Protein AF-A0A3D5FWT5-F1 (afdb_monomer)

Foldseek 3Di:
DDDPDQDDPVLLVVLVVCVVVVPDDVVQWAFPQEDPQHDDDPDDFAADFQVSVCSVVVVLSVLLVVAQQFQAQDFFFPVCLCLPDPVVLQPAAEDDDPLDDARAWGWDADPGGIWIDDPPDDIAHFTGWHDRRQAKIWTWGDDAFAKIWTFQWMAGNVVSHIYGDPPDDRDPPDRTDIDDQVVSCLRQQLQARTWGDDPNTTGSVSTRGTDTPCSAQNGCGVVSVCSSVVNPPDDTHHLVPDAQLVSLVSVCSNQPDLLVDFLCCVLQVHVVQLSNLSNLLCQACCQCVPPVGRRDHPVLQDDPSDHCDPPRSNQVSVCVPCVDVCVVDPDDDDPPDDLQVQFQPWDDDRDRDTGGRSNGDGNVCPRVDDPVSSLVSLVVSLVVLVVVLPSPSQALQSNLSSLQSNLVSCLVNVHPDNVVSLVSSCVSDVALVSLQSSLVSCVVSVNLVSSLVSLVSSCVVPVQDCSSLVSNLVSCVVVVNVVVSLVSLVVSCVVPAQDLVSLVVCVVVVVLVVSLNRLVRVCVVPVLDLSSLQSVLVSCVVVVNLVSSLVSLVSSCVSPVLPLVSLLSNLLSCVVVVNLVSSLVSLVSSCVSPVLDLSSLLSNLVSCVVVVNLVSSLVSLVSSCVSPVQPLSSLQSVLSSCVVVVNLVSSLVSLVSSCVSPNDPVSVVSNVVSCVPCVPPND

Nearest PDB structures (foldseek):
  5bnw-assembly1_A  TM=9.093E-01  e=5.415E-08  Homo sapiens
  2q7f-assembly2_B  TM=7.087E-01  e=5.655E-08  Bacillus subtilis
  4r7s-assembly1_A  TM=7.070E-01  e=6.168E-08  Parabacteroides merdae ATCC 43184
  9gaw-assembly1_J  TM=4.350E-01  e=7.705E-10  Homo sapiens
  8a61-assembly1_D  TM=4.669E-01  e=6.727E-08  Saccharomyces cerevisiae

Sequence (683 aa):
MVPKSVPSTALVATVAVTLLLAGCRKSDVEVFGFGADGIQLPYEASMVGSETCGLCHQDHVEWQETNHMAQSGRLVTPENRHRWFSDEQLARPTKRPASAVSRGPRFRRTEGGVALEHDGLPPARVDAIFGSGAHGLTPVEINGATAVRELSVSFLAGPGIWIPTPGQEMSLESLGHVMPDEDAARCVGCHATGLAWKKGKLDVEGSAVGVQCERCHGPGSAHVEAMVRRKEDVRIFNPASLPSKQQVEFCGQCHRKVSDLDPDQILNDTPETARHAGTALMLSACFTESPPQNSISCLDCHDPHQNISADDPFNAACLNCHTSPLTDHTESLDASADCVRCHMKKTRGLGHIEFTSHWIRSPAQGIVTEDPQRRQLVSHLDSAYREVLRDEQLGPMAKSDVLVRTAMTTAMLGQPGAAQDLAAALALQPRYAARLKIATEYSRAGDANEAVRVVEAAIEAEPRRSEAFERLVKLYDQRGDPERSIQTVLSWSQRIPGDVRLGQFLMSQNRFDEAEAHFRRGLEIEPQSAASHVQLGNLRRRRGEFAESVEHYRRAVDIAPEYVDAFVKLGQTLSAGGDASGALVHLQRAVSLDPASGPAHAELGMVLARTGDYEAASAQFEAALVADSTSSRAHWGMGRVRESQGDLAAAAAHYRTSAGIRANPEVFSRLAWILATAPDEGV

Solvent-accessible surface area (backbone atoms only — not comparable to full-atom values): 36533 Å² total; per-residue (Å²): 140,76,86,88,72,78,77,51,74,66,54,43,50,49,54,52,49,49,57,63,72,60,57,87,70,61,78,67,42,51,44,56,68,38,46,95,84,39,52,74,64,101,60,81,55,40,71,60,57,54,71,59,49,27,78,81,38,43,70,61,41,58,44,43,72,73,31,35,81,40,46,14,21,33,71,46,36,75,88,56,36,57,82,81,52,31,75,69,57,54,70,53,66,60,54,68,66,94,84,64,85,71,79,72,64,43,64,44,82,49,95,83,31,41,28,43,39,42,89,98,52,84,68,42,55,40,40,28,30,38,55,61,46,61,48,32,38,33,38,23,26,63,61,66,51,50,38,34,27,45,34,44,53,19,41,32,50,81,84,66,38,34,32,57,23,88,96,52,78,91,52,94,87,51,74,43,51,72,41,55,63,67,57,29,46,57,54,48,55,53,25,22,22,22,48,16,66,55,96,91,36,54,21,60,75,71,22,44,60,13,47,42,63,45,43,65,29,40,53,40,38,48,30,52,52,24,54,67,70,72,40,87,81,54,73,67,55,59,57,86,77,47,60,25,62,57,36,29,53,58,55,7,66,63,38,38,41,59,74,76,53,52,62,67,43,57,64,64,70,31,43,69,31,26,62,18,41,39,36,24,30,63,72,9,58,64,23,64,64,23,83,66,79,36,52,55,41,64,70,71,52,45,56,92,93,51,72,88,61,92,73,63,53,54,52,58,44,50,46,77,76,47,84,54,64,73,80,79,40,97,63,92,72,60,100,79,65,59,54,47,71,58,26,28,42,69,35,74,37,82,87,90,44,69,31,60,25,37,47,42,49,64,73,85,60,64,71,74,76,52,70,70,63,43,52,52,52,41,50,52,52,33,52,52,31,53,55,57,67,65,43,88,71,55,49,53,61,62,43,18,56,33,25,45,40,34,17,52,31,29,46,74,71,71,43,90,54,24,71,58,30,38,52,52,16,45,74,50,36,86,44,54,72,55,25,56,52,50,19,52,51,31,42,73,70,67,39,56,65,60,15,47,54,35,26,52,56,26,35,70,75,45,76,84,55,61,67,41,54,55,51,44,32,51,54,25,51,77,68,71,34,61,65,60,23,49,50,52,53,54,61,49,38,76,75,47,73,26,47,61,68,58,20,52,52,32,45,74,71,68,38,51,69,62,17,50,53,27,31,51,44,20,37,73,75,39,78,76,42,31,68,39,27,38,51,51,13,53,51,29,46,74,74,65,38,52,69,64,13,44,53,26,15,50,51,13,34,72,65,34,82,79,45,44,68,34,26,34,54,34,14,54,51,34,40,75,72,68,37,50,71,62,12,49,57,33,16,52,48,18,32,72,74,37,81,69,41,25,70,26,25,25,52,40,16,52,48,31,47,71,74,66,40,41,69,65,12,46,57,25,19,51,53,10,38,73,59,34,80,75,41,33,68,22,28,43,47,45,13,53,42,29,47,76,70,66,40,54,42,63,12,40,54,25,22,51,54,13,43,73,68,45,87,44,72,70,47,52,54,51,39,52,48,50,54,71,76,41,71,84,68,82,93

pLDDT: mean 80.97, std 12.16, range [27.3, 97.69]

Secondary structure (DSSP, 8-state):
----PPPPHHHHHHHHHHHHHTTS--TTEEETTBSTTSB--SS-----HHHHHHTT-HHHHHHHHHSGGGGTTEE--TTTGGGTS-HHHHHSPBP--TT--SPPPEEEEETTEEEEE-TTSPPEE--EEEE-TTSEEEEEEEETTTEEEEESEEEETTTTEEEEPTT----SS-SEEEE-HHHHHHHHHHTEEEEEEETTEEEEEEEEES--THHHH---HHHHHHHHTT-TT-PPP-GGGS-HHHHHHHHHHHH--GGGS-HHHHHTT-HHHHH-HHHHHHTSHHHHHPTTTT---GGGT--TTS---SS-HHHHHHHTT-S-TTTS-SS---TT--HHHHHSPEEE-STT-EEE------GGG-SS-SHHHHHHHHHHHHHHHHHHHT-TT--HHHHHHHHHHHHHHHHHTT-TTHHHHHHHHHHH--SHHHHHHHHHHHHHTT-HHHHHHHHHHHHHH-TT-HHHHHHHHHHHHHTT-HHHHHHHHHHHHTTSTT-HHHHHHHHHTT-HHHHHHHHHHHHHH-TT-HHHHHHHHHHHHHHT-HHHHHHHHHHHHHH-TT-HHHHHHHHHHHHHTT-HHHHHHHHHHHHHH-TT-HHHHHHHHHHHHHTT-HHHHHHHHHHHHHH-TT-HHHHHHHHHHHHHTT-HHHHHHHHHHHHHHS--HHHHHHHHHHHHH-TTTT-

Mean predicted aligned error: 14.87 Å

Structure (mmCIF, N/CA/C/O backbone):
data_AF-A0A3D5FWT5-F1
#
_entry.id   AF-A0A3D5FWT5-F1
#
loop_
_atom_site.group_PDB
_atom_site.id
_atom_site.type_symbol
_atom_site.label_atom_id
_atom_site.label_alt_id
_atom_site.label_comp_id
_atom_site.label_asym_id
_atom_site.label_entity_id
_atom_site.label_seq_id
_atom_site.pdbx_PDB_ins_code
_atom_site.Cartn_x
_atom_site.Cartn_y
_atom_site.Cartn_z
_atom_site.occupancy
_atom_site.B_iso_or_equiv
_atom_site.auth_seq_id
_atom_site.auth_comp_id
_atom_site.auth_asym_id
_atom_site.auth_atom_id
_atom_site.pdbx_PDB_model_num
ATOM 1 N N . MET A 1 1 ? 41.007 -6.903 -17.467 1.00 30.47 1 MET A N 1
ATOM 2 C CA . MET A 1 1 ? 41.445 -7.284 -18.830 1.00 30.47 1 MET A CA 1
ATOM 3 C C . MET A 1 1 ? 41.149 -8.765 -19.016 1.00 30.47 1 MET A C 1
ATOM 5 O O . MET A 1 1 ? 41.862 -9.581 -18.456 1.00 30.47 1 MET A O 1
ATOM 9 N N . VAL A 1 2 ? 40.075 -9.100 -19.731 1.00 27.30 2 VAL A N 1
ATOM 10 C CA . VAL A 1 2 ? 39.734 -10.476 -20.137 1.00 27.30 2 VAL A CA 1
ATOM 11 C C . VAL A 1 2 ? 40.090 -10.592 -21.625 1.00 27.30 2 VAL A C 1
ATOM 13 O O . VAL A 1 2 ? 39.858 -9.622 -22.356 1.00 27.30 2 VAL A O 1
ATOM 16 N N . PRO A 1 3 ? 40.724 -11.681 -22.096 1.00 32.81 3 PRO A N 1
ATOM 17 C CA . PRO A 1 3 ? 41.178 -11.764 -23.477 1.00 32.81 3 PRO A CA 1
ATOM 18 C C . PRO A 1 3 ? 39.982 -11.741 -24.435 1.00 32.81 3 PRO A C 1
ATOM 20 O O . PRO A 1 3 ? 39.084 -12.576 -24.351 1.00 32.81 3 PRO A O 1
ATOM 23 N N . LYS A 1 4 ? 39.999 -10.783 -25.372 1.00 39.69 4 LYS A N 1
ATOM 24 C CA . LYS A 1 4 ? 39.137 -10.754 -26.559 1.00 39.69 4 LYS A CA 1
ATOM 25 C C . LYS A 1 4 ? 39.439 -11.995 -27.409 1.00 39.69 4 LYS A C 1
ATOM 27 O O . LYS A 1 4 ? 40.303 -11.947 -28.283 1.00 39.69 4 LYS A O 1
ATOM 32 N N . SER A 1 5 ? 38.784 -13.121 -27.142 1.00 42.19 5 SER A N 1
ATOM 33 C CA . SER A 1 5 ? 38.786 -14.229 -28.095 1.00 42.19 5 SER A CA 1
ATOM 34 C C . SER A 1 5 ? 37.794 -13.889 -29.206 1.00 42.19 5 SER A C 1
ATOM 36 O O . SER A 1 5 ? 36.624 -13.604 -28.964 1.00 42.19 5 SER A O 1
ATOM 38 N N . VAL A 1 6 ? 38.293 -13.815 -30.437 1.00 45.03 6 VAL A N 1
ATOM 39 C CA . VAL A 1 6 ? 37.447 -13.654 -31.622 1.00 45.03 6 VAL A CA 1
ATOM 40 C C . VAL A 1 6 ? 36.603 -14.930 -31.748 1.00 45.03 6 VAL A C 1
ATOM 42 O O . VAL A 1 6 ? 37.182 -16.020 -31.689 1.00 45.03 6 VAL A O 1
ATOM 45 N N . PRO A 1 7 ? 35.271 -14.842 -31.915 1.00 52.31 7 PRO A N 1
ATOM 46 C CA . PRO A 1 7 ? 34.423 -16.022 -32.022 1.00 52.31 7 PRO A CA 1
ATOM 47 C C . PRO A 1 7 ? 34.867 -16.909 -33.195 1.00 52.31 7 PRO A C 1
ATOM 49 O O . PRO A 1 7 ? 35.248 -16.422 -34.266 1.00 52.31 7 PRO A O 1
ATOM 52 N N . SER A 1 8 ? 34.842 -18.229 -32.989 1.00 54.34 8 SER A N 1
ATOM 53 C CA . SER A 1 8 ? 35.220 -19.207 -34.014 1.00 54.34 8 SER A CA 1
ATOM 54 C C . SER A 1 8 ? 34.327 -19.074 -35.257 1.00 54.34 8 SER A C 1
ATOM 56 O O . SER A 1 8 ? 33.180 -18.635 -35.182 1.00 54.34 8 SER A O 1
ATOM 58 N N . THR A 1 9 ? 34.823 -19.474 -36.430 1.00 54.91 9 THR A N 1
ATOM 59 C CA . THR A 1 9 ? 34.045 -19.446 -37.686 1.00 54.91 9 THR A CA 1
ATOM 60 C C . THR A 1 9 ? 32.738 -20.238 -37.599 1.00 54.91 9 THR A C 1
ATOM 62 O O . THR A 1 9 ? 31.761 -19.862 -38.242 1.00 54.91 9 THR A O 1
ATOM 65 N N . ALA A 1 10 ? 32.698 -21.285 -36.770 1.00 53.53 10 ALA A N 1
ATOM 66 C CA . ALA A 1 10 ? 31.490 -22.049 -36.476 1.00 53.53 10 ALA A CA 1
ATOM 67 C C . ALA A 1 10 ? 30.470 -21.233 -35.665 1.00 53.53 10 ALA A C 1
ATOM 69 O O . ALA A 1 10 ? 29.293 -21.234 -36.007 1.00 53.53 10 ALA A O 1
ATOM 70 N N . LEU A 1 11 ? 30.914 -20.479 -34.654 1.00 57.22 11 LEU A N 1
ATOM 71 C CA . LEU A 1 11 ? 30.040 -19.619 -33.853 1.00 57.22 11 LEU A CA 1
ATOM 72 C C . LEU A 1 11 ? 29.458 -18.470 -34.692 1.00 57.22 11 LEU A C 1
ATOM 74 O O . LEU A 1 11 ? 28.267 -18.191 -34.608 1.00 57.22 11 LEU A O 1
ATOM 78 N N . VAL A 1 12 ? 30.264 -17.867 -35.574 1.00 56.19 12 VAL A N 1
ATOM 79 C CA . VAL A 1 12 ? 29.804 -16.835 -36.524 1.00 56.19 12 VAL A CA 1
ATOM 80 C C . VAL A 1 12 ? 28.755 -17.391 -37.496 1.00 56.19 12 VAL A C 1
ATOM 82 O O . VAL A 1 12 ? 27.765 -16.717 -37.773 1.00 56.19 12 VAL A O 1
ATOM 85 N N . ALA A 1 13 ? 28.938 -18.621 -37.986 1.00 54.97 13 ALA A N 1
ATOM 86 C CA . ALA A 1 13 ? 27.959 -19.289 -38.842 1.00 54.97 13 ALA A CA 1
ATOM 87 C C . ALA A 1 13 ? 26.653 -19.601 -38.089 1.00 54.97 13 ALA A C 1
ATOM 89 O O . ALA A 1 13 ? 25.580 -19.354 -38.631 1.00 54.97 13 ALA A O 1
ATOM 90 N N . THR A 1 14 ? 26.728 -20.062 -36.836 1.00 56.94 14 THR A N 1
ATOM 91 C CA . THR A 1 14 ? 25.549 -20.303 -35.989 1.00 56.94 14 THR A CA 1
ATOM 92 C C . THR A 1 14 ? 24.792 -19.008 -35.705 1.00 56.94 14 THR A C 1
ATOM 94 O O . THR A 1 14 ? 23.593 -18.961 -35.940 1.00 56.94 14 THR A O 1
ATOM 97 N N . VAL A 1 15 ? 25.472 -17.928 -35.298 1.00 57.59 15 VAL A N 1
ATOM 98 C CA . VAL A 1 15 ? 24.844 -16.615 -35.046 1.00 57.59 15 VAL A CA 1
ATOM 99 C C . VAL A 1 15 ? 24.187 -16.063 -36.317 1.00 57.59 15 VAL A C 1
ATOM 101 O O . VAL A 1 15 ? 23.059 -15.579 -36.265 1.00 57.59 15 VAL A O 1
ATOM 104 N N . ALA A 1 16 ? 24.850 -16.170 -37.474 1.00 54.72 16 ALA A N 1
ATOM 105 C CA . ALA A 1 16 ? 24.292 -15.729 -38.753 1.00 54.72 16 ALA A CA 1
ATOM 106 C C . ALA A 1 16 ? 23.055 -16.547 -39.166 1.00 54.72 16 ALA A C 1
ATOM 108 O O . ALA A 1 16 ? 22.077 -15.976 -39.645 1.00 54.72 16 ALA A O 1
ATOM 109 N N . VAL A 1 17 ? 23.069 -17.866 -38.947 1.00 54.59 17 VAL A N 1
ATOM 110 C CA . VAL A 1 17 ? 21.920 -18.749 -39.198 1.00 54.59 17 VAL A CA 1
ATOM 111 C C . VAL A 1 17 ? 20.776 -18.452 -38.226 1.00 54.59 17 VAL A C 1
ATOM 113 O O . VAL A 1 17 ? 19.635 -18.383 -38.670 1.00 54.59 17 VAL A O 1
ATOM 116 N N . THR A 1 18 ? 21.050 -18.192 -36.945 1.00 54.25 18 THR A N 1
ATOM 117 C CA . THR A 1 18 ? 20.027 -17.799 -35.964 1.00 54.25 18 THR A CA 1
ATOM 118 C C . THR A 1 18 ? 19.402 -16.454 -36.322 1.00 54.25 18 THR A C 1
ATOM 120 O O . THR A 1 18 ? 18.185 -16.350 -36.310 1.00 54.25 18 THR A O 1
ATOM 123 N N . LEU A 1 19 ? 20.183 -15.449 -36.734 1.00 52.06 19 LEU A N 1
ATOM 124 C CA . LEU A 1 19 ? 19.650 -14.159 -37.199 1.00 52.06 19 LEU A CA 1
ATOM 125 C C . LEU A 1 19 ? 18.806 -14.290 -38.481 1.00 52.06 19 LEU A C 1
ATOM 127 O O . LEU A 1 19 ? 17.817 -13.578 -38.640 1.00 52.06 19 LEU A O 1
ATOM 131 N N . LEU A 1 20 ? 19.175 -15.207 -39.386 1.00 45.88 20 LEU A N 1
ATOM 132 C CA . LEU A 1 20 ? 18.432 -15.494 -40.621 1.00 45.88 20 LEU A CA 1
ATOM 133 C C . LEU A 1 20 ? 17.149 -16.310 -40.370 1.00 45.88 20 LEU A C 1
ATOM 135 O O . LEU A 1 20 ? 16.138 -16.058 -41.023 1.00 45.88 20 LEU A O 1
ATOM 139 N N . LEU A 1 21 ? 17.171 -17.268 -39.435 1.00 42.47 21 LEU A N 1
ATOM 140 C CA . LEU A 1 21 ? 16.015 -18.094 -39.056 1.00 42.47 21 LEU A CA 1
ATOM 141 C C . LEU A 1 21 ? 15.057 -17.367 -38.105 1.00 42.47 21 LEU A C 1
ATOM 143 O O . LEU A 1 21 ? 13.852 -17.586 -38.180 1.00 42.47 21 LEU A O 1
ATOM 147 N N . ALA A 1 22 ? 15.570 -16.474 -37.256 1.00 45.62 22 ALA A N 1
ATOM 148 C CA . ALA A 1 22 ? 14.783 -15.648 -36.343 1.00 45.62 22 ALA A CA 1
ATOM 149 C C . ALA A 1 22 ? 14.085 -14.469 -37.036 1.00 45.62 22 ALA A C 1
ATOM 151 O O . ALA A 1 22 ? 13.550 -13.619 -36.330 1.00 45.62 22 ALA A O 1
ATOM 152 N N . GLY A 1 23 ? 14.107 -14.420 -38.382 1.00 37.03 23 GLY A N 1
ATOM 153 C CA . GLY A 1 23 ? 13.296 -13.552 -39.237 1.00 37.03 23 GLY A CA 1
ATOM 154 C C . GLY A 1 23 ? 12.871 -12.267 -38.543 1.00 37.03 23 GLY A C 1
ATOM 155 O O . GLY A 1 23 ? 11.750 -12.202 -38.050 1.00 37.03 23 GLY A O 1
ATOM 156 N N . CYS A 1 24 ? 13.792 -11.298 -38.454 1.00 41.44 24 CYS A N 1
ATOM 157 C CA . CYS A 1 24 ? 13.596 -9.989 -37.834 1.00 41.44 24 CYS A CA 1
ATOM 158 C C . CYS A 1 24 ? 12.126 -9.550 -37.834 1.00 41.44 24 CYS A C 1
ATOM 160 O O . CYS A 1 24 ? 11.593 -9.262 -38.905 1.00 41.44 24 CYS A O 1
ATOM 162 N N . ARG A 1 25 ? 11.508 -9.493 -36.646 1.00 44.50 25 ARG A N 1
ATOM 163 C CA . ARG A 1 25 ? 10.487 -8.512 -36.225 1.00 44.50 25 ARG A CA 1
ATOM 164 C C . ARG A 1 25 ? 10.002 -8.828 -34.800 1.00 44.50 25 ARG A C 1
ATOM 166 O O . ARG A 1 25 ? 8.902 -9.316 -34.584 1.00 44.50 25 ARG A O 1
ATOM 173 N N . LYS A 1 26 ? 10.803 -8.436 -33.809 1.00 48.94 26 LYS A N 1
ATOM 174 C CA . LYS A 1 26 ? 10.257 -7.708 -32.650 1.00 48.94 26 LYS A CA 1
ATOM 175 C C . LYS A 1 26 ? 10.442 -6.199 -32.883 1.00 48.94 26 LYS A C 1
ATOM 177 O O . LYS A 1 26 ? 10.862 -5.482 -31.989 1.00 48.94 26 LYS A O 1
ATOM 182 N N . SER A 1 27 ? 10.195 -5.724 -34.113 1.00 49.38 27 SER A N 1
ATOM 183 C CA . SER A 1 27 ? 10.314 -4.296 -34.467 1.00 49.38 27 SER A CA 1
ATOM 184 C C . SER A 1 27 ? 9.309 -3.420 -33.726 1.00 49.38 27 SER A C 1
ATOM 186 O O . SER A 1 27 ? 9.497 -2.214 -33.651 1.00 49.38 27 SER A O 1
ATOM 188 N N . ASP A 1 28 ? 8.258 -4.041 -33.190 1.00 59.81 28 ASP A N 1
ATOM 189 C CA . ASP A 1 28 ? 7.137 -3.358 -32.550 1.00 59.81 28 ASP A CA 1
ATOM 190 C C . ASP A 1 28 ? 7.202 -3.495 -31.013 1.00 59.81 28 ASP A C 1
ATOM 192 O O . ASP A 1 28 ? 6.215 -3.237 -30.326 1.00 59.81 28 ASP A O 1
ATOM 196 N N . VAL A 1 29 ? 8.346 -3.946 -30.470 1.00 72.50 29 VAL A N 1
ATOM 197 C CA . VAL A 1 29 ? 8.596 -3.996 -29.023 1.00 72.50 29 VAL A CA 1
ATOM 198 C C . VAL A 1 29 ? 9.358 -2.748 -28.615 1.00 72.50 29 VAL A C 1
ATOM 200 O O . VAL A 1 29 ? 10.518 -2.561 -28.980 1.00 72.50 29 VAL A O 1
ATOM 203 N N . GLU A 1 30 ? 8.699 -1.910 -27.831 1.00 76.00 30 GLU A N 1
ATOM 204 C CA . GLU A 1 30 ? 9.296 -0.724 -27.237 1.00 76.00 30 GLU A CA 1
ATOM 205 C C . GLU A 1 30 ? 10.209 -1.146 -26.082 1.00 76.00 30 GLU A C 1
ATOM 207 O O . GLU A 1 30 ? 9.770 -1.823 -25.148 1.00 76.00 30 GLU A O 1
ATOM 212 N N . VAL A 1 31 ? 11.490 -0.782 -26.154 1.00 80.06 31 VAL A N 1
ATOM 213 C CA . VAL A 1 31 ? 12.480 -1.117 -25.123 1.00 80.06 31 VAL A CA 1
ATOM 214 C C . VAL A 1 31 ? 12.528 0.002 -24.100 1.00 80.06 31 VAL A C 1
ATOM 216 O O . VAL A 1 31 ? 12.804 1.151 -24.439 1.00 80.06 31 VAL A O 1
ATOM 219 N N . PHE A 1 32 ? 12.285 -0.334 -22.836 1.00 79.44 32 PHE A N 1
ATOM 220 C CA . PHE A 1 32 ? 12.225 0.674 -21.785 1.00 79.44 32 PHE A CA 1
ATOM 221 C C . PHE A 1 32 ? 13.543 1.422 -21.628 1.00 79.44 32 PHE A C 1
ATOM 223 O O . PHE A 1 32 ? 14.609 0.816 -21.556 1.00 79.44 32 PHE A O 1
ATOM 230 N N . GLY A 1 33 ? 13.437 2.745 -21.521 1.00 77.81 33 GLY A N 1
ATOM 231 C CA . GLY A 1 33 ? 14.582 3.616 -21.291 1.00 77.81 33 GLY A CA 1
ATOM 232 C C . GLY A 1 33 ? 15.387 3.956 -22.538 1.00 77.81 33 GLY A C 1
ATOM 233 O O . GLY A 1 33 ? 16.369 4.682 -22.408 1.00 77.81 33 GLY A O 1
ATOM 234 N N . PHE A 1 34 ? 14.975 3.491 -23.720 1.00 83.56 34 PHE A N 1
ATOM 235 C CA . PHE A 1 34 ? 15.636 3.747 -24.998 1.00 83.56 34 PHE A CA 1
ATOM 236 C C . PHE A 1 34 ? 14.630 4.178 -26.067 1.00 83.56 34 PHE A C 1
ATOM 238 O O . PHE A 1 34 ? 13.437 3.906 -25.965 1.00 83.56 34 PHE A O 1
ATOM 245 N N . GLY A 1 35 ? 15.125 4.812 -27.129 1.00 77.62 35 GLY A N 1
ATOM 246 C CA . GLY A 1 35 ? 14.288 5.278 -28.236 1.00 77.62 35 GLY A CA 1
ATOM 247 C C . GLY A 1 35 ? 13.741 6.680 -27.996 1.00 77.62 35 GLY A C 1
ATOM 248 O O . GLY A 1 35 ? 14.341 7.432 -27.232 1.00 77.62 35 GLY A O 1
ATOM 249 N N . ALA A 1 36 ? 12.643 7.027 -28.687 1.00 67.00 36 ALA A N 1
ATOM 250 C CA . ALA A 1 36 ? 12.058 8.373 -28.731 1.00 67.00 36 ALA A CA 1
ATOM 251 C C . ALA A 1 36 ? 12.043 9.033 -27.349 1.00 67.00 36 ALA A C 1
ATOM 253 O O . ALA A 1 36 ? 12.657 10.085 -27.201 1.00 67.00 36 ALA A O 1
ATOM 254 N N . ASP A 1 37 ? 11.485 8.331 -26.363 1.00 60.69 37 ASP A N 1
ATOM 255 C CA . ASP A 1 37 ? 11.186 8.854 -25.030 1.00 60.69 37 ASP A CA 1
ATOM 256 C C . ASP A 1 37 ? 12.240 8.488 -23.959 1.00 60.69 37 ASP A C 1
ATOM 258 O O . ASP A 1 37 ? 11.969 8.461 -22.757 1.00 60.69 37 ASP A O 1
ATOM 262 N N . GLY A 1 38 ? 13.459 8.141 -24.392 1.00 76.31 38 GLY A N 1
ATOM 263 C CA . GLY A 1 38 ? 14.538 7.678 -23.520 1.00 76.31 38 GLY A CA 1
ATOM 264 C C . GLY A 1 38 ? 15.937 7.991 -24.050 1.00 76.31 38 GLY A C 1
ATOM 265 O O . GLY A 1 38 ? 16.180 8.998 -24.714 1.00 76.31 38 GLY A O 1
ATOM 266 N N . ILE A 1 39 ? 16.900 7.124 -23.735 1.00 83.44 39 ILE A N 1
ATOM 267 C CA . ILE A 1 39 ? 18.275 7.262 -24.215 1.00 83.44 39 ILE A CA 1
ATOM 268 C C . ILE A 1 39 ? 18.300 7.022 -25.728 1.00 83.44 39 ILE A C 1
ATOM 270 O O . ILE A 1 39 ? 18.055 5.913 -26.212 1.00 83.44 39 ILE A O 1
ATOM 274 N N . GLN A 1 40 ? 18.633 8.078 -26.470 1.00 84.12 40 GLN A N 1
ATOM 275 C CA . GLN A 1 40 ? 18.836 8.022 -27.913 1.00 84.12 40 GLN A CA 1
ATOM 276 C C . GLN A 1 40 ? 20.170 7.345 -28.220 1.00 84.12 40 GLN A C 1
ATOM 278 O O . GLN A 1 40 ? 21.241 7.855 -27.881 1.00 84.12 40 GLN A O 1
ATOM 283 N N . LEU A 1 41 ? 20.106 6.183 -28.866 1.00 83.56 41 LEU A N 1
ATOM 284 C CA . LEU A 1 41 ? 21.299 5.478 -29.316 1.00 83.56 41 LEU A CA 1
ATOM 285 C C . LEU A 1 41 ? 21.814 6.106 -30.617 1.00 83.56 41 LEU A C 1
ATOM 287 O O . LEU A 1 41 ? 21.018 6.490 -31.473 1.00 83.56 41 LEU A O 1
ATOM 291 N N . PRO A 1 42 ? 23.140 6.176 -30.826 1.00 82.50 42 PRO A N 1
ATOM 292 C CA . PRO A 1 42 ? 23.719 6.734 -32.050 1.00 82.50 42 PRO A CA 1
ATOM 293 C C . PRO A 1 42 ? 23.575 5.799 -33.267 1.00 82.50 42 PRO A C 1
ATOM 295 O O . PRO A 1 42 ? 24.228 6.005 -34.289 1.00 82.50 42 PRO A O 1
ATOM 298 N N . TYR A 1 43 ? 22.771 4.743 -33.151 1.00 81.81 43 TYR A N 1
ATOM 299 C CA . TYR A 1 43 ? 22.550 3.710 -34.152 1.00 81.81 43 TYR A CA 1
ATOM 300 C C . TYR A 1 43 ? 21.125 3.164 -34.047 1.00 81.81 43 TYR A C 1
ATOM 302 O O . TYR A 1 43 ? 20.540 3.123 -32.965 1.00 81.81 43 TYR A O 1
ATOM 310 N N . GLU A 1 44 ? 20.590 2.686 -35.168 1.00 82.44 44 GLU A N 1
ATOM 311 C CA . GLU A 1 44 ? 19.350 1.912 -35.178 1.00 82.44 44 GLU A CA 1
ATOM 312 C C . GLU A 1 44 ? 19.642 0.464 -34.785 1.00 82.44 44 GLU A C 1
ATOM 314 O O . GLU A 1 44 ? 20.538 -0.180 -35.336 1.00 82.44 44 GLU A O 1
ATOM 319 N N . ALA A 1 45 ? 18.881 -0.058 -33.828 1.00 85.19 45 ALA A N 1
ATOM 320 C CA . ALA A 1 45 ? 18.996 -1.436 -33.385 1.00 85.19 45 ALA A CA 1
ATOM 321 C C . ALA A 1 45 ? 17.634 -1.985 -32.947 1.00 85.19 45 ALA A C 1
ATOM 323 O O . ALA A 1 45 ? 16.710 -1.251 -32.609 1.00 85.19 45 ALA A O 1
ATOM 324 N N . SER A 1 46 ? 17.520 -3.306 -32.964 1.00 85.19 46 SER A N 1
ATOM 325 C CA . SER A 1 46 ? 16.373 -4.073 -32.496 1.00 85.19 46 SER A CA 1
ATOM 326 C C . SER A 1 46 ? 16.821 -5.098 -31.460 1.00 85.19 46 SER A C 1
ATOM 328 O O . SER A 1 46 ? 18.000 -5.452 -31.378 1.00 85.19 46 SER A O 1
ATOM 330 N N . MET A 1 47 ? 15.856 -5.562 -30.671 1.00 85.31 47 MET A N 1
ATOM 331 C CA . MET A 1 47 ? 16.067 -6.579 -29.647 1.00 85.31 47 MET A CA 1
ATOM 332 C C . MET A 1 47 ? 16.537 -7.900 -30.262 1.00 85.31 47 MET A C 1
ATOM 334 O O . MET A 1 47 ? 15.958 -8.359 -31.251 1.00 85.31 47 MET A O 1
ATOM 338 N N . VAL A 1 48 ? 17.540 -8.530 -29.651 1.00 84.88 48 VAL A N 1
ATOM 339 C CA . VAL A 1 48 ? 18.042 -9.864 -30.042 1.00 84.88 48 VAL A CA 1
ATOM 340 C C . VAL A 1 48 ? 17.807 -10.940 -28.979 1.00 84.88 48 VAL A C 1
ATOM 342 O O . VAL A 1 48 ? 17.863 -12.129 -29.298 1.00 84.88 48 VAL A O 1
ATOM 345 N N . GLY A 1 49 ? 17.510 -10.542 -27.741 1.00 83.75 49 GLY A N 1
ATOM 346 C CA . GLY A 1 49 ? 17.270 -11.412 -26.596 1.00 83.75 49 GLY A CA 1
ATOM 347 C C . GLY A 1 49 ? 18.546 -11.956 -25.945 1.00 83.75 49 GLY A C 1
ATOM 348 O O . GLY A 1 49 ? 19.586 -12.127 -26.588 1.00 83.75 49 GLY A O 1
ATOM 349 N N . SER A 1 50 ? 18.448 -12.289 -24.653 1.00 81.50 50 SER A N 1
ATOM 350 C CA . SER A 1 50 ? 19.566 -12.849 -23.874 1.00 81.50 50 SER A CA 1
ATOM 351 C C . SER A 1 50 ? 20.137 -14.150 -24.454 1.00 81.50 50 SER A C 1
ATOM 353 O O . SER A 1 50 ? 21.336 -14.377 -24.331 1.00 81.50 50 SER A O 1
ATOM 355 N N . GLU A 1 51 ? 19.328 -14.981 -25.120 1.00 81.12 51 GLU A N 1
ATOM 356 C CA . GLU A 1 51 ? 19.802 -16.216 -25.767 1.00 81.12 51 GLU A CA 1
ATOM 357 C C . GLU A 1 51 ? 20.837 -15.925 -26.863 1.00 81.12 51 GLU A C 1
ATOM 359 O O . GLU A 1 51 ? 21.892 -16.558 -26.911 1.00 81.12 51 GLU A O 1
ATOM 364 N N . THR A 1 52 ? 20.583 -14.913 -27.701 1.00 85.56 52 THR A N 1
ATOM 365 C CA . THR A 1 52 ? 21.525 -14.487 -28.745 1.00 85.56 52 THR A CA 1
ATOM 366 C C . THR A 1 52 ? 22.792 -13.900 -28.131 1.00 85.56 52 THR A C 1
ATOM 368 O O . THR A 1 52 ? 23.896 -14.224 -28.569 1.00 85.56 52 THR A O 1
ATOM 371 N N . CYS A 1 53 ? 22.657 -13.079 -27.084 1.00 86.56 53 CYS A N 1
ATOM 372 C CA . CYS A 1 53 ? 23.804 -12.547 -26.344 1.00 86.56 53 CYS A CA 1
ATOM 373 C C . CYS A 1 53 ? 24.662 -13.671 -25.735 1.00 86.56 53 CYS A C 1
ATOM 375 O O . CYS A 1 53 ? 25.892 -13.589 -25.761 1.00 86.56 53 CYS A O 1
ATOM 377 N N . GLY A 1 54 ? 24.031 -14.745 -25.249 1.00 86.75 54 GLY A N 1
ATOM 378 C CA . GLY A 1 54 ? 24.684 -15.905 -24.639 1.00 86.75 54 GLY A CA 1
ATOM 379 C C . GLY A 1 54 ? 25.603 -16.686 -25.575 1.00 86.75 54 GLY A C 1
ATOM 380 O O . GLY A 1 54 ? 26.538 -17.322 -25.101 1.00 86.75 54 GLY A O 1
ATOM 381 N N . LEU A 1 55 ? 25.426 -16.570 -26.895 1.00 85.44 55 LEU A N 1
ATOM 382 C CA . LEU A 1 55 ? 26.339 -17.176 -27.874 1.00 85.44 55 LEU A CA 1
ATOM 383 C C . LEU A 1 55 ? 27.765 -16.608 -27.770 1.00 85.44 55 LEU A C 1
ATOM 385 O O . LEU A 1 55 ? 28.728 -17.317 -28.047 1.00 85.44 55 LEU A O 1
ATOM 389 N N . CYS A 1 56 ? 27.905 -15.342 -27.363 1.00 86.12 56 CYS A N 1
ATOM 390 C CA . CYS A 1 56 ? 29.198 -14.672 -27.179 1.00 86.12 56 CYS A CA 1
ATOM 391 C C . CYS A 1 56 ? 29.532 -14.404 -25.700 1.00 86.12 56 CYS A C 1
ATOM 393 O O . CYS A 1 56 ? 30.702 -14.255 -25.353 1.00 86.12 56 CYS A O 1
ATOM 395 N N . HIS A 1 57 ? 28.518 -14.321 -24.835 1.00 88.19 57 HIS A N 1
ATOM 396 C CA . HIS A 1 57 ? 28.627 -13.943 -23.424 1.00 88.19 57 HIS A CA 1
ATOM 397 C C . HIS A 1 57 ? 28.053 -15.018 -22.495 1.00 88.19 57 HIS A C 1
ATOM 399 O O . HIS A 1 57 ? 27.311 -14.700 -21.567 1.00 88.19 57 HIS A O 1
ATOM 405 N N . GLN A 1 58 ? 28.383 -16.284 -22.759 1.00 86.25 58 GLN A N 1
ATOM 406 C CA . GLN A 1 58 ? 27.821 -17.433 -22.046 1.00 86.25 58 GLN A CA 1
ATOM 407 C C . GLN A 1 58 ? 27.969 -17.306 -20.524 1.00 86.25 58 GLN A C 1
ATOM 409 O O . GLN A 1 58 ? 26.968 -17.414 -19.820 1.00 86.25 58 GLN A O 1
ATOM 414 N N . ASP A 1 59 ? 29.163 -16.956 -20.036 1.00 84.81 59 ASP A N 1
ATOM 415 C CA . ASP A 1 59 ? 29.423 -16.776 -18.603 1.00 84.81 59 ASP A CA 1
ATOM 416 C C . ASP A 1 59 ? 28.483 -15.734 -17.976 1.00 84.81 59 ASP A C 1
ATOM 418 O O . ASP A 1 59 ? 27.922 -15.969 -16.911 1.00 84.81 59 ASP A O 1
ATOM 422 N N . HIS A 1 60 ? 28.251 -14.598 -18.646 1.00 82.81 60 HIS A N 1
ATOM 423 C CA . HIS A 1 60 ? 27.359 -13.553 -18.133 1.00 82.81 60 HIS A CA 1
ATOM 424 C C . HIS A 1 60 ? 25.891 -13.971 -18.161 1.00 82.81 60 HIS A C 1
ATOM 426 O O . HIS A 1 60 ? 25.140 -13.567 -17.279 1.00 82.81 60 HIS A O 1
ATOM 432 N N . VAL A 1 61 ? 25.470 -14.759 -19.154 1.00 80.38 61 VAL A N 1
ATOM 433 C CA . VAL A 1 61 ? 24.094 -15.264 -19.220 1.00 80.38 61 VAL A CA 1
ATOM 434 C C . VAL A 1 61 ? 23.866 -16.311 -18.140 1.00 80.38 61 VAL A C 1
ATOM 436 O O . VAL A 1 61 ? 22.924 -16.165 -17.371 1.00 80.38 61 VAL A O 1
ATOM 439 N N . GLU A 1 62 ? 24.740 -17.311 -18.007 1.00 78.75 62 GLU A N 1
ATOM 440 C CA . GLU A 1 62 ? 24.660 -18.314 -16.933 1.00 78.75 62 GLU A CA 1
ATOM 441 C C . GLU A 1 62 ? 24.675 -17.656 -15.551 1.00 78.75 62 GLU A C 1
ATOM 443 O O . GLU A 1 62 ? 23.896 -18.008 -14.658 1.00 78.75 62 GLU A O 1
ATOM 448 N N . TRP A 1 63 ? 25.514 -16.635 -15.398 1.00 76.88 63 TRP A N 1
ATOM 449 C CA . TRP A 1 63 ? 25.538 -15.802 -14.216 1.00 76.88 63 TRP A CA 1
ATOM 450 C C . TRP A 1 63 ? 24.188 -15.089 -14.033 1.00 76.88 63 TRP A C 1
ATOM 452 O O . TRP A 1 63 ? 23.491 -15.339 -13.056 1.00 76.88 63 TRP A O 1
ATOM 462 N N . GLN A 1 64 ? 23.712 -14.302 -14.993 1.00 75.88 64 GLN A N 1
ATOM 463 C CA . GLN A 1 64 ? 22.418 -13.620 -14.894 1.00 75.88 64 GLN A CA 1
ATOM 464 C C . GLN A 1 64 ? 21.265 -14.591 -14.568 1.00 75.88 64 GLN A C 1
ATOM 466 O O . GLN A 1 64 ? 20.384 -14.264 -13.779 1.00 75.88 64 GLN A O 1
ATOM 471 N N . GLU A 1 65 ? 21.280 -15.809 -15.112 1.00 72.88 65 GLU A N 1
ATOM 472 C CA . GLU A 1 65 ? 20.261 -16.827 -14.856 1.00 72.88 65 GLU A CA 1
ATOM 473 C C . GLU A 1 65 ? 20.254 -17.395 -13.435 1.00 72.88 65 GLU A C 1
ATOM 475 O O . GLU A 1 65 ? 19.199 -17.811 -12.939 1.00 72.88 65 GLU A O 1
ATOM 480 N N . THR A 1 66 ? 21.424 -17.465 -12.811 1.00 71.44 66 THR A N 1
ATOM 481 C CA . THR A 1 66 ? 21.609 -18.014 -11.463 1.00 71.44 66 THR A CA 1
ATOM 482 C C . THR A 1 66 ? 21.478 -16.941 -10.391 1.00 71.44 66 THR A C 1
ATOM 484 O O . THR A 1 66 ? 21.159 -17.253 -9.244 1.00 71.44 66 THR A O 1
ATOM 487 N N . ASN A 1 67 ? 21.639 -15.675 -10.771 1.00 69.69 67 ASN A N 1
ATOM 488 C CA . ASN A 1 67 ? 21.548 -14.543 -9.871 1.00 69.69 67 ASN A CA 1
ATOM 489 C C . ASN A 1 67 ? 20.138 -13.974 -9.809 1.00 69.69 67 ASN A C 1
ATOM 491 O O . ASN A 1 67 ? 19.328 -14.033 -10.736 1.00 69.69 67 ASN A O 1
ATOM 495 N N . HIS A 1 68 ? 19.820 -13.433 -8.648 1.00 68.19 68 HIS A N 1
ATOM 496 C CA . HIS A 1 68 ? 18.436 -13.217 -8.277 1.00 68.19 68 HIS A CA 1
ATOM 497 C C . HIS A 1 68 ? 17.784 -12.018 -8.975 1.00 68.19 68 HIS A C 1
ATOM 499 O O . HIS A 1 68 ? 16.569 -11.996 -9.157 1.00 68.19 68 HIS A O 1
ATOM 505 N N . MET A 1 69 ? 18.573 -11.043 -9.423 1.00 65.00 69 MET A N 1
ATOM 506 C CA . MET A 1 69 ? 18.062 -9.818 -10.042 1.00 65.00 69 MET A CA 1
ATOM 507 C C . MET A 1 69 ? 17.286 -10.080 -11.348 1.00 65.00 69 MET A C 1
ATOM 509 O O . MET A 1 69 ? 16.300 -9.400 -11.619 1.00 65.00 69 MET A O 1
ATOM 513 N N . ALA A 1 70 ? 17.654 -11.113 -12.115 1.00 66.81 70 ALA A N 1
ATOM 514 C CA . ALA A 1 70 ? 17.040 -11.428 -13.410 1.00 66.81 70 ALA A CA 1
ATOM 515 C C . ALA A 1 70 ? 16.011 -12.572 -13.369 1.00 66.81 70 ALA A C 1
ATOM 517 O O . ALA A 1 70 ? 15.570 -13.071 -14.405 1.00 66.81 70 ALA A O 1
ATOM 518 N N . GLN A 1 71 ? 15.604 -13.006 -12.173 1.00 73.19 71 GLN A N 1
ATOM 519 C CA . GLN A 1 71 ? 14.550 -14.018 -12.024 1.00 73.19 71 GLN A CA 1
ATOM 520 C C . GLN A 1 71 ? 13.140 -13.414 -12.066 1.00 73.19 71 GLN A C 1
ATOM 522 O O . GLN A 1 71 ? 12.157 -14.143 -12.175 1.00 73.19 71 GLN A O 1
ATOM 527 N N . SER A 1 72 ? 13.043 -12.088 -12.000 1.00 79.19 72 SER A N 1
ATOM 528 C CA . SER A 1 72 ? 11.785 -11.358 -12.077 1.00 79.19 72 SER A CA 1
ATOM 529 C C . SER A 1 72 ? 11.257 -11.258 -13.505 1.00 79.19 72 SER A C 1
ATOM 531 O O . SER A 1 72 ? 12.022 -10.999 -14.432 1.00 79.19 72 SER A O 1
ATOM 533 N N . GLY A 1 73 ? 9.948 -11.434 -13.679 1.00 79.88 73 GLY A N 1
ATOM 534 C CA . GLY A 1 73 ? 9.271 -11.409 -14.974 1.00 79.88 73 GLY A CA 1
ATOM 535 C C . GLY A 1 73 ? 9.501 -12.647 -15.834 1.00 79.88 73 GLY A C 1
ATOM 536 O O . GLY A 1 73 ? 9.114 -12.670 -16.997 1.00 79.88 73 GLY A O 1
ATOM 537 N N . ARG A 1 74 ? 10.156 -13.685 -15.309 1.00 81.00 74 ARG A N 1
ATOM 538 C CA . ARG A 1 74 ? 10.500 -14.854 -16.117 1.00 81.00 74 ARG A CA 1
ATOM 539 C C . ARG A 1 74 ? 9.270 -15.729 -16.342 1.00 81.00 74 ARG A C 1
ATOM 541 O O . ARG A 1 74 ? 8.524 -16.004 -15.401 1.00 81.00 74 ARG A O 1
ATOM 548 N N . LEU A 1 75 ? 9.082 -16.167 -17.586 1.00 84.75 75 LEU A N 1
ATOM 549 C CA . LEU A 1 75 ? 8.030 -17.116 -17.936 1.00 84.75 75 LEU A CA 1
ATOM 550 C C . LEU A 1 75 ? 8.313 -18.482 -17.305 1.00 84.75 75 LEU A C 1
ATOM 552 O O . LEU A 1 75 ? 9.459 -18.945 -17.291 1.00 84.75 75 LEU A O 1
ATOM 556 N N . VAL A 1 76 ? 7.264 -19.127 -16.806 1.00 86.75 76 VAL A N 1
ATOM 557 C CA . VAL A 1 76 ? 7.327 -20.455 -16.196 1.00 86.75 76 VAL A CA 1
ATOM 558 C C . VAL A 1 76 ? 7.058 -21.508 -17.263 1.00 86.75 76 VAL A C 1
ATOM 560 O O . VAL A 1 76 ? 5.963 -21.605 -17.807 1.00 86.75 76 VAL A O 1
ATOM 563 N N . THR A 1 77 ? 8.068 -22.323 -17.543 1.00 86.19 77 THR A N 1
ATOM 564 C CA . THR A 1 77 ? 8.029 -23.412 -18.521 1.00 86.19 77 THR A CA 1
ATOM 565 C C . THR A 1 77 ? 8.243 -24.761 -17.828 1.00 86.19 77 THR A C 1
ATOM 567 O O . THR A 1 77 ? 8.719 -24.812 -16.684 1.00 86.19 77 THR A O 1
ATOM 570 N N . PRO A 1 78 ? 7.927 -25.891 -18.484 1.00 88.25 78 PRO A N 1
ATOM 571 C CA . PRO A 1 78 ? 8.220 -27.214 -17.940 1.00 88.25 78 PRO A CA 1
ATOM 572 C C . PRO A 1 78 ? 9.690 -27.418 -17.545 1.00 88.25 78 PRO A C 1
ATOM 574 O O . PRO A 1 78 ? 9.967 -28.096 -16.552 1.00 88.25 78 PRO A O 1
ATOM 577 N N . GLU A 1 79 ? 10.613 -26.798 -18.278 1.00 85.00 79 GLU A N 1
ATOM 578 C CA . GLU A 1 79 ? 12.060 -26.925 -18.104 1.00 85.00 79 GLU A CA 1
ATOM 579 C C . GLU A 1 79 ? 12.562 -26.111 -16.909 1.00 85.00 79 GLU A C 1
ATOM 581 O O . GLU A 1 79 ? 13.464 -26.563 -16.208 1.00 85.00 79 GLU A O 1
ATOM 586 N N . ASN A 1 80 ? 11.978 -24.938 -16.632 1.00 84.00 80 ASN A N 1
ATOM 587 C CA . ASN A 1 80 ? 12.493 -24.011 -15.617 1.00 84.00 80 ASN A CA 1
ATOM 588 C C . ASN A 1 80 ? 11.651 -23.931 -14.326 1.00 84.00 80 ASN A C 1
ATOM 590 O O . ASN A 1 80 ? 12.146 -23.432 -13.315 1.00 84.00 80 ASN A O 1
ATOM 594 N N . ARG A 1 81 ? 10.420 -24.470 -14.305 1.00 87.38 81 ARG A N 1
ATOM 595 C CA . ARG A 1 81 ? 9.484 -24.363 -13.162 1.00 87.38 81 ARG A CA 1
ATOM 596 C C . ARG A 1 81 ? 10.047 -24.845 -11.825 1.00 87.38 81 ARG A C 1
ATOM 598 O O . ARG A 1 81 ? 9.624 -24.374 -10.774 1.00 87.38 81 ARG A O 1
ATOM 605 N N . HIS A 1 82 ? 11.004 -25.770 -11.848 1.00 86.44 82 HIS A N 1
ATOM 606 C CA . HIS A 1 82 ? 11.644 -26.309 -10.647 1.00 86.44 82 HIS A CA 1
ATOM 607 C C . HIS A 1 82 ? 12.444 -25.254 -9.862 1.00 86.44 82 HIS A C 1
ATOM 609 O O . HIS A 1 82 ? 12.693 -25.463 -8.678 1.00 86.44 82 HIS A O 1
ATOM 615 N N . ARG A 1 83 ? 12.806 -24.125 -10.493 1.00 82.25 83 ARG A N 1
ATOM 616 C CA . ARG A 1 83 ? 13.511 -23.002 -9.853 1.00 82.25 83 ARG A CA 1
ATOM 617 C C . ARG A 1 83 ? 12.652 -22.283 -8.804 1.00 82.25 83 ARG A C 1
ATOM 619 O O . ARG A 1 83 ? 13.192 -21.793 -7.820 1.00 82.25 83 ARG A O 1
ATOM 626 N N . TRP A 1 84 ? 11.331 -22.239 -9.001 1.00 85.44 84 TRP A N 1
ATOM 627 C CA . TRP A 1 84 ? 10.388 -21.559 -8.094 1.00 85.44 84 TRP A CA 1
ATOM 628 C C . TRP A 1 84 ? 9.381 -22.504 -7.429 1.00 85.44 84 TRP A C 1
ATOM 630 O O . TRP A 1 84 ? 8.734 -22.132 -6.452 1.00 85.44 84 TRP A O 1
ATOM 640 N N . PHE A 1 85 ? 9.246 -23.721 -7.961 1.00 89.75 85 PHE A N 1
ATOM 641 C CA . PHE A 1 85 ? 8.321 -24.750 -7.492 1.00 89.75 85 PHE A CA 1
ATOM 642 C C . PHE A 1 85 ? 9.027 -26.107 -7.374 1.00 89.75 85 PHE A C 1
ATOM 644 O O . PHE A 1 85 ? 8.639 -27.102 -8.007 1.00 89.75 85 PHE A O 1
ATOM 651 N N . SER A 1 86 ? 10.097 -26.152 -6.577 1.00 88.81 86 SER A N 1
ATOM 652 C CA . SER A 1 86 ? 10.732 -27.411 -6.180 1.00 88.81 86 SER A CA 1
ATOM 653 C C . SER A 1 86 ? 9.758 -28.291 -5.381 1.00 88.81 86 SER A C 1
ATOM 655 O O . SER A 1 86 ? 8.742 -27.813 -4.871 1.00 88.81 86 SER A O 1
ATOM 657 N N . ASP A 1 87 ? 10.050 -29.587 -5.257 1.00 89.69 87 ASP A N 1
ATOM 658 C CA . ASP A 1 87 ? 9.191 -30.500 -4.484 1.00 89.69 87 ASP A CA 1
ATOM 659 C C . ASP A 1 87 ? 9.090 -30.057 -3.015 1.00 89.69 87 ASP A C 1
ATOM 661 O O . ASP A 1 87 ? 8.021 -30.116 -2.411 1.00 89.69 87 ASP A O 1
ATOM 665 N N . GLU A 1 88 ? 10.186 -29.522 -2.471 1.00 89.31 88 GLU A N 1
ATOM 666 C CA . GLU A 1 88 ? 10.225 -28.943 -1.132 1.00 89.31 88 GLU A CA 1
ATOM 667 C C . GLU A 1 88 ? 9.331 -27.701 -1.022 1.00 89.31 88 GLU A C 1
ATOM 669 O O . GLU A 1 88 ? 8.564 -27.575 -0.069 1.00 89.31 88 GLU A O 1
ATOM 674 N N . GLN A 1 89 ? 9.383 -26.791 -2.000 1.00 88.75 89 GLN A N 1
ATOM 675 C CA . GLN A 1 89 ? 8.541 -25.594 -1.999 1.00 88.75 89 GLN A CA 1
ATOM 676 C C . GLN A 1 89 ? 7.059 -25.948 -2.117 1.00 88.75 89 GLN A C 1
ATOM 678 O O . GLN A 1 89 ? 6.245 -25.391 -1.385 1.00 88.75 89 GLN A O 1
ATOM 683 N N . LEU A 1 90 ? 6.700 -26.895 -2.986 1.00 90.19 90 LEU A N 1
ATOM 684 C CA . LEU A 1 90 ? 5.315 -27.340 -3.169 1.00 90.19 90 LEU A CA 1
ATOM 685 C C . LEU A 1 90 ? 4.753 -28.058 -1.934 1.00 90.19 90 LEU A C 1
ATOM 687 O O . LEU A 1 90 ? 3.552 -27.993 -1.677 1.00 90.19 90 LEU A O 1
ATOM 691 N N . ALA A 1 91 ? 5.607 -28.724 -1.154 1.00 88.25 91 ALA A N 1
ATOM 692 C CA . ALA A 1 91 ? 5.206 -29.383 0.086 1.00 88.25 91 ALA A CA 1
ATOM 693 C C . ALA A 1 91 ? 4.940 -28.400 1.242 1.00 88.25 91 ALA A C 1
ATOM 695 O O . ALA A 1 91 ? 4.281 -28.765 2.221 1.00 88.25 91 ALA A O 1
ATOM 696 N N . ARG A 1 92 ? 5.439 -27.159 1.158 1.00 85.88 92 ARG A N 1
ATOM 697 C CA . ARG A 1 92 ? 5.282 -26.161 2.223 1.00 85.88 92 ARG A CA 1
ATOM 698 C C . ARG A 1 92 ? 3.846 -25.625 2.263 1.00 85.88 92 ARG A C 1
ATOM 700 O O . ARG A 1 92 ? 3.300 -25.247 1.228 1.00 85.88 92 ARG A O 1
ATOM 707 N N . PRO A 1 93 ? 3.220 -25.542 3.448 1.00 79.00 93 PRO A N 1
ATOM 708 C CA . PRO A 1 93 ? 1.880 -24.988 3.563 1.00 79.00 93 PRO A CA 1
ATOM 709 C C . PRO A 1 93 ? 1.887 -23.465 3.382 1.00 79.00 93 PRO A C 1
ATOM 711 O O . PRO A 1 93 ? 2.802 -22.774 3.833 1.00 79.00 93 PRO A O 1
ATOM 714 N N . THR A 1 94 ? 0.812 -22.933 2.801 1.00 81.62 94 THR A N 1
ATOM 715 C CA . THR A 1 94 ? 0.512 -21.498 2.837 1.00 81.62 94 THR A CA 1
ATOM 716 C C . THR A 1 94 ? 0.215 -21.074 4.269 1.00 81.62 94 THR A C 1
ATOM 718 O O . THR A 1 94 ? -0.687 -21.622 4.911 1.00 81.62 94 THR A O 1
ATOM 721 N N . LYS A 1 95 ? 0.986 -20.109 4.782 1.00 77.50 95 LYS A N 1
ATOM 722 C CA . LYS A 1 95 ? 0.771 -19.479 6.085 1.00 77.50 95 LYS A CA 1
ATOM 723 C C . LYS A 1 95 ? -0.520 -18.675 6.034 1.00 77.50 95 LYS A C 1
ATOM 725 O O . LYS A 1 95 ? -0.759 -17.940 5.080 1.00 77.50 95 LYS A O 1
ATOM 730 N N . ARG A 1 96 ? -1.363 -18.826 7.054 1.00 68.75 96 ARG A N 1
ATOM 731 C CA . ARG A 1 96 ? -2.712 -18.252 7.087 1.00 68.75 96 ARG A CA 1
ATOM 732 C C . ARG A 1 96 ? -3.011 -17.613 8.435 1.00 68.75 96 ARG A C 1
ATOM 734 O O . ARG A 1 96 ? -2.362 -17.982 9.417 1.00 68.75 96 ARG A O 1
ATOM 741 N N . PRO A 1 97 ? -3.969 -16.670 8.489 1.00 58.00 97 PRO A N 1
ATOM 742 C CA . PRO A 1 97 ? -4.528 -16.223 9.756 1.00 58.00 97 PRO A CA 1
ATOM 743 C C . PRO A 1 97 ? -5.016 -17.434 10.556 1.00 58.00 97 PRO A C 1
ATOM 745 O O . PRO A 1 97 ? -5.556 -18.379 9.977 1.00 58.00 97 PRO A O 1
ATOM 748 N N . ALA A 1 98 ? -4.835 -17.406 11.877 1.00 45.94 98 ALA A N 1
ATOM 749 C CA . ALA A 1 98 ? -5.253 -18.500 12.759 1.00 45.94 98 ALA A CA 1
ATOM 750 C C . ALA A 1 98 ? -6.768 -18.793 12.680 1.00 45.94 98 ALA A C 1
ATOM 752 O O . ALA A 1 98 ? -7.192 -19.892 13.016 1.00 45.94 98 ALA A O 1
ATOM 753 N N . SER A 1 99 ? -7.558 -17.838 12.179 1.00 41.94 99 SER A N 1
ATOM 754 C CA . SER A 1 99 ? -9.008 -17.906 11.982 1.00 41.94 99 SER A CA 1
ATOM 755 C C . SER A 1 99 ? -9.473 -18.637 10.709 1.00 41.94 99 SER A C 1
ATOM 757 O O . SER A 1 99 ? -10.674 -18.762 10.495 1.00 41.94 99 SER A O 1
ATOM 759 N N . ALA A 1 100 ? -8.578 -19.114 9.833 1.00 47.38 100 ALA A N 1
ATOM 760 C CA . ALA A 1 100 ? -8.970 -19.735 8.560 1.00 47.38 100 ALA A CA 1
ATOM 761 C C . ALA A 1 100 ? -9.302 -21.241 8.698 1.00 47.38 100 ALA A C 1
ATOM 763 O O . ALA A 1 100 ? -8.405 -22.059 8.910 1.00 47.38 100 ALA A O 1
ATOM 764 N N . VAL A 1 101 ? -10.573 -21.617 8.492 1.00 42.78 101 VAL A N 1
ATOM 765 C CA . VAL A 1 101 ? -11.108 -22.982 8.726 1.00 42.78 101 VAL A CA 1
ATOM 766 C C . VAL A 1 101 ? -10.949 -23.942 7.527 1.00 42.78 101 VAL A C 1
ATOM 768 O O . VAL A 1 101 ? -10.803 -25.151 7.711 1.00 42.78 101 VAL A O 1
ATOM 771 N N . SER A 1 102 ? -10.917 -23.440 6.285 1.00 59.12 102 SER A N 1
ATOM 772 C CA . SER A 1 102 ? -10.764 -24.267 5.067 1.00 59.12 102 SER A CA 1
ATOM 773 C C . SER A 1 102 ? -9.297 -24.648 4.789 1.00 59.12 102 SER A C 1
ATOM 775 O O . SER A 1 102 ? -8.394 -24.270 5.533 1.00 59.12 102 SER A O 1
ATOM 777 N N . ARG A 1 103 ? -8.989 -25.413 3.730 1.00 65.19 103 ARG A N 1
ATOM 778 C CA . ARG A 1 103 ? -7.608 -25.569 3.220 1.00 65.19 103 ARG A CA 1
ATOM 779 C C . ARG A 1 103 ? -7.333 -24.451 2.217 1.00 65.19 103 ARG A C 1
ATOM 781 O O . ARG A 1 103 ? -8.036 -24.355 1.228 1.00 65.19 103 ARG A O 1
ATOM 788 N N . GLY A 1 104 ? -6.319 -23.624 2.457 1.00 71.75 104 GLY A N 1
ATOM 789 C CA . GLY A 1 104 ? -5.998 -22.495 1.578 1.00 71.75 104 GLY A CA 1
ATOM 790 C C . GLY A 1 104 ? -5.486 -22.951 0.209 1.00 71.75 104 GLY A C 1
ATOM 791 O O . GLY A 1 104 ? -5.166 -24.137 0.061 1.00 71.75 104 GLY A O 1
ATOM 792 N N . PRO A 1 105 ? -5.385 -22.030 -0.765 1.00 86.44 105 PRO A N 1
ATOM 793 C CA . PRO A 1 105 ? -4.888 -22.346 -2.096 1.00 86.44 105 PRO A CA 1
ATOM 794 C C . PRO A 1 105 ? -3.488 -22.972 -2.057 1.00 86.44 105 PRO A C 1
ATOM 796 O O . PRO A 1 105 ? -2.656 -22.591 -1.223 1.00 86.44 105 PRO A O 1
ATOM 799 N N . ARG A 1 106 ? -3.228 -23.940 -2.943 1.00 88.31 106 ARG A N 1
ATOM 800 C CA . ARG A 1 106 ? -1.929 -24.627 -3.053 1.00 88.31 106 ARG A CA 1
ATOM 801 C C . ARG A 1 106 ? -1.487 -24.772 -4.492 1.00 88.31 106 ARG A C 1
ATOM 803 O O . ARG A 1 106 ? -2.303 -25.008 -5.377 1.00 88.31 106 ARG A O 1
ATOM 810 N N . PHE A 1 107 ? -0.181 -24.696 -4.697 1.00 92.88 107 PHE A N 1
ATOM 811 C CA . PHE A 1 107 ? 0.407 -24.963 -5.996 1.00 92.88 107 PHE A CA 1
ATOM 812 C C . PHE A 1 107 ? 0.519 -26.463 -6.253 1.00 92.88 107 PHE A C 1
ATOM 814 O O . PHE A 1 107 ? 0.890 -27.240 -5.370 1.00 92.88 107 PHE A O 1
ATOM 821 N N . ARG A 1 108 ? 0.239 -26.861 -7.491 1.00 90.88 108 ARG A N 1
ATOM 822 C CA . ARG A 1 108 ? 0.375 -28.230 -7.976 1.00 90.88 108 ARG A CA 1
ATOM 823 C C . ARG A 1 108 ? 1.047 -28.237 -9.341 1.00 90.88 108 ARG A C 1
ATOM 825 O O . ARG A 1 108 ? 0.771 -27.392 -10.189 1.00 90.88 108 ARG A O 1
ATOM 832 N N . ARG A 1 109 ? 1.923 -29.219 -9.571 1.00 90.44 109 ARG A N 1
ATOM 833 C CA . ARG A 1 109 ? 2.465 -29.477 -10.911 1.00 90.44 109 ARG A CA 1
ATOM 834 C C . ARG A 1 109 ? 1.389 -30.055 -11.820 1.00 90.44 109 ARG A C 1
ATOM 836 O O . ARG A 1 109 ? 0.691 -30.995 -11.442 1.00 90.44 109 ARG A O 1
ATOM 843 N N . THR A 1 110 ? 1.325 -29.523 -13.028 1.00 86.06 110 THR A N 1
ATOM 844 C CA . THR A 1 110 ? 0.482 -30.005 -14.120 1.00 86.06 110 THR A CA 1
ATOM 845 C C . THR A 1 110 ? 1.370 -30.444 -15.284 1.00 86.06 110 THR A C 1
ATOM 847 O O . THR A 1 110 ? 2.569 -30.155 -15.310 1.00 86.06 110 THR A O 1
ATOM 850 N N . GLU A 1 111 ? 0.798 -31.146 -16.262 1.00 79.62 111 GLU A N 1
ATOM 851 C CA . GLU A 1 111 ? 1.524 -31.559 -17.472 1.00 79.62 111 GLU A CA 1
ATOM 852 C C . GLU A 1 111 ? 2.143 -30.346 -18.193 1.00 79.62 111 GLU A C 1
ATOM 854 O O . GLU A 1 111 ? 3.321 -30.364 -18.548 1.00 79.62 111 GLU A O 1
ATOM 859 N N . GLY A 1 112 ? 1.389 -29.242 -18.279 1.00 73.44 112 GLY A N 1
ATOM 860 C CA . GLY A 1 112 ? 1.810 -27.995 -18.922 1.00 73.44 112 GLY A CA 1
ATOM 861 C C . GLY A 1 112 ? 2.576 -26.997 -18.043 1.00 73.44 112 GLY A C 1
ATOM 862 O O . GLY A 1 112 ? 2.969 -25.957 -18.558 1.00 73.44 112 GLY A O 1
ATOM 863 N N . GLY A 1 113 ? 2.792 -27.251 -16.743 1.00 88.56 113 GLY A N 1
ATOM 864 C CA . GLY A 1 113 ? 3.431 -26.264 -15.862 1.00 88.56 113 GLY A CA 1
ATOM 865 C C . GLY A 1 113 ? 3.098 -26.422 -14.379 1.00 88.56 113 GLY A C 1
ATOM 866 O O . GLY A 1 113 ? 3.281 -27.491 -13.793 1.00 88.56 113 GLY A O 1
ATOM 867 N N . VAL A 1 114 ? 2.659 -25.326 -13.761 1.00 93.94 114 VAL A N 1
ATOM 868 C CA . VAL A 1 114 ? 2.211 -25.254 -12.365 1.00 93.94 114 VAL A CA 1
ATOM 869 C C . VAL A 1 114 ? 0.889 -24.490 -12.325 1.00 93.94 114 VAL A C 1
ATOM 871 O O . VAL A 1 114 ? 0.699 -23.550 -13.095 1.00 93.94 114 VAL A O 1
ATOM 874 N N . ALA A 1 115 ? -0.026 -24.898 -11.451 1.00 94.19 115 ALA A N 1
ATOM 875 C CA . ALA A 1 115 ? -1.293 -24.212 -11.223 1.00 94.19 115 ALA A CA 1
ATOM 876 C C . ALA A 1 115 ? -1.546 -24.013 -9.726 1.00 94.19 115 ALA A C 1
ATOM 878 O O . ALA A 1 115 ? -1.130 -24.836 -8.910 1.00 94.19 115 ALA A O 1
ATOM 879 N N . LEU A 1 116 ? -2.222 -22.923 -9.375 1.00 93.38 116 LEU A N 1
ATOM 880 C CA . LEU A 1 116 ? -2.791 -22.687 -8.055 1.00 93.38 116 LEU A CA 1
ATOM 881 C C . LEU A 1 116 ? -4.198 -23.294 -8.010 1.00 93.38 116 LEU A C 1
ATOM 883 O O . LEU A 1 116 ? -5.018 -23.026 -8.887 1.00 93.38 116 LEU A O 1
ATOM 887 N N . GLU A 1 117 ? -4.477 -24.102 -6.993 1.00 91.06 117 GLU A N 1
ATOM 888 C CA . GLU A 1 117 ? -5.747 -24.811 -6.820 1.00 91.06 117 GLU A CA 1
ATOM 889 C C . GLU A 1 117 ? -6.373 -24.483 -5.460 1.00 91.06 117 GLU A C 1
ATOM 891 O O . GLU A 1 117 ? -5.675 -24.401 -4.445 1.00 91.06 117 GLU A O 1
ATOM 896 N N . HIS A 1 118 ? -7.699 -24.344 -5.434 1.00 86.56 118 HIS A N 1
ATOM 897 C CA . HIS A 1 118 ? -8.511 -24.270 -4.221 1.00 86.56 118 HIS A CA 1
ATOM 898 C C . HIS A 1 118 ? -9.877 -24.922 -4.469 1.00 86.56 118 HIS A C 1
ATOM 900 O O . HIS A 1 118 ? -10.399 -24.863 -5.584 1.00 86.56 118 HIS A O 1
ATOM 906 N N . ASP A 1 119 ? -10.449 -25.549 -3.441 1.00 80.94 119 ASP A N 1
ATOM 907 C CA . ASP A 1 119 ? -11.710 -26.282 -3.558 1.00 80.94 119 ASP A CA 1
ATOM 908 C C . ASP A 1 119 ? -12.846 -25.340 -3.999 1.00 80.94 119 ASP A C 1
ATOM 910 O O . ASP A 1 119 ? -13.070 -24.295 -3.395 1.00 80.94 119 ASP A O 1
ATOM 914 N N . GLY A 1 120 ? -13.570 -25.710 -5.059 1.00 76.44 120 GLY A N 1
ATOM 915 C CA . GLY A 1 120 ? -14.698 -24.926 -5.580 1.00 76.44 120 GLY A CA 1
ATOM 916 C C . GLY A 1 120 ? -14.335 -23.806 -6.563 1.00 76.44 120 GLY A C 1
ATOM 917 O O . GLY A 1 120 ? -15.247 -23.185 -7.107 1.00 76.44 120 GLY A O 1
ATOM 918 N N . LEU A 1 121 ? -13.047 -23.583 -6.853 1.00 84.50 121 LEU A N 1
ATOM 919 C CA . LEU A 1 121 ? -12.584 -22.601 -7.841 1.00 84.50 121 LEU A CA 1
ATOM 920 C C . LEU A 1 121 ? -11.871 -23.276 -9.027 1.00 84.50 121 LEU A C 1
ATOM 922 O O . LEU A 1 121 ? -11.205 -24.299 -8.849 1.00 84.50 121 LEU A O 1
ATOM 926 N N . PRO A 1 122 ? -11.973 -22.720 -10.250 1.00 88.50 122 PRO A N 1
ATOM 927 C CA . PRO A 1 122 ? -11.184 -23.197 -11.381 1.00 88.50 122 PRO A CA 1
ATOM 928 C C . PRO A 1 122 ? -9.685 -22.949 -11.123 1.00 88.50 122 PRO A C 1
ATOM 930 O O . PRO A 1 122 ? -9.343 -21.854 -10.671 1.00 88.50 122 PRO A O 1
ATOM 933 N N . PRO A 1 123 ? -8.787 -23.913 -11.416 1.00 91.19 123 PRO A N 1
ATOM 934 C CA . PRO A 1 123 ? -7.348 -23.730 -11.238 1.00 91.19 123 PRO A CA 1
ATOM 935 C C . PRO A 1 123 ? -6.821 -22.534 -12.033 1.00 91.19 123 PRO A C 1
ATOM 937 O O . PRO A 1 123 ? -7.210 -22.342 -13.185 1.00 91.19 123 PRO A O 1
ATOM 940 N N . ALA A 1 124 ? -5.905 -21.773 -11.436 1.00 92.19 124 ALA A N 1
ATOM 941 C CA . ALA A 1 124 ? -5.224 -20.666 -12.104 1.00 92.19 124 ALA A CA 1
ATOM 942 C C . ALA A 1 124 ? -3.811 -21.092 -12.517 1.00 92.19 124 ALA A C 1
ATOM 944 O O . ALA A 1 124 ? -3.054 -21.609 -11.691 1.00 92.19 124 ALA A O 1
ATOM 945 N N . ARG A 1 125 ? -3.443 -20.904 -13.785 1.00 93.25 125 ARG A N 1
ATOM 946 C CA . ARG A 1 125 ? -2.115 -21.278 -14.291 1.00 93.25 125 ARG A CA 1
ATOM 947 C C . ARG A 1 125 ? -1.059 -20.292 -13.795 1.00 93.25 125 ARG A C 1
ATOM 949 O O . ARG A 1 125 ? -1.332 -19.115 -13.610 1.00 93.25 125 ARG A O 1
ATOM 956 N N . VAL A 1 126 ? 0.165 -20.767 -13.596 1.00 93.31 126 VAL A N 1
ATOM 957 C CA . VAL A 1 126 ? 1.320 -19.892 -13.384 1.00 93.31 126 VAL A CA 1
ATOM 958 C C . VAL A 1 126 ? 2.051 -19.717 -14.707 1.00 93.31 126 VAL A C 1
ATOM 960 O O . VAL A 1 126 ? 2.662 -20.666 -15.196 1.00 93.31 126 VAL A O 1
ATOM 963 N N . ASP A 1 127 ? 1.998 -18.508 -15.261 1.00 89.88 127 ASP A N 1
ATOM 964 C CA . ASP A 1 127 ? 2.637 -18.153 -16.531 1.00 89.88 127 ASP A CA 1
ATOM 965 C C . ASP A 1 127 ? 3.953 -17.405 -16.338 1.00 89.88 127 ASP A C 1
ATOM 967 O O . ASP A 1 127 ? 4.898 -17.606 -17.096 1.00 89.88 127 ASP A O 1
ATOM 971 N N . ALA A 1 128 ? 4.033 -16.558 -15.313 1.00 89.12 128 ALA A N 1
ATOM 972 C CA . ALA A 1 128 ? 5.221 -15.774 -15.003 1.00 89.12 128 ALA A CA 1
ATOM 973 C C . ALA A 1 128 ? 5.417 -15.629 -13.491 1.00 89.12 128 ALA A C 1
ATOM 975 O O . ALA A 1 128 ? 4.497 -15.851 -12.701 1.00 89.12 128 ALA A O 1
ATOM 976 N N . ILE A 1 129 ? 6.624 -15.230 -13.092 1.00 87.75 129 ILE A N 1
ATOM 977 C CA . ILE A 1 129 ? 6.967 -14.913 -11.703 1.00 87.75 129 ILE A CA 1
ATOM 978 C C . ILE A 1 129 ? 7.389 -13.451 -11.594 1.00 87.75 129 ILE A C 1
ATOM 980 O O . ILE A 1 129 ? 8.413 -13.071 -12.155 1.00 87.75 129 ILE A O 1
ATOM 984 N N . PHE A 1 130 ? 6.651 -12.627 -10.850 1.00 86.75 130 PHE A N 1
ATOM 985 C CA . PHE A 1 130 ? 7.040 -11.243 -10.537 1.00 86.75 130 PHE A CA 1
ATOM 986 C C . PHE A 1 130 ? 7.630 -11.152 -9.129 1.00 86.75 130 PHE A C 1
ATOM 988 O O . PHE A 1 130 ? 7.338 -11.981 -8.277 1.00 86.75 130 PHE A O 1
ATOM 995 N N . GLY A 1 131 ? 8.475 -10.157 -8.857 1.00 78.25 131 GLY A N 1
ATOM 996 C CA . GLY A 1 131 ? 9.072 -9.953 -7.528 1.00 78.25 131 GLY A CA 1
ATOM 997 C C . GLY A 1 131 ? 10.586 -9.767 -7.548 1.00 78.25 131 GLY A C 1
ATOM 998 O O . GLY A 1 131 ? 11.173 -9.505 -8.590 1.00 78.25 131 GLY A O 1
ATOM 999 N N . SER A 1 132 ? 11.242 -9.866 -6.398 1.00 67.62 132 SER A N 1
ATOM 1000 C CA . SER A 1 132 ? 12.668 -9.548 -6.235 1.00 67.62 132 SER A CA 1
ATOM 1001 C C . SER A 1 132 ? 13.588 -10.767 -6.321 1.00 67.62 132 SER A C 1
ATOM 1003 O O . SER A 1 132 ? 14.642 -10.756 -5.695 1.00 67.62 132 SER A O 1
ATOM 1005 N N . GLY A 1 133 ? 13.181 -11.811 -7.057 1.00 64.88 133 GLY A N 1
ATOM 1006 C CA . GLY A 1 133 ? 13.940 -13.031 -7.377 1.00 64.88 133 GLY A CA 1
ATOM 1007 C C . GLY A 1 133 ? 14.453 -13.857 -6.188 1.00 64.88 133 GLY A C 1
ATOM 1008 O O . GLY A 1 133 ? 14.049 -15.000 -6.022 1.00 64.88 133 GLY A O 1
ATOM 1009 N N . ALA A 1 134 ? 15.315 -13.279 -5.347 1.00 63.59 134 ALA A N 1
ATOM 1010 C CA . ALA A 1 134 ? 15.953 -13.878 -4.173 1.00 63.59 134 ALA A CA 1
ATOM 1011 C C . ALA A 1 134 ? 15.091 -13.864 -2.925 1.00 63.59 134 ALA A C 1
ATOM 1013 O O . ALA A 1 134 ? 15.333 -14.664 -2.031 1.00 63.59 134 ALA A O 1
ATOM 1014 N N . HIS A 1 135 ? 14.200 -12.879 -2.792 1.00 72.50 135 HIS A N 1
ATOM 1015 C CA . HIS A 1 135 ? 13.631 -12.536 -1.485 1.00 72.50 135 HIS A CA 1
ATOM 1016 C C . HIS A 1 135 ? 12.127 -12.760 -1.425 1.00 72.50 135 HIS A C 1
ATOM 1018 O O . HIS A 1 135 ? 11.625 -13.302 -0.440 1.00 72.50 135 HIS A O 1
ATOM 1024 N N . GLY A 1 136 ? 11.415 -12.376 -2.481 1.00 80.88 136 GLY A N 1
ATOM 1025 C CA . GLY A 1 136 ? 9.979 -12.568 -2.582 1.00 80.88 136 GLY A CA 1
ATOM 1026 C C . GLY A 1 136 ? 9.544 -12.708 -4.029 1.00 80.88 136 GLY A C 1
ATOM 1027 O O . GLY A 1 136 ? 10.059 -12.010 -4.904 1.00 80.88 136 GLY A O 1
ATOM 1028 N N . LEU A 1 137 ? 8.598 -13.607 -4.268 1.00 85.44 137 LEU A N 1
ATOM 1029 C CA . LEU A 1 137 ? 8.034 -13.839 -5.585 1.00 85.44 137 LEU A CA 1
ATOM 1030 C C . LEU A 1 137 ? 6.516 -13.992 -5.527 1.00 85.44 137 LEU A C 1
ATOM 1032 O O . LEU A 1 137 ? 5.963 -14.541 -4.576 1.00 85.44 137 LEU A O 1
ATOM 1036 N N . THR A 1 138 ? 5.860 -13.497 -6.563 1.00 90.06 138 THR A N 1
ATOM 1037 C CA . THR A 1 138 ? 4.420 -13.513 -6.767 1.00 90.06 138 THR A CA 1
ATOM 1038 C C . THR A 1 138 ? 4.158 -14.139 -8.134 1.00 90.06 138 THR A C 1
ATOM 1040 O O . THR A 1 138 ? 4.496 -13.546 -9.161 1.00 90.06 138 THR A O 1
ATOM 1043 N N . PRO A 1 139 ? 3.610 -15.360 -8.162 1.00 92.62 139 PRO A N 1
ATOM 1044 C CA . PRO A 1 139 ? 3.134 -16.000 -9.375 1.00 92.62 139 PRO A CA 1
ATOM 1045 C C . PRO A 1 139 ? 2.016 -15.200 -10.045 1.00 92.62 139 PRO A C 1
ATOM 1047 O O . PRO A 1 139 ? 1.157 -14.619 -9.379 1.00 92.62 139 PRO A O 1
ATOM 1050 N N . VAL A 1 140 ? 2.023 -15.195 -11.372 1.00 91.81 140 VAL A N 1
ATOM 1051 C CA . VAL A 1 140 ? 1.087 -14.425 -12.191 1.00 91.81 140 VAL A CA 1
ATOM 1052 C C . VAL A 1 140 ? 0.536 -15.311 -13.299 1.00 91.81 140 VAL A C 1
ATOM 1054 O O . VAL A 1 140 ? 1.282 -16.068 -13.924 1.00 91.81 140 VAL A O 1
ATOM 1057 N N . GLU A 1 141 ? -0.764 -15.203 -13.543 1.00 91.88 141 GLU A N 1
ATOM 1058 C CA . GLU A 1 141 ? -1.440 -15.813 -14.688 1.00 91.88 141 GLU A CA 1
ATOM 1059 C C . GLU A 1 141 ? -1.637 -14.761 -15.781 1.00 91.88 141 GLU A C 1
ATOM 1061 O O . GLU A 1 141 ? -2.050 -13.629 -15.510 1.00 91.88 141 GLU A O 1
ATOM 1066 N N . ILE A 1 142 ? -1.368 -15.143 -17.025 1.00 86.12 142 ILE A N 1
ATOM 1067 C CA . ILE A 1 142 ? -1.580 -14.323 -18.214 1.00 86.12 142 ILE A CA 1
ATOM 1068 C C . ILE A 1 142 ? -2.812 -14.890 -18.933 1.00 86.12 142 ILE A C 1
ATOM 1070 O O . ILE A 1 142 ? -2.766 -15.908 -19.622 1.00 86.12 142 ILE A O 1
ATOM 1074 N N . ASN A 1 143 ? -3.954 -14.236 -18.719 1.00 76.56 143 ASN A N 1
ATOM 1075 C CA . ASN A 1 143 ? -5.254 -14.626 -19.255 1.00 76.56 143 ASN A CA 1
ATOM 1076 C C . ASN A 1 143 ? -5.452 -14.034 -20.659 1.00 76.56 143 ASN A C 1
ATOM 1078 O O . ASN A 1 143 ? -5.987 -12.936 -20.835 1.00 76.56 143 ASN A O 1
ATOM 1082 N N . GLY A 1 144 ? -5.022 -14.779 -21.678 1.00 69.75 144 GLY A N 1
ATOM 1083 C CA . GLY A 1 144 ? -4.952 -14.279 -23.053 1.00 69.75 144 GLY A CA 1
ATOM 1084 C C . GLY A 1 144 ? -3.876 -13.198 -23.213 1.00 69.75 144 GLY A C 1
ATOM 1085 O O . GLY A 1 144 ? -3.039 -13.016 -22.340 1.00 69.75 144 GLY A O 1
ATOM 1086 N N . ALA A 1 145 ? -3.901 -12.444 -24.316 1.00 65.00 145 ALA A N 1
ATOM 1087 C CA . ALA A 1 145 ? -2.798 -11.531 -24.638 1.00 65.00 145 ALA A CA 1
ATOM 1088 C C . ALA A 1 145 ? -2.681 -10.298 -23.719 1.00 65.00 145 ALA A C 1
ATOM 1090 O O . ALA A 1 145 ? -1.632 -9.665 -23.719 1.00 65.00 145 ALA A O 1
ATOM 1091 N N . THR A 1 146 ? -3.727 -9.916 -22.970 1.00 65.69 146 THR A N 1
ATOM 1092 C CA . THR A 1 146 ? -3.774 -8.585 -22.324 1.00 65.69 146 THR A CA 1
ATOM 1093 C C . THR A 1 146 ? -4.090 -8.590 -20.828 1.00 65.69 146 THR A C 1
ATOM 1095 O O . THR A 1 146 ? -3.755 -7.622 -20.152 1.00 65.69 146 THR A O 1
ATOM 1098 N N . ALA A 1 147 ? -4.742 -9.628 -20.292 1.00 77.81 147 ALA A N 1
ATOM 1099 C CA . ALA A 1 147 ? -5.178 -9.629 -18.897 1.00 77.81 147 ALA A CA 1
ATOM 1100 C C . ALA A 1 147 ? -4.160 -10.338 -18.000 1.00 77.81 147 ALA A C 1
ATOM 1102 O O . ALA A 1 147 ? -3.807 -11.491 -18.232 1.00 77.81 147 ALA A O 1
ATOM 1103 N N . VAL A 1 148 ? -3.732 -9.661 -16.937 1.00 86.88 148 VAL A N 1
ATOM 1104 C CA . VAL A 1 148 ? -2.774 -10.189 -15.960 1.00 86.88 148 VAL A CA 1
ATOM 1105 C C . VAL A 1 148 ? -3.497 -10.410 -14.638 1.00 86.88 148 VAL A C 1
ATOM 1107 O O . VAL A 1 148 ? -4.135 -9.495 -14.120 1.00 86.88 148 VAL A O 1
ATOM 1110 N N . ARG A 1 149 ? -3.420 -11.620 -14.084 1.00 90.44 149 ARG A N 1
ATOM 1111 C CA . ARG A 1 149 ? -3.960 -11.945 -12.761 1.00 90.44 149 ARG A CA 1
ATOM 1112 C C . ARG A 1 149 ? -2.821 -12.215 -11.792 1.00 90.44 149 ARG A C 1
ATOM 1114 O O . ARG A 1 149 ? -2.114 -13.212 -11.916 1.00 90.44 149 ARG A O 1
ATOM 1121 N N . GLU A 1 150 ? -2.689 -11.346 -10.800 1.00 91.50 150 GLU A N 1
ATOM 1122 C CA . GLU A 1 150 ? -1.813 -11.570 -9.655 1.00 91.50 150 GLU A CA 1
ATOM 1123 C C . GLU A 1 150 ? -2.425 -12.643 -8.766 1.00 91.50 150 GLU A C 1
ATOM 1125 O O . GLU A 1 150 ? -3.507 -12.440 -8.209 1.00 91.50 150 GLU A O 1
ATOM 1130 N N . LEU A 1 151 ? -1.761 -13.792 -8.656 1.00 93.38 151 LEU A N 1
ATOM 1131 C CA . LEU A 1 151 ? -2.290 -14.893 -7.862 1.00 93.38 151 LEU A CA 1
ATOM 1132 C C . LEU A 1 151 ? -2.262 -14.551 -6.372 1.00 93.38 151 LEU A C 1
ATOM 1134 O O . LEU A 1 151 ? -1.415 -13.788 -5.924 1.00 93.38 151 LEU A O 1
ATOM 1138 N N . SER A 1 152 ? -3.179 -15.137 -5.602 1.00 90.19 152 SER A N 1
ATOM 1139 C CA . SER A 1 152 ? -3.414 -14.786 -4.194 1.00 90.19 152 SER A CA 1
ATOM 1140 C C . SER A 1 152 ? -2.367 -15.314 -3.206 1.00 90.19 152 SER A C 1
ATOM 1142 O O . SER A 1 152 ? -2.514 -15.138 -1.993 1.00 90.19 152 SER A O 1
ATOM 1144 N N . VAL A 1 153 ? -1.316 -15.980 -3.694 1.00 90.69 153 VAL A N 1
ATOM 1145 C CA . VAL A 1 153 ? -0.273 -16.592 -2.867 1.00 90.69 153 VAL A CA 1
ATOM 1146 C C . VAL A 1 153 ? 1.115 -16.233 -3.398 1.00 90.69 153 VAL A C 1
ATOM 1148 O O . VAL A 1 153 ? 1.458 -16.577 -4.525 1.00 90.69 153 VAL A O 1
ATOM 1151 N N . SER A 1 154 ? 1.942 -15.628 -2.543 1.00 89.94 154 SER A N 1
ATOM 1152 C CA . SER A 1 154 ? 3.342 -15.268 -2.808 1.00 89.94 154 SER A CA 1
ATOM 1153 C C . SER A 1 154 ? 4.298 -16.089 -1.939 1.00 89.94 154 SER A C 1
ATOM 1155 O O . SER A 1 154 ? 3.938 -16.528 -0.846 1.00 89.94 154 SER A O 1
ATOM 1157 N N . PHE A 1 155 ? 5.536 -16.287 -2.387 1.00 88.12 155 PHE A N 1
ATOM 1158 C CA . PHE A 1 155 ? 6.587 -16.944 -1.603 1.00 88.12 155 PHE A CA 1
ATOM 1159 C C . PHE A 1 155 ? 7.580 -15.922 -1.069 1.00 88.12 155 PHE A C 1
ATOM 1161 O O . PHE A 1 155 ? 8.017 -15.037 -1.802 1.00 88.12 155 PHE A O 1
ATOM 1168 N N . LEU A 1 156 ? 7.981 -16.087 0.188 1.00 84.31 156 LEU A N 1
ATOM 1169 C CA . LEU A 1 156 ? 9.086 -15.360 0.798 1.00 84.31 156 LEU A CA 1
ATOM 1170 C C . LEU A 1 156 ? 10.242 -16.321 1.037 1.00 84.31 156 LEU A C 1
ATOM 1172 O O . LEU A 1 156 ? 10.130 -17.248 1.839 1.00 84.31 156 LEU A O 1
ATOM 1176 N N . ALA A 1 157 ? 11.354 -16.079 0.353 1.00 79.00 157 ALA A N 1
ATOM 1177 C CA . ALA A 1 157 ? 12.494 -16.984 0.328 1.00 79.00 157 ALA A CA 1
ATOM 1178 C C . ALA A 1 157 ? 13.282 -16.994 1.640 1.00 79.00 157 ALA A C 1
ATOM 1180 O O . ALA A 1 157 ? 13.641 -18.068 2.106 1.00 79.00 157 ALA A O 1
ATOM 1181 N N . GLY A 1 158 ? 13.473 -15.832 2.277 1.00 75.69 158 GLY A N 1
ATOM 1182 C CA . GLY A 1 158 ? 14.172 -15.728 3.567 1.00 75.69 158 GLY A CA 1
ATOM 1183 C C . GLY A 1 158 ? 13.586 -16.657 4.644 1.00 75.69 158 GLY A C 1
ATOM 1184 O O . GLY A 1 158 ? 14.292 -17.525 5.147 1.00 75.69 158 GLY A O 1
ATOM 1185 N N . PRO A 1 159 ? 12.288 -16.536 4.977 1.00 77.50 159 PRO A N 1
ATOM 1186 C CA . PRO A 1 159 ? 11.613 -17.476 5.876 1.00 77.50 159 PRO A CA 1
ATOM 1187 C C . PRO A 1 159 ? 11.216 -18.809 5.211 1.00 77.50 159 PRO A C 1
ATOM 1189 O O . PRO A 1 159 ? 10.777 -19.728 5.901 1.00 77.50 159 PRO A O 1
ATOM 1192 N N . GLY A 1 160 ? 11.317 -18.922 3.884 1.00 85.00 160 GLY A N 1
ATOM 1193 C CA . GLY A 1 160 ? 10.901 -20.094 3.117 1.00 85.00 160 GLY A CA 1
ATOM 1194 C C . GLY A 1 160 ? 9.412 -20.415 3.264 1.00 85.00 160 GLY A C 1
ATOM 1195 O O . GLY A 1 160 ? 9.057 -21.573 3.467 1.00 85.00 160 GLY A O 1
ATOM 1196 N N . ILE A 1 161 ? 8.525 -19.422 3.227 1.00 85.56 161 ILE A N 1
ATOM 1197 C CA . ILE A 1 161 ? 7.081 -19.627 3.444 1.00 85.56 161 ILE A CA 1
ATOM 1198 C C . ILE A 1 161 ? 6.243 -19.058 2.306 1.00 85.56 161 ILE A C 1
ATOM 1200 O O . ILE A 1 161 ? 6.548 -18.001 1.757 1.00 85.56 161 ILE A O 1
ATOM 1204 N N . TRP A 1 162 ? 5.139 -19.738 2.012 1.00 88.88 162 TRP A N 1
ATOM 1205 C CA . TRP A 1 162 ? 4.047 -19.187 1.218 1.00 88.88 162 TRP A CA 1
ATOM 1206 C C . TRP A 1 162 ? 3.159 -18.321 2.111 1.00 88.88 162 TRP A C 1
ATOM 1208 O O . TRP A 1 162 ? 2.829 -18.720 3.228 1.00 88.88 162 TRP A O 1
ATOM 1218 N N . ILE A 1 163 ? 2.765 -17.150 1.631 1.00 85.00 163 ILE A N 1
ATOM 1219 C CA . ILE A 1 163 ? 1.883 -16.207 2.323 1.00 85.00 163 ILE A CA 1
ATOM 1220 C C . ILE A 1 163 ? 0.778 -15.737 1.373 1.00 85.00 163 ILE A C 1
ATOM 1222 O O . ILE A 1 163 ? 0.984 -15.770 0.159 1.00 85.00 163 ILE A O 1
ATOM 1226 N N . PRO A 1 164 ? -0.373 -15.267 1.886 1.00 85.12 164 PRO A N 1
ATOM 1227 C CA . PRO A 1 164 ? -1.268 -14.452 1.077 1.00 85.12 164 PRO A CA 1
ATOM 1228 C C . PRO A 1 164 ? -0.500 -13.282 0.460 1.00 85.12 164 PRO A C 1
ATOM 1230 O O . PRO A 1 164 ? 0.312 -12.639 1.136 1.00 85.12 164 PRO A O 1
ATOM 1233 N N . THR A 1 165 ? -0.743 -13.036 -0.822 1.00 86.25 165 THR A N 1
ATOM 1234 C CA . THR A 1 165 ? -0.111 -11.936 -1.549 1.00 86.25 165 THR A CA 1
ATOM 1235 C C . THR A 1 165 ? -0.453 -10.605 -0.875 1.00 86.25 165 THR A C 1
ATOM 1237 O O . THR A 1 165 ? -1.631 -10.333 -0.631 1.00 86.25 165 THR A O 1
ATOM 1240 N N . PRO A 1 166 ? 0.550 -9.779 -0.513 1.00 78.44 166 PRO A N 1
ATOM 1241 C CA . PRO A 1 166 ? 0.305 -8.526 0.193 1.00 78.44 166 PRO A CA 1
ATOM 1242 C C . PRO A 1 166 ? -0.696 -7.629 -0.541 1.00 78.44 166 PRO A C 1
ATOM 1244 O O . PRO A 1 166 ? -0.562 -7.400 -1.737 1.00 78.44 166 PRO A O 1
ATOM 1247 N N . GLY A 1 167 ? -1.679 -7.099 0.190 1.00 74.12 167 GLY A N 1
ATOM 1248 C CA . GLY A 1 167 ? -2.744 -6.267 -0.381 1.00 74.12 167 GLY A CA 1
ATOM 1249 C C . GLY A 1 167 ? -3.944 -7.047 -0.929 1.00 74.12 167 GLY A C 1
ATOM 1250 O O . GLY A 1 167 ? -4.942 -6.423 -1.274 1.00 74.12 167 GLY A O 1
ATOM 1251 N N . GLN A 1 168 ? -3.891 -8.382 -0.954 1.00 75.62 168 GLN A N 1
ATOM 1252 C CA . GLN A 1 168 ? -5.042 -9.229 -1.262 1.00 75.62 168 GLN A CA 1
ATOM 1253 C C . GLN A 1 168 ? -5.575 -9.900 0.010 1.00 75.62 168 GLN A C 1
ATOM 1255 O O . GLN A 1 168 ? -4.816 -10.438 0.821 1.00 75.62 168 GLN A O 1
ATOM 1260 N N . GLU A 1 169 ? -6.896 -9.899 0.179 1.00 64.81 169 GLU A N 1
ATOM 1261 C CA . GLU A 1 169 ? -7.538 -10.769 1.162 1.00 64.81 169 GLU A CA 1
ATOM 1262 C C . GLU A 1 169 ? -7.502 -12.215 0.664 1.00 64.81 169 GLU A C 1
ATOM 1264 O O . GLU A 1 169 ? -7.678 -12.486 -0.526 1.00 64.81 169 GLU A O 1
ATOM 1269 N N . MET A 1 170 ? -7.303 -13.168 1.577 1.00 64.44 170 MET A N 1
ATOM 1270 C CA . MET A 1 170 ? -7.430 -14.586 1.245 1.00 64.44 170 MET A CA 1
ATOM 1271 C C . MET A 1 170 ? -8.916 -14.945 1.138 1.00 64.44 170 MET A C 1
ATOM 1273 O O . MET A 1 170 ? -9.500 -15.512 2.059 1.00 64.44 170 MET A O 1
ATOM 1277 N N . SER A 1 171 ? -9.525 -14.550 0.023 1.00 59.94 171 SER A N 1
ATOM 1278 C CA . SER A 1 171 ? -10.914 -14.838 -0.315 1.00 59.94 171 SER A CA 1
ATOM 1279 C C . SER A 1 171 ? -11.067 -16.270 -0.840 1.00 59.94 171 SER A C 1
ATOM 1281 O O . SER A 1 171 ? -10.168 -16.811 -1.484 1.00 59.94 171 SER A O 1
ATOM 1283 N N . LEU A 1 172 ? -12.225 -16.881 -0.574 1.00 64.75 172 LEU A N 1
ATOM 1284 C CA . LEU A 1 172 ? -12.634 -18.155 -1.181 1.00 64.75 172 LEU A CA 1
ATOM 1285 C C . LEU A 1 172 ? -13.365 -17.945 -2.523 1.00 64.75 172 LEU A C 1
ATOM 1287 O O . LEU A 1 172 ? -13.813 -18.909 -3.133 1.00 64.75 172 LEU A O 1
ATOM 1291 N N . GLU A 1 173 ? -13.498 -16.698 -2.985 1.00 69.94 173 GLU A N 1
ATOM 1292 C CA . GLU A 1 173 ? -14.244 -16.329 -4.196 1.00 69.94 173 GLU A CA 1
ATOM 1293 C C . GLU A 1 173 ? -13.342 -16.160 -5.432 1.00 69.94 173 GLU A C 1
ATOM 1295 O O . GLU A 1 173 ? -13.828 -16.237 -6.562 1.00 69.94 173 GLU A O 1
ATOM 1300 N N . SER A 1 174 ? -12.028 -15.954 -5.258 1.00 83.00 174 SER A N 1
ATOM 1301 C CA . SER A 1 174 ? -11.064 -15.899 -6.366 1.00 83.00 174 SER A CA 1
ATOM 1302 C C . SER A 1 174 ? -9.670 -16.410 -5.973 1.00 83.00 174 SER A C 1
ATOM 1304 O O . SER A 1 174 ? -9.255 -16.352 -4.819 1.00 83.00 174 SER A O 1
ATOM 1306 N N . LEU A 1 175 ? -8.910 -16.888 -6.965 1.00 89.19 175 LEU A N 1
ATOM 1307 C CA . LEU A 1 175 ? -7.504 -17.299 -6.812 1.00 89.19 175 LEU A CA 1
ATOM 1308 C C . LEU A 1 175 ? -6.502 -16.153 -7.033 1.00 89.19 175 LEU A C 1
ATOM 1310 O O . LEU A 1 175 ? -5.308 -16.395 -7.209 1.00 89.19 175 LEU A O 1
ATOM 1314 N N . GLY A 1 176 ? -6.976 -14.909 -7.063 1.00 89.12 176 GLY A N 1
ATOM 1315 C CA . GLY A 1 176 ? -6.136 -13.750 -7.333 1.00 89.12 176 GLY A CA 1
ATOM 1316 C C . GLY A 1 176 ? -6.902 -12.533 -7.838 1.00 89.12 176 GLY A C 1
ATOM 1317 O O . GLY A 1 176 ? -8.106 -12.587 -8.117 1.00 89.12 176 GLY A O 1
ATOM 1318 N N . HIS A 1 177 ? -6.176 -11.435 -7.999 1.00 87.44 177 HIS A N 1
ATOM 1319 C CA . HIS A 1 177 ? -6.688 -10.163 -8.487 1.00 87.44 177 HIS A CA 1
ATOM 1320 C C . HIS A 1 177 ? -6.364 -9.984 -9.976 1.00 87.44 177 HIS A C 1
ATOM 1322 O O . HIS A 1 177 ? -5.199 -9.984 -10.372 1.00 87.44 177 HIS A O 1
ATOM 1328 N N . VAL A 1 178 ? -7.394 -9.836 -10.817 1.00 86.69 178 VAL A N 1
ATOM 1329 C CA . VAL A 1 178 ? -7.212 -9.480 -12.234 1.00 86.69 178 VAL A CA 1
ATOM 1330 C C . VAL A 1 178 ? -6.954 -7.981 -12.321 1.00 86.69 178 VAL A C 1
ATOM 1332 O O . VAL A 1 178 ? -7.829 -7.184 -11.984 1.00 86.69 178 VAL A O 1
ATOM 1335 N N . MET A 1 179 ? -5.763 -7.612 -12.780 1.00 81.75 179 MET A N 1
ATOM 1336 C CA . MET A 1 179 ? -5.362 -6.220 -12.929 1.00 81.75 179 MET A CA 1
ATOM 1337 C C . MET A 1 179 ? -6.070 -5.575 -14.131 1.00 81.75 179 MET A C 1
ATOM 1339 O O . MET A 1 179 ? -6.154 -6.196 -15.196 1.00 81.75 179 MET A O 1
ATOM 1343 N N . PRO A 1 180 ? -6.536 -4.320 -14.008 1.00 75.00 180 PRO A N 1
ATOM 1344 C CA . PRO A 1 180 ? -6.903 -3.496 -15.158 1.00 75.00 180 PRO A CA 1
ATOM 1345 C C . PRO A 1 180 ? -5.736 -3.337 -16.149 1.00 75.00 180 PRO A C 1
ATOM 1347 O O . PRO A 1 180 ? -4.580 -3.336 -15.731 1.00 75.00 180 PRO A O 1
ATOM 1350 N N . ASP A 1 181 ? -6.029 -3.128 -17.441 1.00 69.94 181 ASP A N 1
ATOM 1351 C CA . ASP A 1 181 ? -5.025 -3.044 -18.527 1.00 69.94 181 ASP A CA 1
ATOM 1352 C C . ASP A 1 181 ? -3.852 -2.079 -18.207 1.00 69.94 181 ASP A C 1
ATOM 1354 O O . ASP A 1 181 ? -2.699 -2.368 -18.523 1.00 69.94 181 ASP A O 1
ATOM 1358 N N . GLU A 1 182 ? -4.113 -0.947 -17.544 1.00 68.06 182 GLU A N 1
ATOM 1359 C CA . GLU A 1 182 ? -3.082 0.050 -17.196 1.00 68.06 182 GLU A CA 1
ATOM 1360 C C . GLU A 1 182 ? -2.201 -0.377 -16.022 1.00 68.06 182 GLU A C 1
ATOM 1362 O O . GLU A 1 182 ? -0.985 -0.175 -16.040 1.00 68.06 182 GLU A O 1
ATOM 1367 N N . ASP A 1 183 ? -2.803 -1.001 -15.011 1.00 72.56 183 ASP A N 1
ATOM 1368 C CA . ASP A 1 183 ? -2.069 -1.545 -13.873 1.00 72.56 183 ASP A CA 1
ATOM 1369 C C . ASP A 1 183 ? -1.233 -2.749 -14.311 1.00 72.56 183 ASP A C 1
ATOM 1371 O O . ASP A 1 183 ? -0.083 -2.880 -13.892 1.00 72.56 183 ASP A O 1
ATOM 1375 N N . ALA A 1 184 ? -1.769 -3.567 -15.224 1.00 78.00 184 ALA A N 1
ATOM 1376 C CA . ALA A 1 184 ? -1.041 -4.641 -15.881 1.00 78.00 184 ALA A CA 1
ATOM 1377 C C . ALA A 1 184 ? 0.156 -4.091 -16.669 1.00 78.00 184 ALA A C 1
ATOM 1379 O O . ALA A 1 184 ? 1.266 -4.580 -16.488 1.00 78.00 184 ALA A O 1
ATOM 1380 N N . ALA A 1 185 ? -0.018 -3.034 -17.472 1.00 76.00 185 ALA A N 1
ATOM 1381 C CA . ALA A 1 185 ? 1.085 -2.415 -18.211 1.00 76.00 185 ALA A CA 1
ATOM 1382 C C . ALA A 1 185 ? 2.167 -1.841 -17.286 1.00 76.00 185 ALA A C 1
ATOM 1384 O O . ALA A 1 185 ? 3.354 -2.040 -17.540 1.00 76.00 185 ALA A O 1
ATOM 1385 N N . ARG A 1 186 ? 1.785 -1.196 -16.177 1.00 75.88 186 ARG A N 1
ATOM 1386 C CA . ARG A 1 186 ? 2.739 -0.706 -15.169 1.00 75.88 186 ARG A CA 1
ATOM 1387 C C . ARG A 1 186 ? 3.475 -1.857 -14.482 1.00 75.88 186 ARG A C 1
ATOM 1389 O O . ARG A 1 186 ? 4.690 -1.798 -14.318 1.00 75.88 186 ARG A O 1
ATOM 1396 N N . CYS A 1 187 ? 2.751 -2.907 -14.096 1.00 77.50 187 CYS A N 1
ATOM 1397 C CA . CYS A 1 187 ? 3.312 -4.070 -13.418 1.00 77.50 187 CYS A CA 1
ATOM 1398 C C . CYS A 1 187 ? 4.277 -4.839 -14.332 1.00 77.50 187 CYS A C 1
ATOM 1400 O O . CYS A 1 187 ? 5.446 -5.010 -13.991 1.00 77.50 187 CYS A O 1
ATOM 1402 N N . VAL A 1 188 ? 3.822 -5.219 -15.530 1.00 82.31 188 VAL A N 1
ATOM 1403 C CA . VAL A 1 188 ? 4.647 -5.893 -16.542 1.00 82.31 188 VAL A CA 1
ATOM 1404 C C . VAL A 1 188 ? 5.807 -4.992 -16.959 1.00 82.31 188 VAL A C 1
ATOM 1406 O O . VAL A 1 188 ? 6.919 -5.479 -17.116 1.00 82.31 188 VAL A O 1
ATOM 1409 N N . GLY A 1 189 ? 5.600 -3.678 -17.060 1.00 81.00 189 GLY A N 1
ATOM 1410 C CA . GLY A 1 189 ? 6.638 -2.722 -17.434 1.00 81.00 189 GLY A CA 1
ATOM 1411 C C . GLY A 1 189 ? 7.841 -2.693 -16.487 1.00 81.00 189 GLY A C 1
ATOM 1412 O O . GLY A 1 189 ? 8.981 -2.586 -16.940 1.00 81.00 189 GLY A O 1
ATOM 1413 N N . CYS A 1 190 ? 7.626 -2.865 -15.180 1.00 80.38 190 CYS A N 1
ATOM 1414 C CA . CYS A 1 190 ? 8.716 -3.020 -14.208 1.00 80.38 190 CYS A CA 1
ATOM 1415 C C . CYS A 1 190 ? 9.406 -4.395 -14.281 1.00 80.38 190 CYS A C 1
ATOM 1417 O O . CYS A 1 190 ? 10.530 -4.541 -13.807 1.00 80.38 190 CYS A O 1
ATOM 1419 N N . HIS A 1 191 ? 8.745 -5.394 -14.868 1.00 85.38 191 HIS A N 1
ATOM 1420 C CA . HIS A 1 191 ? 9.167 -6.797 -14.905 1.00 85.38 191 HIS A CA 1
ATOM 1421 C C . HIS A 1 191 ? 9.424 -7.311 -16.333 1.00 85.38 191 HIS A C 1
ATOM 1423 O O . HIS A 1 191 ? 9.440 -8.515 -16.569 1.00 85.38 191 HIS A O 1
ATOM 1429 N N . ALA A 1 192 ? 9.631 -6.425 -17.301 1.00 86.44 192 ALA A N 1
ATOM 1430 C CA . ALA A 1 192 ? 9.900 -6.764 -18.694 1.00 86.44 192 ALA A CA 1
ATOM 1431 C C . ALA A 1 192 ? 11.125 -6.008 -19.197 1.00 86.44 192 ALA A C 1
ATOM 1433 O O . ALA A 1 192 ? 11.566 -5.045 -18.593 1.00 86.44 192 ALA A O 1
ATOM 1434 N N . THR A 1 193 ? 11.687 -6.411 -20.322 1.00 87.31 193 THR A N 1
ATOM 1435 C CA . THR A 1 193 ? 12.717 -5.639 -21.023 1.00 87.31 193 THR A CA 1
ATOM 1436 C C . THR A 1 193 ? 12.089 -4.645 -21.988 1.00 87.31 193 THR A C 1
ATOM 1438 O O . THR A 1 193 ? 12.551 -3.514 -22.116 1.00 87.31 193 THR A O 1
ATOM 1441 N N . GLY A 1 194 ? 10.982 -5.044 -22.604 1.00 86.50 194 GLY A N 1
ATOM 1442 C CA . GLY A 1 194 ? 10.197 -4.194 -23.480 1.00 86.50 194 GLY A CA 1
ATOM 1443 C C . GLY A 1 194 ? 8.778 -4.713 -23.631 1.00 86.50 194 GLY A C 1
ATOM 1444 O O . GLY A 1 194 ? 8.526 -5.907 -23.424 1.00 86.50 194 GLY A O 1
ATOM 1445 N N . LEU A 1 195 ? 7.860 -3.816 -23.981 1.00 83.19 195 LEU A N 1
ATOM 1446 C CA . LEU A 1 195 ? 6.446 -4.136 -24.160 1.00 83.19 195 LEU A CA 1
ATOM 1447 C C . LEU A 1 195 ? 6.066 -4.144 -25.632 1.00 83.19 195 LEU A C 1
ATOM 1449 O O . LEU A 1 195 ? 6.494 -3.292 -26.409 1.00 83.19 195 LEU A O 1
ATOM 1453 N N . ALA A 1 196 ? 5.229 -5.107 -25.992 1.00 83.56 196 ALA A N 1
ATOM 1454 C CA . ALA A 1 196 ? 4.507 -5.103 -27.248 1.00 83.56 196 ALA A CA 1
ATOM 1455 C C . ALA A 1 196 ? 3.105 -4.533 -27.033 1.00 83.56 196 ALA A C 1
ATOM 1457 O O . ALA A 1 196 ? 2.468 -4.752 -25.998 1.00 83.56 196 ALA A O 1
ATOM 1458 N N . TRP A 1 197 ? 2.603 -3.848 -28.055 1.00 79.44 197 TRP A N 1
ATOM 1459 C CA . TRP A 1 197 ? 1.269 -3.266 -28.053 1.00 79.44 197 TRP A CA 1
ATOM 1460 C C . TRP A 1 197 ? 0.497 -3.708 -29.292 1.00 79.44 197 TRP A C 1
ATOM 1462 O O . TRP A 1 197 ? 0.982 -3.613 -30.418 1.00 79.44 197 TRP A O 1
ATOM 1472 N N . LYS A 1 198 ? -0.753 -4.140 -29.109 1.00 76.81 198 LYS A N 1
ATOM 1473 C CA . LYS A 1 198 ? -1.646 -4.542 -30.200 1.00 76.81 198 LYS A CA 1
ATOM 1474 C C . LYS A 1 198 ? -2.951 -3.766 -30.118 1.00 76.81 198 LYS A C 1
ATOM 1476 O O . LYS A 1 198 ? -3.742 -3.949 -29.198 1.00 76.81 198 LYS A O 1
ATOM 1481 N N . LYS A 1 199 ? -3.191 -2.891 -31.103 1.00 74.75 199 LYS A N 1
ATOM 1482 C CA . LYS A 1 199 ? -4.372 -2.000 -31.154 1.00 74.75 199 LYS A CA 1
ATOM 1483 C C . LYS A 1 199 ? -4.555 -1.174 -29.864 1.00 74.75 199 LYS A C 1
ATOM 1485 O O . LYS A 1 199 ? -5.671 -1.043 -29.369 1.00 74.75 199 LYS A O 1
ATOM 1490 N N . GLY A 1 200 ? -3.455 -0.652 -29.315 1.00 67.00 200 GLY A N 1
ATOM 1491 C CA . GLY A 1 200 ? -3.460 0.171 -28.099 1.00 67.00 200 GLY A CA 1
ATOM 1492 C C . GLY A 1 200 ? -3.656 -0.602 -26.791 1.00 67.00 200 GLY A C 1
ATOM 1493 O O . GLY A 1 200 ? -3.875 0.019 -25.758 1.00 67.00 200 GLY A O 1
ATOM 1494 N N . LYS A 1 201 ? -3.591 -1.939 -26.820 1.00 70.88 201 LYS A N 1
ATOM 1495 C CA . LYS A 1 201 ? -3.615 -2.792 -25.626 1.00 70.88 201 LYS A CA 1
ATOM 1496 C C . LYS A 1 201 ? -2.283 -3.498 -25.440 1.00 70.88 201 LYS A C 1
ATOM 1498 O O . LYS A 1 201 ? -1.646 -3.854 -26.432 1.00 70.88 201 LYS A O 1
ATOM 1503 N N . LEU A 1 202 ? -1.903 -3.702 -24.183 1.00 75.88 202 LEU A N 1
ATOM 1504 C CA . LEU A 1 202 ? -0.717 -4.465 -23.813 1.00 75.88 202 LEU A CA 1
ATOM 1505 C C . LEU A 1 202 ? -0.811 -5.877 -24.393 1.00 75.88 202 LEU A C 1
ATOM 1507 O O . LEU A 1 202 ? -1.792 -6.565 -24.135 1.00 75.88 202 LEU A O 1
ATOM 1511 N N . ASP A 1 203 ? 0.196 -6.294 -25.152 1.00 80.38 203 ASP A N 1
ATOM 1512 C CA . ASP A 1 203 ? 0.356 -7.664 -25.635 1.00 80.38 203 ASP A CA 1
ATOM 1513 C C . ASP A 1 203 ? 1.468 -8.338 -24.824 1.00 80.38 203 ASP A C 1
ATOM 1515 O O . ASP A 1 203 ? 2.656 -8.219 -25.129 1.00 80.38 203 ASP A O 1
ATOM 1519 N N . VAL A 1 204 ? 1.088 -8.999 -23.731 1.00 77.31 204 VAL A N 1
ATOM 1520 C CA . VAL A 1 204 ? 2.033 -9.638 -22.807 1.00 77.31 204 VAL A CA 1
ATOM 1521 C C . VAL A 1 204 ? 2.779 -10.783 -23.496 1.00 77.31 204 VAL A C 1
ATOM 1523 O O . VAL A 1 204 ? 3.975 -10.944 -23.272 1.00 77.31 204 VAL A O 1
ATOM 1526 N N . GLU A 1 205 ? 2.114 -11.532 -24.381 1.00 77.06 205 GLU A N 1
ATOM 1527 C CA . GLU A 1 205 ? 2.733 -12.628 -25.141 1.00 77.06 205 GLU A CA 1
ATOM 1528 C C . GLU A 1 205 ? 3.756 -12.107 -26.163 1.00 77.06 205 GLU A C 1
ATOM 1530 O O . GLU A 1 205 ? 4.821 -12.701 -26.342 1.00 77.06 205 GLU A O 1
ATOM 1535 N N . GLY A 1 206 ? 3.466 -10.973 -26.810 1.00 79.44 206 GLY A N 1
ATOM 1536 C CA . GLY A 1 206 ? 4.401 -10.299 -27.716 1.00 79.44 206 GLY A CA 1
ATOM 1537 C C . GLY A 1 206 ? 5.556 -9.579 -27.004 1.00 79.44 206 GLY A C 1
ATOM 1538 O O . GLY A 1 206 ? 6.611 -9.341 -27.603 1.00 79.44 206 GLY A O 1
ATOM 1539 N N . SER A 1 207 ? 5.378 -9.241 -25.725 1.00 82.31 207 SER A N 1
ATOM 1540 C CA . SER A 1 207 ? 6.348 -8.493 -24.924 1.00 82.31 207 SER A CA 1
ATOM 1541 C C . SER A 1 207 ? 7.618 -9.303 -24.642 1.00 82.31 207 SER A C 1
ATOM 1543 O O . SER A 1 207 ? 7.650 -10.534 -24.665 1.00 82.31 207 SER A O 1
ATOM 1545 N N . ALA A 1 208 ? 8.722 -8.612 -24.368 1.00 84.50 208 ALA A N 1
ATOM 1546 C CA . ALA A 1 208 ? 9.935 -9.236 -23.852 1.00 84.50 208 ALA A CA 1
ATOM 1547 C C . ALA A 1 208 ? 9.860 -9.293 -22.319 1.00 84.50 208 ALA A C 1
ATOM 1549 O O . ALA A 1 208 ? 10.535 -8.521 -21.645 1.00 84.50 208 ALA A O 1
ATOM 1550 N N . VAL A 1 209 ? 9.003 -10.159 -21.767 1.00 81.88 209 VAL A N 1
ATOM 1551 C CA . VAL A 1 209 ? 8.839 -10.305 -20.308 1.00 81.88 209 VAL A CA 1
ATOM 1552 C C . VAL A 1 209 ? 10.143 -10.825 -19.675 1.00 81.88 209 VAL A C 1
ATOM 1554 O O . VAL A 1 209 ? 10.867 -11.627 -20.273 1.00 81.88 209 VAL A O 1
ATOM 1557 N N . GLY A 1 210 ? 10.467 -10.333 -18.480 1.00 83.44 210 GLY A N 1
ATOM 1558 C CA . GLY A 1 210 ? 11.726 -10.571 -17.780 1.00 83.44 210 GLY A CA 1
ATOM 1559 C C . GLY A 1 210 ? 12.742 -9.442 -17.953 1.00 83.44 210 GLY A C 1
ATOM 1560 O O . GLY A 1 210 ? 12.784 -8.774 -18.987 1.00 83.44 210 GLY A O 1
ATOM 1561 N N . VAL A 1 211 ? 13.584 -9.236 -16.938 1.00 83.44 211 VAL A N 1
ATOM 1562 C CA . VAL A 1 211 ? 14.694 -8.265 -16.971 1.00 83.44 211 VAL A CA 1
ATOM 1563 C C . VAL A 1 211 ? 15.914 -8.905 -17.650 1.00 83.44 211 VAL A C 1
ATOM 1565 O O . VAL A 1 211 ? 16.677 -9.637 -17.022 1.00 83.44 211 VAL A O 1
ATOM 1568 N N . GLN A 1 212 ? 16.074 -8.656 -18.952 1.00 84.50 212 GLN A N 1
ATOM 1569 C CA . GLN A 1 212 ? 17.143 -9.185 -19.811 1.00 84.50 212 GLN A CA 1
ATOM 1570 C C . GLN A 1 212 ? 18.286 -8.174 -19.965 1.00 84.50 212 GLN A C 1
ATOM 1572 O O . GLN A 1 212 ? 18.167 -7.022 -19.551 1.00 84.50 212 GLN A O 1
ATOM 1577 N N . CYS A 1 213 ? 19.401 -8.582 -20.584 1.00 86.56 213 CYS A N 1
ATOM 1578 C CA . CYS A 1 213 ? 20.588 -7.726 -20.752 1.00 86.56 213 CYS A CA 1
ATOM 1579 C C . CYS A 1 213 ? 20.248 -6.378 -21.417 1.00 86.56 213 CYS A C 1
ATOM 1581 O O . CYS A 1 213 ? 20.720 -5.319 -21.003 1.00 86.56 213 CYS A O 1
ATOM 1583 N N . GLU A 1 214 ? 19.381 -6.415 -22.430 1.00 88.69 214 GLU A N 1
ATOM 1584 C CA . GLU A 1 214 ? 18.988 -5.249 -23.227 1.00 88.69 214 GLU A CA 1
ATOM 1585 C C . GLU A 1 214 ? 18.100 -4.258 -22.447 1.00 88.69 214 GLU A C 1
ATOM 1587 O O . GLU A 1 214 ? 17.925 -3.129 -22.895 1.00 88.69 214 GLU A O 1
ATOM 1592 N N . ARG A 1 215 ? 17.610 -4.611 -21.243 1.00 87.88 215 ARG A N 1
ATOM 1593 C CA . ARG A 1 215 ? 16.927 -3.658 -20.342 1.00 87.88 215 ARG A CA 1
ATOM 1594 C C . ARG A 1 215 ? 17.891 -2.601 -19.807 1.00 87.88 215 ARG A C 1
ATOM 1596 O O . ARG A 1 215 ? 17.481 -1.474 -19.562 1.00 87.88 215 ARG A O 1
ATOM 1603 N N . CYS A 1 216 ? 19.161 -2.963 -19.635 1.00 87.69 216 CYS A N 1
ATOM 1604 C CA . CYS A 1 216 ? 20.200 -2.069 -19.121 1.00 87.69 216 CYS A CA 1
ATOM 1605 C C . CYS A 1 216 ? 21.117 -1.550 -20.234 1.00 87.69 216 CYS A C 1
ATOM 1607 O O . CYS A 1 216 ? 21.599 -0.421 -20.166 1.00 87.69 216 CYS A O 1
ATOM 1609 N N . HIS A 1 217 ? 21.361 -2.375 -21.253 1.00 89.81 217 HIS A N 1
ATOM 1610 C CA . HIS A 1 217 ? 22.320 -2.096 -22.322 1.00 89.81 217 HIS A CA 1
ATOM 1611 C C . HIS A 1 217 ? 21.678 -1.644 -23.640 1.00 89.81 217 HIS A C 1
ATOM 1613 O O . HIS A 1 217 ? 22.392 -1.281 -24.571 1.00 89.81 217 HIS A O 1
ATOM 1619 N N . GLY A 1 218 ? 20.347 -1.638 -23.726 1.00 89.38 218 GLY A N 1
ATOM 1620 C CA . GLY A 1 218 ? 19.614 -1.302 -24.943 1.00 89.38 218 GLY A CA 1
ATOM 1621 C C . GLY A 1 218 ? 19.657 -2.409 -26.008 1.00 89.38 218 GLY A C 1
ATOM 1622 O O . GLY A 1 218 ? 20.288 -3.449 -25.800 1.00 89.38 218 GLY A O 1
ATOM 1623 N N . PRO A 1 219 ? 18.973 -2.205 -27.150 1.00 89.12 219 PRO A N 1
ATOM 1624 C CA . PRO A 1 219 ? 18.882 -3.195 -28.221 1.00 89.12 219 PRO A CA 1
ATOM 1625 C C . PRO A 1 219 ? 20.247 -3.554 -28.837 1.00 89.12 219 PRO A C 1
ATOM 1627 O O . PRO A 1 219 ? 21.050 -2.682 -29.175 1.00 89.12 219 PRO A O 1
ATOM 1630 N N . GLY A 1 220 ? 20.496 -4.849 -29.033 1.00 89.38 220 GLY A N 1
ATOM 1631 C CA . GLY A 1 220 ? 21.807 -5.397 -29.377 1.00 89.38 220 GLY A CA 1
ATOM 1632 C C . GLY A 1 220 ? 22.049 -5.710 -30.857 1.00 89.38 220 GLY A C 1
ATOM 1633 O O . GLY A 1 220 ? 23.180 -6.049 -31.207 1.00 89.38 220 GLY A O 1
ATOM 1634 N N . SER A 1 221 ? 21.053 -5.618 -31.750 1.00 88.25 221 SER A N 1
ATOM 1635 C CA . SER A 1 221 ? 21.203 -6.128 -33.130 1.00 88.25 221 SER A CA 1
ATOM 1636 C C . SER A 1 221 ? 22.365 -5.503 -33.905 1.00 88.25 221 SER A C 1
ATOM 1638 O O . SER A 1 221 ? 23.110 -6.229 -34.560 1.00 88.25 221 SER A O 1
ATOM 1640 N N . ALA A 1 222 ? 22.562 -4.185 -33.796 1.00 87.75 222 ALA A N 1
ATOM 1641 C CA . ALA A 1 222 ? 23.657 -3.486 -34.468 1.00 87.75 222 ALA A CA 1
ATOM 1642 C C . ALA A 1 222 ? 25.027 -3.969 -33.969 1.00 87.75 222 ALA A C 1
ATOM 1644 O O . ALA A 1 222 ? 25.952 -4.167 -34.757 1.00 87.75 222 ALA A O 1
ATOM 1645 N N . HIS A 1 223 ? 25.142 -4.216 -32.660 1.00 89.56 223 HIS A N 1
ATOM 1646 C CA . HIS A 1 223 ? 26.347 -4.773 -32.058 1.00 89.56 223 HIS A CA 1
ATOM 1647 C C . HIS A 1 223 ? 26.609 -6.202 -32.558 1.00 89.56 223 HIS A C 1
ATOM 1649 O O . HIS A 1 223 ? 27.709 -6.495 -33.029 1.00 89.56 223 HIS A O 1
ATOM 1655 N N . VAL A 1 224 ? 25.599 -7.078 -32.530 1.00 87.38 224 VAL A N 1
ATOM 1656 C CA . VAL A 1 224 ? 25.735 -8.468 -32.999 1.00 87.38 224 VAL A CA 1
ATOM 1657 C C . VAL A 1 224 ? 26.099 -8.517 -34.486 1.00 87.38 224 VAL A C 1
ATOM 1659 O O . VAL A 1 224 ? 27.018 -9.240 -34.872 1.00 87.38 224 VAL A O 1
ATOM 1662 N N . GLU A 1 225 ? 25.437 -7.722 -35.330 1.00 86.06 225 GLU A N 1
ATOM 1663 C CA . GLU A 1 225 ? 25.724 -7.647 -36.767 1.00 86.06 225 GLU A CA 1
ATOM 1664 C C . GLU A 1 225 ? 27.158 -7.174 -37.035 1.00 86.06 225 GLU A C 1
ATOM 1666 O O . GLU A 1 225 ? 27.853 -7.739 -37.888 1.00 86.06 225 GLU A O 1
ATOM 1671 N N . ALA A 1 226 ? 27.632 -6.175 -36.285 1.00 86.06 226 ALA A N 1
ATOM 1672 C CA . ALA A 1 226 ? 29.009 -5.711 -36.367 1.00 86.06 226 ALA A CA 1
ATOM 1673 C C . ALA A 1 226 ? 29.997 -6.828 -35.994 1.00 86.06 226 ALA A C 1
ATOM 1675 O O . ALA A 1 226 ? 30.947 -7.069 -36.743 1.00 86.06 226 ALA A O 1
ATOM 1676 N N . MET A 1 227 ? 29.733 -7.588 -34.923 1.00 83.50 227 MET A N 1
ATOM 1677 C CA . MET A 1 227 ? 30.583 -8.715 -34.517 1.00 83.50 227 MET A CA 1
ATOM 1678 C C . MET A 1 227 ? 30.615 -9.830 -35.571 1.00 83.50 227 MET A C 1
ATOM 1680 O O . MET A 1 227 ? 31.695 -10.303 -35.931 1.00 83.50 227 MET A O 1
ATOM 1684 N N . VAL A 1 228 ? 29.462 -10.202 -36.139 1.00 81.12 228 VAL A N 1
ATOM 1685 C CA . VAL A 1 228 ? 29.366 -11.196 -37.228 1.00 81.12 228 VAL A CA 1
ATOM 1686 C C . VAL A 1 228 ? 30.162 -10.745 -38.454 1.00 81.12 228 VAL A C 1
ATOM 1688 O O . VAL A 1 228 ? 30.855 -11.545 -39.086 1.00 81.12 228 VAL A O 1
ATOM 1691 N N . ARG A 1 229 ? 30.122 -9.446 -38.769 1.00 83.00 229 ARG A N 1
ATOM 1692 C CA . ARG A 1 229 ? 30.877 -8.834 -39.874 1.00 83.00 229 ARG A CA 1
ATOM 1693 C C . ARG A 1 229 ? 32.329 -8.498 -39.528 1.00 83.00 229 ARG A C 1
ATOM 1695 O O . ARG A 1 229 ? 33.020 -7.936 -40.377 1.00 83.00 229 ARG A O 1
ATOM 1702 N N . ARG A 1 230 ? 32.801 -8.840 -38.322 1.00 79.75 230 ARG A N 1
ATOM 1703 C CA . ARG A 1 230 ? 34.146 -8.524 -37.804 1.00 79.75 230 ARG A CA 1
ATOM 1704 C C . ARG A 1 230 ? 34.477 -7.025 -37.828 1.00 79.75 230 ARG A C 1
ATOM 1706 O O . ARG A 1 230 ? 35.612 -6.636 -38.096 1.00 79.75 230 ARG A O 1
ATOM 1713 N N . LYS A 1 231 ? 33.480 -6.183 -37.561 1.00 74.00 231 LYS A N 1
ATOM 1714 C CA . LYS A 1 231 ? 33.622 -4.740 -37.353 1.00 74.00 231 LYS A CA 1
ATOM 1715 C C . LYS A 1 231 ? 33.592 -4.459 -35.850 1.00 74.00 231 LYS A C 1
ATOM 1717 O O . LYS A 1 231 ? 32.570 -4.663 -35.211 1.00 74.00 231 LYS A O 1
ATOM 1722 N N . GLU A 1 232 ? 34.722 -4.055 -35.271 1.00 68.56 232 GLU A N 1
ATOM 1723 C CA . GLU A 1 232 ? 34.873 -3.898 -33.810 1.00 68.56 232 GLU A CA 1
ATOM 1724 C C . GLU A 1 232 ? 34.368 -2.554 -33.244 1.00 68.56 232 GLU A C 1
ATOM 1726 O O . GLU A 1 232 ? 34.442 -2.326 -32.036 1.00 68.56 232 GLU A O 1
ATOM 1731 N N . ASP A 1 233 ? 33.894 -1.639 -34.086 1.00 75.31 233 ASP A N 1
ATOM 1732 C CA . ASP A 1 233 ? 33.614 -0.248 -33.716 1.00 75.31 233 ASP A CA 1
ATOM 1733 C C . ASP A 1 233 ? 32.235 -0.021 -33.077 1.00 75.31 233 ASP A C 1
ATOM 1735 O O . ASP A 1 233 ? 32.047 0.977 -32.381 1.00 75.31 233 ASP A O 1
ATOM 1739 N N . VAL A 1 234 ? 31.289 -0.953 -33.228 1.00 81.00 234 VAL A N 1
ATOM 1740 C CA . VAL A 1 234 ? 29.946 -0.824 -32.639 1.00 81.00 234 VAL A CA 1
ATOM 1741 C C . VAL A 1 234 ? 29.901 -1.478 -31.258 1.00 81.00 234 VAL A C 1
ATOM 1743 O O . VAL A 1 234 ? 29.897 -2.706 -31.127 1.00 81.00 234 VAL A O 1
ATOM 1746 N N . ARG A 1 235 ? 29.844 -0.652 -30.208 1.00 85.50 235 ARG A N 1
ATOM 1747 C CA . ARG A 1 235 ? 29.657 -1.096 -28.818 1.00 85.50 235 ARG A CA 1
ATOM 1748 C C . ARG A 1 235 ? 28.200 -0.959 -28.388 1.00 85.50 235 ARG A C 1
ATOM 1750 O O . ARG A 1 235 ? 27.545 0.032 -28.708 1.00 85.50 235 ARG A O 1
ATOM 1757 N N . ILE A 1 236 ? 27.732 -1.937 -27.617 1.00 87.94 236 ILE A N 1
ATOM 1758 C CA . ILE A 1 236 ? 26.450 -1.843 -26.920 1.00 87.94 236 ILE A CA 1
ATOM 1759 C C . ILE A 1 236 ? 26.505 -0.728 -25.860 1.00 87.94 236 ILE A C 1
ATOM 1761 O O . ILE A 1 236 ? 27.587 -0.410 -25.351 1.00 87.94 236 ILE A O 1
ATOM 1765 N N . PHE A 1 237 ? 25.366 -0.101 -25.557 1.00 90.25 237 PHE A N 1
ATOM 1766 C CA . PHE A 1 237 ? 25.308 0.985 -24.579 1.00 90.25 237 PHE A CA 1
ATOM 1767 C C . PHE A 1 237 ? 25.692 0.491 -23.173 1.00 90.25 237 PHE A C 1
ATOM 1769 O O . PHE A 1 237 ? 25.403 -0.641 -22.786 1.00 90.25 237 PHE A O 1
ATOM 1776 N N . ASN A 1 238 ? 26.382 1.340 -22.407 1.00 90.31 238 ASN A N 1
ATOM 1777 C CA . ASN A 1 238 ? 26.794 1.041 -21.040 1.00 90.31 238 ASN A CA 1
ATOM 1778 C C . ASN A 1 238 ? 26.280 2.134 -20.091 1.00 90.31 238 ASN A C 1
ATOM 1780 O O . ASN A 1 238 ? 26.766 3.262 -20.175 1.00 90.31 238 ASN A O 1
ATOM 1784 N N . PRO A 1 239 ? 25.367 1.824 -19.154 1.00 88.75 239 PRO A N 1
ATOM 1785 C CA . PRO A 1 239 ? 24.823 2.827 -18.241 1.00 88.75 239 PRO A CA 1
ATOM 1786 C C . PRO A 1 239 ? 25.892 3.479 -17.353 1.00 88.75 239 PRO A C 1
ATOM 1788 O O . PRO A 1 239 ? 25.737 4.638 -16.983 1.00 88.75 239 PRO A O 1
ATOM 1791 N N . ALA A 1 240 ? 27.017 2.804 -17.091 1.00 88.50 240 ALA A N 1
ATOM 1792 C CA . ALA A 1 240 ? 28.114 3.352 -16.290 1.00 88.50 240 ALA A CA 1
ATOM 1793 C C . ALA A 1 240 ? 28.793 4.585 -16.922 1.00 88.50 240 ALA A C 1
ATOM 1795 O O . ALA A 1 240 ? 29.566 5.265 -16.253 1.00 88.50 240 ALA A O 1
ATOM 1796 N N . SER A 1 241 ? 28.542 4.884 -18.205 1.00 88.00 241 SER A N 1
ATOM 1797 C CA . SER A 1 241 ? 29.049 6.108 -18.838 1.00 88.00 241 SER A CA 1
ATOM 1798 C C . SER A 1 241 ? 28.175 7.341 -18.592 1.00 88.00 241 SER A C 1
ATOM 1800 O O . SER A 1 241 ? 28.555 8.435 -19.005 1.00 88.00 241 SER A O 1
ATOM 1802 N N . LEU A 1 242 ? 26.994 7.185 -17.986 1.00 89.19 242 LEU A N 1
ATOM 1803 C CA . LEU A 1 242 ? 26.119 8.312 -17.664 1.00 89.19 242 LEU A CA 1
ATOM 1804 C C . LEU A 1 242 ? 26.640 9.080 -16.431 1.00 89.19 242 LEU A C 1
ATOM 1806 O O . LEU A 1 242 ? 27.265 8.486 -15.554 1.00 89.19 242 LEU A O 1
ATOM 1810 N N . PRO A 1 243 ? 26.339 10.382 -16.294 1.00 89.50 243 PRO A N 1
ATOM 1811 C CA . PRO A 1 243 ? 26.462 11.092 -15.022 1.00 89.50 243 PRO A CA 1
ATOM 1812 C C . PRO A 1 243 ? 25.654 10.408 -13.908 1.00 89.50 243 PRO A C 1
ATOM 1814 O O . PRO A 1 243 ? 24.569 9.886 -14.164 1.00 89.50 243 PRO A O 1
ATOM 1817 N N . SE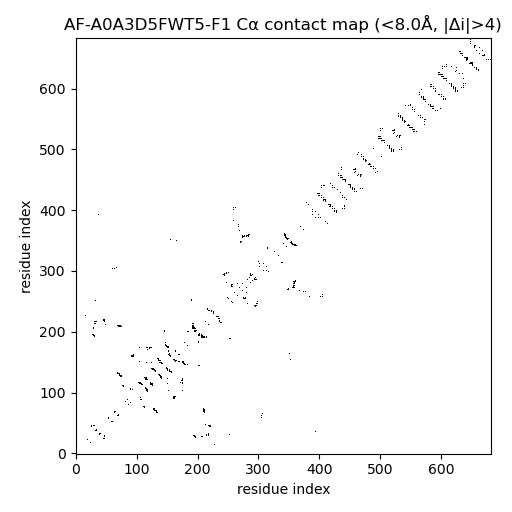R A 1 244 ? 26.123 10.461 -12.662 1.00 89.06 244 SER A N 1
ATOM 1818 C CA . SER A 1 244 ? 25.563 9.674 -11.551 1.00 89.06 244 SER A CA 1
ATOM 1819 C C . SER A 1 244 ? 24.073 9.918 -11.294 1.00 89.06 244 SER A C 1
ATOM 1821 O O . SER A 1 244 ? 23.327 8.956 -11.126 1.00 89.06 244 SER A O 1
ATOM 1823 N N . LYS A 1 245 ? 23.591 11.170 -11.377 1.00 85.19 245 LYS A N 1
ATOM 1824 C CA . LYS A 1 245 ? 22.144 11.475 -11.311 1.00 85.19 245 LYS A CA 1
ATOM 1825 C C . LYS A 1 245 ? 21.352 10.707 -12.380 1.00 85.19 245 LYS A C 1
ATOM 1827 O O . LYS A 1 245 ? 20.365 10.052 -12.062 1.00 85.19 245 LYS A O 1
ATOM 1832 N N . GLN A 1 246 ? 21.823 10.732 -13.628 1.00 85.81 246 GLN A N 1
ATOM 1833 C CA . GLN A 1 246 ? 21.177 10.024 -14.738 1.00 85.81 246 GLN A CA 1
ATOM 1834 C C . GLN A 1 246 ? 21.270 8.502 -14.577 1.00 85.81 246 GLN A C 1
ATOM 1836 O O . GLN A 1 246 ? 20.330 7.803 -14.942 1.00 85.81 246 GLN A O 1
ATOM 1841 N N . GLN A 1 247 ? 22.354 7.975 -13.992 1.00 89.38 247 GLN A N 1
ATOM 1842 C CA . GLN A 1 247 ? 22.443 6.551 -13.645 1.00 89.38 247 GLN A CA 1
ATOM 1843 C C . GLN A 1 247 ? 21.368 6.152 -12.631 1.00 89.38 247 GLN A C 1
ATOM 1845 O O . GLN A 1 247 ? 20.667 5.163 -12.839 1.00 89.38 247 GLN A O 1
ATOM 1850 N N . VAL A 1 248 ? 21.203 6.929 -11.554 1.00 88.06 248 VAL A N 1
ATOM 1851 C CA . VAL A 1 248 ? 20.186 6.654 -10.527 1.00 88.06 248 VAL A CA 1
ATOM 1852 C C . VAL A 1 248 ? 18.776 6.730 -11.120 1.00 88.06 248 VAL A C 1
ATOM 1854 O O . VAL A 1 248 ? 17.948 5.861 -10.849 1.00 88.06 248 VAL A O 1
ATOM 1857 N N . GLU A 1 249 ? 18.503 7.710 -11.981 1.00 84.19 249 GLU A N 1
ATOM 1858 C CA . GLU A 1 249 ? 17.220 7.832 -12.685 1.00 84.19 249 GLU A CA 1
ATOM 1859 C C . GLU A 1 249 ? 16.973 6.690 -13.681 1.00 84.19 249 GLU A C 1
ATOM 1861 O O . GLU A 1 249 ? 15.842 6.203 -13.791 1.00 84.19 249 GLU A O 1
ATOM 1866 N N . PHE A 1 250 ? 18.014 6.235 -14.382 1.00 86.38 250 PHE A N 1
ATOM 1867 C CA . PHE A 1 250 ? 17.949 5.101 -15.302 1.00 86.38 250 PHE A CA 1
ATOM 1868 C C . PHE A 1 250 ? 17.635 3.800 -14.551 1.00 86.38 250 PHE A C 1
ATOM 1870 O O . PHE A 1 250 ? 16.658 3.123 -14.872 1.00 86.38 250 PHE A O 1
ATOM 1877 N N . CYS A 1 251 ? 18.365 3.499 -13.473 1.00 85.69 251 CYS A N 1
ATOM 1878 C CA . CYS A 1 251 ? 18.064 2.368 -12.587 1.00 85.69 251 CYS A CA 1
ATOM 1879 C C . CYS A 1 251 ? 16.675 2.505 -11.929 1.00 85.69 251 CYS A C 1
ATOM 1881 O O . CYS A 1 251 ? 15.958 1.517 -11.723 1.00 85.69 251 CYS A O 1
ATOM 1883 N N . GLY A 1 252 ? 16.246 3.743 -11.669 1.00 82.88 252 GLY A N 1
ATOM 1884 C CA . GLY A 1 252 ? 14.917 4.101 -11.177 1.00 82.88 252 GLY A CA 1
ATOM 1885 C C . GLY A 1 252 ? 13.768 3.721 -12.115 1.00 82.88 252 GLY A C 1
ATOM 1886 O O . GLY A 1 252 ? 12.627 3.681 -11.677 1.00 82.88 252 GLY A O 1
ATOM 1887 N N . GLN A 1 253 ? 14.016 3.350 -13.372 1.00 79.50 253 GLN A N 1
ATOM 1888 C CA . GLN A 1 253 ? 12.966 2.785 -14.233 1.00 79.50 253 GLN A CA 1
ATOM 1889 C C . GLN A 1 253 ? 12.432 1.437 -13.716 1.00 79.50 253 GLN A C 1
ATOM 1891 O O . GLN A 1 253 ? 11.299 1.069 -14.022 1.00 79.50 253 GLN A O 1
ATOM 1896 N N . CYS A 1 254 ? 13.238 0.695 -12.947 1.00 78.69 254 CYS A N 1
ATOM 1897 C CA . CYS A 1 254 ? 12.829 -0.557 -12.297 1.00 78.69 254 CYS A CA 1
ATOM 1898 C C . CYS A 1 254 ? 12.673 -0.377 -10.781 1.00 78.69 254 CYS A C 1
ATOM 1900 O O . CYS A 1 254 ? 11.740 -0.903 -10.178 1.00 78.69 254 CYS A O 1
ATOM 1902 N N . HIS A 1 255 ? 13.562 0.411 -10.169 1.00 78.81 255 HIS A N 1
ATOM 1903 C CA . HIS A 1 255 ? 13.568 0.689 -8.727 1.00 78.81 255 HIS A CA 1
ATOM 1904 C C . HIS A 1 255 ? 12.693 1.878 -8.313 1.00 78.81 255 HIS A C 1
ATOM 1906 O O . HIS A 1 255 ? 12.715 2.272 -7.148 1.00 78.81 255 HIS A O 1
ATOM 1912 N N . ARG A 1 256 ? 11.903 2.389 -9.264 1.00 79.31 256 ARG A N 1
ATOM 1913 C CA . ARG A 1 256 ? 11.024 3.558 -9.185 1.00 79.31 256 ARG A CA 1
ATOM 1914 C C . ARG A 1 256 ? 11.770 4.876 -8.935 1.00 79.31 256 ARG A C 1
ATOM 1916 O O . ARG A 1 256 ? 12.758 4.957 -8.202 1.00 79.31 256 ARG A O 1
ATOM 1923 N N . LYS A 1 257 ? 11.292 5.928 -9.591 1.00 78.75 257 LYS A N 1
ATOM 1924 C CA . LYS A 1 257 ? 11.862 7.279 -9.567 1.00 78.75 257 LYS A CA 1
ATOM 1925 C C . LYS A 1 257 ? 11.201 8.119 -8.474 1.00 78.75 257 LYS A C 1
ATOM 1927 O O . LYS A 1 257 ? 10.125 7.780 -7.984 1.00 78.75 257 LYS A O 1
ATOM 1932 N N . VAL A 1 258 ? 11.805 9.265 -8.157 1.00 79.19 258 VAL A N 1
ATOM 1933 C CA . VAL A 1 258 ? 11.235 10.250 -7.213 1.00 79.19 258 VAL A CA 1
ATOM 1934 C C . VAL A 1 258 ? 9.831 10.659 -7.647 1.00 79.19 258 VAL A C 1
ATOM 1936 O O . VAL A 1 258 ? 8.927 10.736 -6.824 1.00 79.19 258 VAL A O 1
ATOM 1939 N N . SER A 1 259 ? 9.628 10.831 -8.957 1.00 78.38 259 SER A N 1
ATOM 1940 C CA . SER A 1 259 ? 8.337 11.168 -9.559 1.00 78.38 259 SER A CA 1
ATOM 1941 C C . SER A 1 259 ? 7.232 10.155 -9.294 1.00 78.38 259 SER A C 1
ATOM 1943 O O . SER A 1 259 ? 6.077 10.504 -9.501 1.00 78.38 259 SER A O 1
ATOM 1945 N N . ASP A 1 260 ? 7.553 8.931 -8.870 1.00 79.44 260 ASP A N 1
ATOM 1946 C CA . ASP A 1 260 ? 6.578 7.859 -8.669 1.00 79.44 260 ASP A CA 1
ATOM 1947 C C . ASP A 1 260 ? 6.003 7.834 -7.248 1.00 79.44 260 ASP A C 1
ATOM 1949 O O . ASP A 1 260 ? 5.051 7.088 -7.000 1.00 79.44 260 ASP A O 1
ATOM 1953 N N . LEU A 1 261 ? 6.569 8.609 -6.319 1.00 82.75 261 LEU A N 1
ATOM 1954 C CA . LEU A 1 261 ? 6.162 8.669 -4.917 1.00 82.75 261 LEU A CA 1
ATOM 1955 C C . LEU A 1 261 ? 5.478 9.990 -4.592 1.00 82.75 261 LEU A C 1
ATOM 1957 O O . LEU A 1 261 ? 5.840 11.044 -5.103 1.00 82.75 261 LEU A O 1
ATOM 1961 N N . ASP A 1 262 ? 4.491 9.933 -3.706 1.00 86.50 262 ASP A N 1
ATOM 1962 C CA . ASP A 1 262 ? 3.898 11.144 -3.156 1.00 86.50 262 ASP A CA 1
ATOM 1963 C C . ASP A 1 262 ? 4.836 11.755 -2.095 1.00 86.50 262 ASP A C 1
ATOM 1965 O O . ASP A 1 262 ? 5.511 11.011 -1.373 1.00 86.50 262 ASP A O 1
ATOM 1969 N N . PRO A 1 263 ? 4.874 13.094 -1.941 1.00 86.31 263 PRO A N 1
ATOM 1970 C CA . PRO A 1 263 ? 5.775 13.762 -0.998 1.00 86.31 263 PRO A CA 1
ATOM 1971 C C . PRO A 1 263 ? 5.678 13.217 0.427 1.00 86.31 263 PRO A C 1
ATOM 1973 O O . PRO A 1 263 ? 6.697 13.005 1.071 1.00 86.31 263 PRO A O 1
ATOM 1976 N N . ASP A 1 264 ? 4.471 12.913 0.907 1.00 82.88 264 ASP A N 1
ATOM 1977 C CA . ASP A 1 264 ? 4.272 12.354 2.247 1.00 82.88 264 ASP A CA 1
ATOM 1978 C C . ASP A 1 264 ? 4.926 10.979 2.425 1.00 82.88 264 ASP A C 1
ATOM 1980 O O . ASP A 1 264 ? 5.415 10.668 3.510 1.00 82.88 264 ASP A O 1
ATOM 1984 N N . GLN A 1 265 ? 4.969 10.149 1.379 1.00 80.75 265 GLN A N 1
ATOM 1985 C CA . GLN A 1 265 ? 5.628 8.842 1.458 1.00 80.75 265 GLN A CA 1
ATOM 1986 C C . GLN A 1 265 ? 7.127 9.029 1.693 1.00 80.75 265 GLN A C 1
ATOM 1988 O O . GLN A 1 265 ? 7.713 8.342 2.537 1.00 80.75 265 GLN A O 1
ATOM 1993 N N . ILE A 1 266 ? 7.711 10.005 0.995 1.00 81.06 266 ILE A N 1
ATOM 1994 C CA . ILE A 1 266 ? 9.121 10.381 1.080 1.00 81.06 266 ILE A CA 1
ATOM 1995 C C . ILE A 1 266 ? 9.442 10.998 2.446 1.00 81.06 266 ILE A C 1
ATOM 1997 O O . ILE A 1 266 ? 10.334 10.526 3.147 1.00 81.06 266 ILE A O 1
ATOM 2001 N N . LEU A 1 267 ? 8.688 12.023 2.851 1.00 77.31 267 LEU A N 1
ATOM 2002 C CA . LEU A 1 267 ? 8.944 12.804 4.066 1.00 77.31 267 LEU A CA 1
ATOM 2003 C C . LEU A 1 267 ? 8.799 11.990 5.355 1.00 77.31 267 LEU A C 1
ATOM 2005 O O . LEU A 1 267 ? 9.440 12.313 6.353 1.00 77.31 267 LEU A O 1
ATOM 2009 N N . ASN A 1 268 ? 7.951 10.962 5.347 1.00 72.88 268 ASN A N 1
ATOM 2010 C CA . ASN A 1 268 ? 7.666 10.155 6.531 1.00 72.88 268 ASN A CA 1
ATOM 2011 C C . ASN A 1 268 ? 8.539 8.890 6.636 1.00 72.88 268 ASN A C 1
ATOM 2013 O O . ASN A 1 268 ? 8.266 8.066 7.503 1.00 72.88 268 ASN A O 1
ATOM 2017 N N . ASP A 1 269 ? 9.555 8.722 5.772 1.00 70.38 269 ASP A N 1
ATOM 2018 C CA . ASP A 1 269 ? 10.457 7.553 5.762 1.00 70.38 269 ASP A CA 1
ATOM 2019 C C . ASP A 1 269 ? 9.695 6.217 5.829 1.00 70.38 269 ASP A C 1
ATOM 2021 O O . ASP A 1 269 ? 9.951 5.328 6.641 1.00 70.38 269 ASP A O 1
ATOM 2025 N N . THR A 1 270 ? 8.674 6.109 4.984 1.00 72.75 270 THR A N 1
ATOM 2026 C CA . THR A 1 270 ? 7.797 4.938 4.942 1.00 72.75 270 THR A CA 1
ATOM 2027 C C . THR A 1 270 ? 8.525 3.712 4.371 1.00 72.75 270 THR A C 1
ATOM 2029 O O . THR A 1 270 ? 9.501 3.859 3.623 1.00 72.75 270 THR A O 1
ATOM 2032 N N . PRO A 1 271 ? 8.054 2.480 4.648 1.00 72.19 271 PRO A N 1
ATOM 2033 C CA . PRO A 1 271 ? 8.567 1.292 3.966 1.00 72.19 271 PRO A CA 1
ATOM 2034 C C . PRO A 1 271 ? 8.490 1.406 2.436 1.00 72.19 271 PRO A C 1
ATOM 2036 O O . PRO A 1 271 ? 9.332 0.858 1.723 1.00 72.19 271 PRO A O 1
ATOM 2039 N N . GLU A 1 272 ? 7.513 2.157 1.924 1.00 73.06 272 GLU A N 1
ATOM 2040 C CA . GLU A 1 272 ? 7.392 2.507 0.516 1.00 73.06 272 GLU A CA 1
ATOM 2041 C C . GLU A 1 272 ? 8.623 3.275 0.033 1.00 73.06 272 GLU A C 1
ATOM 2043 O O . GLU A 1 272 ? 9.203 2.875 -0.970 1.00 73.06 272 GLU A O 1
ATOM 2048 N N . THR A 1 273 ? 9.094 4.295 0.747 1.00 77.44 273 THR A N 1
ATOM 2049 C CA . THR A 1 273 ? 10.319 5.030 0.377 1.00 77.44 273 THR A CA 1
ATOM 2050 C C . THR A 1 273 ? 11.561 4.148 0.434 1.00 77.44 273 THR A C 1
ATOM 2052 O O . THR A 1 273 ? 12.375 4.193 -0.487 1.00 77.44 273 THR A O 1
ATOM 2055 N N . ALA A 1 274 ? 11.675 3.264 1.432 1.00 75.75 274 ALA A N 1
ATOM 2056 C CA . ALA A 1 274 ? 12.786 2.310 1.519 1.00 75.75 274 ALA A CA 1
ATOM 2057 C C . ALA A 1 274 ? 12.841 1.346 0.315 1.00 75.75 274 ALA A C 1
ATOM 2059 O O . ALA A 1 274 ? 13.923 0.973 -0.137 1.00 75.75 274 ALA A O 1
ATOM 2060 N N . ARG A 1 275 ? 11.683 0.988 -0.258 1.00 76.06 275 ARG A N 1
ATOM 2061 C CA . ARG A 1 275 ? 11.590 0.194 -1.497 1.00 76.06 275 ARG A CA 1
ATOM 2062 C C . ARG A 1 275 ? 12.105 0.949 -2.736 1.00 76.06 275 ARG A C 1
ATOM 2064 O O . ARG A 1 275 ? 12.439 0.303 -3.727 1.00 76.06 275 ARG A O 1
ATOM 2071 N N . HIS A 1 276 ? 12.178 2.281 -2.696 1.00 81.44 276 HIS A N 1
ATOM 2072 C CA . HIS A 1 276 ? 12.577 3.134 -3.821 1.00 81.44 276 HIS A CA 1
ATOM 2073 C C . HIS A 1 276 ? 14.013 3.609 -3.650 1.00 81.44 276 HIS A C 1
ATOM 2075 O O . HIS A 1 276 ? 14.274 4.782 -3.371 1.00 81.44 276 HIS A O 1
ATOM 2081 N N . ALA A 1 277 ? 14.946 2.674 -3.827 1.00 80.44 277 ALA A N 1
ATOM 2082 C CA . ALA A 1 277 ? 16.368 2.882 -3.579 1.00 80.44 277 ALA A CA 1
ATOM 2083 C C . ALA A 1 277 ? 16.916 4.163 -4.229 1.00 80.44 277 ALA A C 1
ATOM 2085 O O . ALA A 1 277 ? 17.595 4.940 -3.565 1.00 80.44 277 ALA A O 1
ATOM 2086 N N . GLY A 1 278 ? 16.561 4.430 -5.492 1.00 85.19 278 GLY A N 1
ATOM 2087 C CA . GLY A 1 278 ? 17.020 5.628 -6.200 1.00 85.19 278 GLY A CA 1
ATOM 2088 C C . GLY A 1 278 ? 16.481 6.929 -5.604 1.00 85.19 278 GLY A C 1
ATOM 2089 O O . GLY A 1 278 ? 17.221 7.899 -5.470 1.00 85.19 278 GLY A O 1
ATOM 2090 N N . THR A 1 279 ? 15.214 6.937 -5.177 1.00 83.44 279 THR A N 1
ATOM 2091 C CA . THR A 1 279 ? 14.616 8.098 -4.499 1.00 83.44 279 THR A CA 1
ATOM 2092 C C . THR A 1 279 ? 15.319 8.357 -3.177 1.00 83.44 279 THR A C 1
ATOM 2094 O O . THR A 1 279 ? 15.813 9.452 -2.951 1.00 83.44 279 THR A O 1
ATOM 2097 N N . ALA A 1 280 ? 15.420 7.338 -2.329 1.00 82.56 280 ALA A N 1
ATOM 2098 C CA . ALA A 1 280 ? 16.027 7.457 -1.011 1.00 82.56 280 ALA A CA 1
ATOM 2099 C C . ALA A 1 280 ? 17.527 7.828 -1.077 1.00 82.56 280 ALA A C 1
ATOM 2101 O O . ALA A 1 280 ? 17.979 8.684 -0.314 1.00 82.56 280 ALA A O 1
ATOM 2102 N N . LEU A 1 281 ? 18.277 7.274 -2.038 1.00 85.56 281 LEU A N 1
ATOM 2103 C CA . LEU A 1 281 ? 19.683 7.624 -2.261 1.00 85.56 281 LEU A CA 1
ATOM 2104 C C . LEU A 1 281 ? 19.841 9.109 -2.603 1.00 85.56 281 LEU A C 1
ATOM 2106 O O . LEU A 1 281 ? 20.640 9.789 -1.967 1.00 85.56 281 LEU A O 1
ATOM 2110 N N . MET A 1 282 ? 19.047 9.635 -3.542 1.00 81.94 282 MET A N 1
ATOM 2111 C CA . MET A 1 282 ? 19.149 11.041 -3.966 1.00 81.94 282 MET A CA 1
ATOM 2112 C C . MET A 1 282 ? 18.805 12.055 -2.867 1.00 81.94 282 MET A C 1
ATOM 2114 O O . MET A 1 282 ? 19.169 13.223 -2.979 1.00 81.94 282 MET A O 1
ATOM 2118 N N . LEU A 1 283 ? 18.120 11.625 -1.805 1.00 77.69 283 LEU A N 1
ATOM 2119 C CA . LEU A 1 283 ? 17.802 12.453 -0.636 1.00 77.69 283 LEU A CA 1
ATOM 2120 C C . LEU A 1 283 ? 18.871 12.403 0.456 1.00 77.69 283 LEU A C 1
ATOM 2122 O O . LEU A 1 283 ? 18.789 13.134 1.443 1.00 77.69 283 LEU A O 1
ATOM 2126 N N . SER A 1 284 ? 19.841 11.508 0.316 1.00 80.12 284 SER A N 1
ATOM 2127 C CA . SER A 1 284 ? 20.897 11.320 1.299 1.00 80.12 284 SER A CA 1
ATOM 2128 C C . SER A 1 284 ? 21.951 12.409 1.150 1.00 80.12 284 SER A C 1
ATOM 2130 O O . SER A 1 284 ? 22.347 12.727 0.027 1.00 80.12 284 SER A O 1
ATOM 2132 N N . ALA A 1 285 ? 22.479 12.899 2.276 1.00 76.06 285 ALA A N 1
ATOM 2133 C CA . ALA A 1 285 ? 23.621 13.817 2.279 1.00 76.06 285 ALA A CA 1
ATOM 2134 C C . ALA A 1 285 ? 24.794 13.238 1.471 1.00 76.06 285 ALA A C 1
ATOM 2136 O O . ALA A 1 285 ? 25.434 13.948 0.705 1.00 76.06 285 ALA A O 1
ATOM 2137 N N . CYS A 1 286 ? 24.993 11.915 1.541 1.00 79.19 286 CYS A N 1
ATOM 2138 C CA . CYS A 1 286 ? 25.972 11.198 0.728 1.00 79.19 286 CYS A CA 1
ATOM 2139 C C . CYS A 1 286 ? 25.833 11.506 -0.766 1.00 79.19 286 CYS A C 1
ATOM 2141 O O . CYS A 1 286 ? 26.827 11.804 -1.415 1.00 79.19 286 CYS A O 1
ATOM 2143 N N . PHE A 1 287 ? 24.618 11.485 -1.320 1.00 84.50 287 PHE A N 1
ATOM 2144 C CA . PHE A 1 287 ? 24.420 11.853 -2.718 1.00 84.50 287 PHE A CA 1
ATOM 2145 C C . PHE A 1 287 ? 24.622 13.356 -2.906 1.00 84.50 287 PHE A C 1
ATOM 2147 O O . PHE A 1 287 ? 25.490 13.751 -3.680 1.00 84.50 287 PHE A O 1
ATOM 2154 N N . THR A 1 288 ? 23.889 14.190 -2.162 1.00 79.12 288 THR A N 1
ATOM 2155 C CA . THR A 1 288 ? 23.835 15.644 -2.400 1.00 79.12 288 THR A CA 1
ATOM 2156 C C . THR A 1 288 ? 25.154 16.381 -2.150 1.00 79.12 288 THR A C 1
ATOM 2158 O O . THR A 1 288 ? 25.368 17.468 -2.687 1.00 79.12 288 THR A O 1
ATOM 2161 N N . GLU A 1 289 ? 26.035 15.811 -1.328 1.00 78.69 289 GLU A N 1
ATOM 2162 C CA . GLU A 1 289 ? 27.301 16.418 -0.898 1.00 78.69 289 GLU A CA 1
ATOM 2163 C C . GLU A 1 289 ? 28.537 15.677 -1.435 1.00 78.69 289 GLU A C 1
ATOM 2165 O O . GLU A 1 289 ? 29.658 16.155 -1.258 1.00 78.69 289 GLU A O 1
ATOM 2170 N N . SER A 1 290 ? 28.363 14.538 -2.120 1.00 81.06 290 SER A N 1
ATOM 2171 C CA . SER A 1 290 ? 29.487 13.787 -2.699 1.00 81.06 290 SER A CA 1
ATOM 2172 C C . SER A 1 290 ? 30.299 14.639 -3.683 1.00 81.06 290 SER A C 1
ATOM 2174 O O . SER A 1 290 ? 29.705 15.257 -4.568 1.00 81.06 290 SER A O 1
ATOM 2176 N N . PRO A 1 291 ? 31.643 14.684 -3.571 1.00 72.81 291 PRO A N 1
ATOM 2177 C CA . PRO A 1 291 ? 32.498 15.422 -4.494 1.00 72.81 291 PRO A CA 1
ATOM 2178 C C . PRO A 1 291 ? 32.954 14.562 -5.694 1.00 72.81 291 PRO A C 1
ATOM 2180 O O . PRO A 1 291 ? 33.436 13.449 -5.489 1.00 72.81 291 PRO A O 1
ATOM 2183 N N . PRO A 1 292 ? 32.920 15.090 -6.936 1.00 79.25 292 PRO A N 1
ATOM 2184 C CA . PRO A 1 292 ? 32.292 16.351 -7.345 1.00 79.25 292 PRO A CA 1
ATOM 2185 C C . PRO A 1 292 ? 30.763 16.277 -7.198 1.00 79.25 292 PRO A C 1
ATOM 2187 O O . PRO A 1 292 ? 30.212 15.190 -7.312 1.00 79.25 292 PRO A O 1
ATOM 2190 N N . GLN A 1 293 ? 30.101 17.412 -6.935 1.00 78.50 293 GLN A N 1
ATOM 2191 C CA . GLN A 1 293 ? 28.689 17.499 -6.515 1.00 78.50 293 GLN A CA 1
ATOM 2192 C C . GLN A 1 293 ? 27.769 16.461 -7.197 1.00 78.50 293 GLN A C 1
ATOM 2194 O O . GLN A 1 293 ? 27.628 16.481 -8.421 1.00 78.50 293 GLN A O 1
ATOM 2199 N N . ASN A 1 294 ? 27.118 15.602 -6.401 1.00 82.38 294 ASN A N 1
ATOM 2200 C CA . ASN A 1 294 ? 26.206 14.530 -6.842 1.00 82.38 294 ASN A CA 1
ATOM 2201 C C . ASN A 1 294 ? 26.874 13.409 -7.665 1.00 82.38 294 ASN A C 1
ATOM 2203 O O . ASN A 1 294 ? 26.352 13.010 -8.708 1.00 82.38 294 ASN A O 1
ATOM 2207 N N . SER A 1 295 ? 28.029 12.907 -7.224 1.00 85.94 295 SER A N 1
ATOM 2208 C CA . SER A 1 295 ? 28.830 11.906 -7.949 1.00 85.94 295 SER A CA 1
ATOM 2209 C C . SER A 1 295 ? 28.590 10.452 -7.545 1.00 85.94 295 SER A C 1
ATOM 2211 O O . SER A 1 295 ? 28.988 9.570 -8.302 1.00 85.94 295 SER A O 1
ATOM 2213 N N . ILE A 1 296 ? 27.915 10.167 -6.430 1.00 87.50 296 ILE A N 1
ATOM 2214 C CA . ILE A 1 296 ? 27.589 8.781 -6.043 1.00 87.50 296 ILE A CA 1
ATOM 2215 C C . ILE A 1 296 ? 26.398 8.244 -6.855 1.00 87.50 296 ILE A C 1
ATOM 2217 O O . ILE A 1 296 ? 25.432 8.957 -7.127 1.00 87.50 296 ILE A O 1
ATOM 2221 N N . SER A 1 297 ? 26.454 6.967 -7.225 1.00 88.56 297 SER A N 1
ATOM 2222 C CA . SER A 1 297 ? 25.447 6.212 -7.973 1.00 88.56 297 SER A CA 1
ATOM 2223 C C . SER A 1 297 ? 25.174 4.844 -7.328 1.00 88.56 297 SER A C 1
ATOM 2225 O O . SER A 1 297 ? 25.806 4.457 -6.348 1.00 88.56 297 SER A O 1
ATOM 2227 N N . CYS A 1 298 ? 24.243 4.069 -7.893 1.00 85.19 298 CYS A N 1
ATOM 2228 C CA . CYS A 1 298 ? 23.998 2.693 -7.444 1.00 85.19 298 CYS A CA 1
ATOM 2229 C C . CYS A 1 298 ? 25.218 1.772 -7.655 1.00 85.19 298 CYS A C 1
ATOM 2231 O O . CYS A 1 298 ? 25.433 0.856 -6.862 1.00 85.19 298 CYS A O 1
ATOM 2233 N N . LEU A 1 299 ? 26.019 2.028 -8.700 1.00 86.19 299 LEU A N 1
ATOM 2234 C CA . LEU A 1 299 ? 27.148 1.176 -9.093 1.00 86.19 299 LEU A CA 1
ATOM 2235 C C . LEU A 1 299 ? 28.357 1.297 -8.158 1.00 86.19 299 LEU A C 1
ATOM 2237 O O . LEU A 1 299 ? 29.208 0.413 -8.149 1.00 86.19 299 LEU A O 1
ATOM 2241 N N . ASP A 1 300 ? 28.422 2.358 -7.353 1.00 84.75 300 ASP A N 1
ATOM 2242 C CA . ASP A 1 300 ? 29.478 2.538 -6.350 1.00 84.75 300 ASP A CA 1
ATOM 2243 C C . ASP A 1 300 ? 29.303 1.598 -5.149 1.00 84.75 300 ASP A C 1
ATOM 2245 O O . ASP A 1 300 ? 30.259 1.313 -4.429 1.00 84.75 300 ASP A O 1
ATOM 2249 N N . CYS A 1 301 ? 28.078 1.111 -4.931 1.00 78.88 301 CYS A N 1
ATOM 2250 C CA . CYS A 1 301 ? 27.730 0.267 -3.792 1.00 78.88 301 CYS A CA 1
ATOM 2251 C C . CYS A 1 301 ? 27.493 -1.195 -4.182 1.00 78.88 301 CYS A C 1
ATOM 2253 O O . CYS A 1 301 ? 27.782 -2.085 -3.383 1.00 78.88 301 CYS A O 1
ATOM 2255 N N . HIS A 1 302 ? 26.953 -1.464 -5.377 1.00 80.44 302 HIS A N 1
ATOM 2256 C CA . HIS A 1 302 ? 26.749 -2.832 -5.849 1.00 80.44 302 HIS A CA 1
ATOM 2257 C C . HIS A 1 302 ? 26.859 -2.962 -7.373 1.00 80.44 302 HIS A C 1
ATOM 2259 O O . HIS A 1 302 ? 26.447 -2.086 -8.130 1.00 80.44 302 HIS A O 1
ATOM 2265 N N . ASP A 1 303 ? 27.356 -4.111 -7.828 1.00 80.31 303 ASP A N 1
ATOM 2266 C CA . ASP A 1 303 ? 27.353 -4.490 -9.241 1.00 80.31 303 ASP A CA 1
ATOM 2267 C C . ASP A 1 303 ? 26.063 -5.279 -9.540 1.00 80.31 303 ASP A C 1
ATOM 2269 O O . ASP A 1 303 ? 25.817 -6.299 -8.894 1.00 80.31 303 ASP A O 1
ATOM 2273 N N . PRO A 1 304 ? 25.204 -4.845 -10.482 1.00 79.12 304 PRO A N 1
ATOM 2274 C CA . PRO A 1 304 ? 24.006 -5.599 -10.864 1.00 79.12 304 PRO A CA 1
ATOM 2275 C C . PRO A 1 304 ? 24.336 -6.942 -11.539 1.00 79.12 304 PRO A C 1
ATOM 2277 O O . PRO A 1 304 ? 23.466 -7.809 -11.631 1.00 79.12 304 PRO A O 1
ATOM 2280 N N . HIS A 1 305 ? 25.584 -7.128 -11.983 1.00 79.75 305 HIS A N 1
ATOM 2281 C CA . HIS A 1 305 ? 26.131 -8.402 -12.438 1.00 79.75 305 HIS A CA 1
ATOM 2282 C C . HIS A 1 305 ? 26.808 -9.199 -11.317 1.00 79.75 305 HIS A C 1
ATOM 2284 O O . HIS A 1 305 ? 27.561 -10.124 -11.620 1.00 79.75 305 HIS A O 1
ATOM 2290 N N . GLN A 1 306 ? 26.579 -8.863 -10.038 1.00 74.56 306 GLN A N 1
ATOM 2291 C CA . GLN A 1 306 ? 27.032 -9.645 -8.880 1.00 74.56 306 GLN A CA 1
ATOM 2292 C C . GLN A 1 306 ? 25.884 -9.891 -7.876 1.00 74.56 306 GLN A C 1
ATOM 2294 O O . GLN A 1 306 ? 25.061 -9.017 -7.612 1.00 74.56 306 GLN A O 1
ATOM 2299 N N . ASN A 1 307 ? 25.803 -11.097 -7.303 1.00 68.00 307 ASN A N 1
ATOM 2300 C CA . ASN A 1 307 ? 24.968 -11.364 -6.142 1.00 68.00 307 ASN A CA 1
ATOM 2301 C C . ASN A 1 307 ? 25.709 -10.709 -4.986 1.00 68.00 307 ASN A C 1
ATOM 2303 O O . ASN A 1 307 ? 26.923 -10.877 -4.853 1.00 68.00 307 ASN A O 1
ATOM 2307 N N . ILE A 1 308 ? 24.979 -9.995 -4.141 1.00 62.19 308 ILE A N 1
ATOM 2308 C CA . ILE A 1 308 ? 25.546 -9.429 -2.922 1.00 62.19 308 ILE A CA 1
ATOM 2309 C C . ILE A 1 308 ? 26.051 -10.612 -2.080 1.00 62.19 308 ILE A C 1
ATOM 2311 O O . ILE A 1 308 ? 25.259 -11.466 -1.672 1.00 62.19 308 ILE A O 1
ATOM 2315 N N . SER A 1 309 ? 27.372 -10.720 -1.911 1.00 54.81 309 SER A N 1
ATOM 2316 C CA . SER A 1 309 ? 27.995 -11.776 -1.109 1.00 54.81 309 SER A CA 1
ATOM 2317 C C . SER A 1 309 ? 27.774 -11.508 0.387 1.00 54.81 309 SER A C 1
ATOM 2319 O O . SER A 1 309 ? 27.274 -10.456 0.782 1.00 54.81 309 SER A O 1
ATOM 2321 N N . ALA A 1 310 ? 28.143 -12.467 1.240 1.00 51.78 310 ALA A N 1
ATOM 2322 C CA . ALA A 1 310 ? 28.138 -12.261 2.690 1.00 51.78 310 ALA A CA 1
ATOM 2323 C C . ALA A 1 310 ? 29.211 -11.253 3.162 1.00 51.78 310 ALA A C 1
ATOM 2325 O O . ALA A 1 310 ? 29.115 -10.757 4.284 1.00 51.78 310 ALA A O 1
ATOM 2326 N N . ASP A 1 311 ? 30.207 -10.951 2.321 1.00 56.31 311 ASP A N 1
ATOM 2327 C CA . ASP A 1 311 ? 31.254 -9.971 2.603 1.00 56.31 311 ASP A CA 1
ATOM 2328 C C . ASP A 1 311 ? 30.717 -8.581 2.248 1.00 56.31 311 ASP A C 1
ATOM 2330 O O . ASP A 1 311 ? 30.762 -8.163 1.096 1.00 56.31 311 ASP A O 1
ATOM 2334 N N . ASP A 1 312 ? 30.143 -7.914 3.246 1.00 62.31 312 ASP A N 1
ATOM 2335 C CA . ASP A 1 312 ? 29.383 -6.666 3.157 1.00 62.31 312 ASP A CA 1
ATOM 2336 C C . ASP A 1 312 ? 30.091 -5.541 2.353 1.00 62.31 312 ASP A C 1
ATOM 2338 O O . ASP A 1 312 ? 30.922 -4.804 2.901 1.00 62.31 312 ASP A O 1
ATOM 2342 N N . PRO A 1 313 ? 29.757 -5.355 1.058 1.00 66.56 313 PRO A N 1
ATOM 2343 C CA . PRO A 1 313 ? 30.435 -4.385 0.197 1.00 66.56 313 PRO A CA 1
ATOM 2344 C C . PRO A 1 313 ? 30.053 -2.938 0.539 1.00 66.56 313 PRO A C 1
ATOM 2346 O O . PRO A 1 313 ? 30.753 -1.998 0.159 1.00 66.56 313 PRO A O 1
ATOM 2349 N N . PHE A 1 314 ? 28.960 -2.739 1.277 1.00 78.19 314 PHE A N 1
ATOM 2350 C CA . PHE A 1 314 ? 28.424 -1.417 1.575 1.00 78.19 314 PHE A CA 1
ATOM 2351 C C . PHE A 1 314 ? 29.279 -0.688 2.611 1.00 78.19 314 PHE A C 1
ATOM 2353 O O . PHE A 1 314 ? 29.581 0.492 2.439 1.00 78.19 314 PHE A O 1
ATOM 2360 N N . ASN A 1 315 ? 29.750 -1.400 3.639 1.00 78.50 315 ASN A N 1
ATOM 2361 C CA . ASN A 1 315 ? 30.670 -0.838 4.628 1.00 78.50 315 ASN A CA 1
ATOM 2362 C C . ASN A 1 315 ? 31.993 -0.381 3.987 1.00 78.50 315 ASN A C 1
ATOM 2364 O O . ASN A 1 315 ? 32.504 0.693 4.308 1.00 78.50 315 ASN A O 1
ATOM 2368 N N . ALA A 1 316 ? 32.514 -1.138 3.015 1.00 77.19 316 ALA A N 1
ATOM 2369 C CA . ALA A 1 316 ? 33.691 -0.728 2.249 1.00 77.19 316 ALA A CA 1
ATOM 2370 C C . ALA A 1 316 ? 33.433 0.544 1.421 1.00 77.19 316 ALA A C 1
ATOM 2372 O O . ALA A 1 316 ? 34.291 1.426 1.370 1.00 77.19 316 ALA A O 1
ATOM 2373 N N . ALA A 1 317 ? 32.242 0.681 0.827 1.00 79.25 317 ALA A N 1
ATOM 2374 C CA . ALA A 1 317 ? 31.862 1.886 0.094 1.00 79.25 317 ALA A CA 1
ATOM 2375 C C . ALA A 1 317 ? 31.832 3.132 1.001 1.00 79.25 317 ALA A C 1
ATOM 2377 O O . ALA A 1 317 ? 32.322 4.187 0.600 1.00 79.25 317 ALA A O 1
ATOM 2378 N N . CYS A 1 318 ? 31.344 3.012 2.244 1.00 80.12 318 CYS A N 1
ATOM 2379 C CA . CYS A 1 318 ? 31.360 4.113 3.216 1.00 80.12 318 CYS A CA 1
ATOM 2380 C C . CYS A 1 318 ? 32.788 4.604 3.522 1.00 80.12 318 CYS A C 1
ATOM 2382 O O . CYS A 1 318 ? 33.040 5.812 3.584 1.00 80.12 318 CYS A O 1
ATOM 2384 N N . LEU A 1 319 ? 33.739 3.678 3.672 1.00 79.06 319 LEU A N 1
ATOM 2385 C CA . LEU A 1 319 ? 35.132 3.982 4.023 1.00 79.06 319 LEU A CA 1
ATOM 2386 C C . LEU A 1 319 ? 35.919 4.684 2.905 1.00 79.06 319 LEU A C 1
ATOM 2388 O O . LEU A 1 319 ? 36.954 5.288 3.183 1.00 79.06 319 LEU A O 1
ATOM 2392 N N . ASN A 1 320 ? 35.422 4.681 1.664 1.00 77.31 320 ASN A N 1
ATOM 2393 C CA . ASN A 1 320 ? 36.025 5.460 0.578 1.00 77.31 320 ASN A CA 1
ATOM 2394 C C . ASN A 1 320 ? 35.909 6.978 0.806 1.00 77.31 320 ASN A C 1
ATOM 2396 O O . ASN A 1 320 ? 36.748 7.735 0.317 1.00 77.31 320 ASN A O 1
ATOM 2400 N N . CYS A 1 321 ? 34.896 7.425 1.555 1.00 75.81 321 CYS A N 1
ATOM 2401 C CA . CYS A 1 321 ? 34.692 8.837 1.890 1.00 75.81 321 CYS A CA 1
ATOM 2402 C C . CYS A 1 321 ? 34.978 9.142 3.372 1.00 75.81 321 CYS A C 1
ATOM 2404 O O . CYS A 1 321 ? 35.475 10.224 3.681 1.00 75.81 321 CYS A O 1
ATOM 2406 N N . HIS A 1 322 ? 34.731 8.192 4.283 1.00 77.69 322 HIS A N 1
ATOM 2407 C CA . HIS A 1 322 ? 34.966 8.340 5.726 1.00 77.69 322 HIS A CA 1
ATOM 2408 C C . HIS A 1 322 ? 36.309 7.736 6.161 1.00 77.69 322 HIS A C 1
ATOM 2410 O O . HIS A 1 322 ? 36.379 6.618 6.669 1.00 77.69 322 HIS A O 1
ATOM 2416 N N . THR A 1 323 ? 37.394 8.494 5.994 1.00 72.94 323 THR A N 1
ATOM 2417 C CA . THR A 1 323 ? 38.764 8.020 6.295 1.00 72.94 323 THR A CA 1
ATOM 2418 C C . THR A 1 323 ? 39.068 7.829 7.790 1.00 72.94 323 THR A C 1
ATOM 2420 O O . THR A 1 323 ? 40.039 7.151 8.125 1.00 72.94 323 THR A O 1
ATOM 2423 N N . SER A 1 324 ? 38.254 8.387 8.697 1.00 73.62 324 SER A N 1
ATOM 2424 C CA . SER A 1 324 ? 38.392 8.213 10.151 1.00 73.62 324 SER A CA 1
ATOM 2425 C C . SER A 1 324 ? 37.018 8.203 10.849 1.00 73.62 324 SER A C 1
ATOM 2427 O O . SER A 1 324 ? 36.603 9.203 11.437 1.00 73.62 324 SER A O 1
ATOM 2429 N N . PRO A 1 325 ? 36.296 7.066 10.841 1.00 71.00 325 PRO A N 1
ATOM 2430 C CA . PRO A 1 325 ? 34.940 6.985 11.395 1.00 71.00 325 PRO A CA 1
ATOM 2431 C C . PRO A 1 325 ? 34.851 7.395 12.871 1.00 71.00 325 PRO A C 1
ATOM 2433 O O . PRO A 1 325 ? 33.870 8.000 13.286 1.00 71.00 325 PRO A O 1
ATOM 2436 N N . LEU A 1 326 ? 35.895 7.129 13.665 1.00 68.19 326 LEU A N 1
ATOM 2437 C CA . LEU A 1 326 ? 35.945 7.473 15.091 1.00 68.19 326 LEU A CA 1
ATOM 2438 C C . LEU A 1 326 ? 35.937 8.984 15.360 1.00 68.19 326 LEU A C 1
ATOM 2440 O O . LEU A 1 326 ? 35.458 9.403 16.406 1.00 68.19 326 LEU A O 1
ATOM 2444 N N . THR A 1 327 ? 36.474 9.802 14.450 1.00 69.19 327 THR A N 1
ATOM 2445 C CA . THR A 1 327 ? 36.481 11.268 14.610 1.00 69.19 327 THR A CA 1
ATOM 2446 C C . THR A 1 327 ? 35.185 11.916 14.141 1.00 69.19 327 THR A C 1
ATOM 2448 O O . THR A 1 327 ? 34.880 13.027 14.564 1.00 69.19 327 THR A O 1
ATOM 2451 N N . ASP A 1 328 ? 34.418 11.211 13.309 1.00 68.94 328 ASP A N 1
ATOM 2452 C CA . ASP A 1 328 ? 33.131 11.672 12.781 1.00 68.94 328 ASP A CA 1
ATOM 2453 C C . ASP A 1 328 ? 31.964 11.376 13.745 1.00 68.94 328 ASP A C 1
ATOM 2455 O O . ASP A 1 328 ? 30.835 11.807 13.509 1.00 68.94 328 ASP A O 1
ATOM 2459 N N . HIS A 1 329 ? 32.223 10.649 14.841 1.00 72.38 329 HIS A N 1
ATOM 2460 C CA . HIS A 1 329 ? 31.215 10.214 15.807 1.00 72.38 329 HIS A CA 1
ATOM 2461 C C . HIS A 1 329 ? 31.478 10.773 17.208 1.00 72.38 329 HIS A C 1
ATOM 2463 O O . HIS A 1 329 ? 32.596 10.765 17.715 1.00 72.38 329 HIS A O 1
ATOM 2469 N N . THR A 1 330 ? 30.410 11.230 17.865 1.00 65.19 330 THR A N 1
ATOM 2470 C CA . THR A 1 330 ? 30.440 11.680 19.267 1.00 65.19 330 THR A CA 1
ATOM 2471 C C . THR A 1 330 ? 30.253 10.534 20.266 1.00 65.19 330 THR A C 1
ATOM 2473 O O . THR A 1 330 ? 30.514 10.709 21.454 1.00 65.19 330 THR A O 1
ATOM 2476 N N . GLU A 1 331 ? 29.794 9.370 19.800 1.00 61.31 331 GLU A N 1
ATOM 2477 C CA . GLU A 1 331 ? 29.636 8.140 20.581 1.00 61.31 331 GLU A CA 1
ATOM 2478 C C . GLU A 1 331 ? 30.766 7.146 20.265 1.00 61.31 331 GLU A C 1
ATOM 2480 O O . GLU A 1 331 ? 31.291 7.118 19.153 1.00 61.31 331 GLU A O 1
ATOM 2485 N N . SER A 1 332 ? 31.146 6.312 21.240 1.00 61.75 332 SER A N 1
ATOM 2486 C CA . SER A 1 332 ? 32.186 5.291 21.057 1.00 61.75 332 SER A CA 1
ATOM 2487 C C . SER A 1 332 ? 31.711 4.204 20.089 1.00 61.75 332 SER A C 1
ATOM 2489 O O . SER A 1 332 ? 30.888 3.368 20.459 1.00 61.75 332 SER A O 1
ATOM 2491 N N . LEU A 1 333 ? 32.265 4.172 18.876 1.00 65.06 333 LEU A N 1
ATOM 2492 C CA . LEU A 1 333 ? 32.110 3.048 17.949 1.00 65.06 333 LEU A CA 1
ATOM 2493 C C . LEU A 1 333 ? 33.052 1.904 18.357 1.00 65.06 333 LEU A C 1
ATOM 2495 O O . LEU A 1 333 ? 34.212 2.148 18.694 1.00 65.06 333 LEU A O 1
ATOM 2499 N N . ASP A 1 334 ? 32.580 0.655 18.332 1.00 57.25 334 ASP A N 1
ATOM 2500 C CA . ASP A 1 334 ? 33.476 -0.500 18.455 1.00 57.25 334 ASP A CA 1
ATOM 2501 C C . ASP A 1 334 ? 34.267 -0.728 17.145 1.00 57.25 334 ASP A C 1
ATOM 2503 O O . ASP A 1 334 ? 33.895 -0.243 16.078 1.00 57.25 334 ASP A O 1
ATOM 2507 N N . ALA A 1 335 ? 35.384 -1.460 17.210 1.00 51.62 335 ALA A N 1
ATOM 2508 C CA . ALA A 1 335 ? 36.253 -1.717 16.051 1.00 51.62 335 ALA A CA 1
ATOM 2509 C C . ALA A 1 335 ? 35.633 -2.644 14.974 1.00 51.62 335 ALA A C 1
ATOM 2511 O O . ALA A 1 335 ? 36.238 -2.855 13.927 1.00 51.62 335 ALA A O 1
ATOM 2512 N N . SER A 1 336 ? 34.447 -3.196 15.233 1.00 57.56 336 SER A N 1
ATOM 2513 C CA . SER A 1 336 ? 33.605 -3.997 14.335 1.00 57.56 336 SER A CA 1
ATOM 2514 C C . SER A 1 336 ? 32.332 -3.254 13.891 1.00 57.56 336 SER A C 1
ATOM 2516 O O . SER A 1 336 ? 31.388 -3.889 13.421 1.00 57.56 336 SER A O 1
ATOM 2518 N N . ALA A 1 337 ? 32.279 -1.925 14.057 1.00 61.78 337 ALA A N 1
ATOM 2519 C CA . ALA A 1 337 ? 31.080 -1.139 13.800 1.00 61.78 337 ALA A CA 1
ATOM 2520 C C . ALA A 1 337 ? 30.603 -1.264 12.342 1.00 61.78 337 ALA A C 1
ATOM 2522 O O . ALA A 1 337 ? 31.262 -0.822 11.406 1.00 61.78 337 ALA A O 1
ATOM 2523 N N . ASP A 1 338 ? 29.411 -1.836 12.184 1.00 76.75 338 ASP A N 1
ATOM 2524 C CA . ASP A 1 338 ? 28.663 -1.920 10.932 1.00 76.75 338 ASP A CA 1
ATOM 2525 C C . ASP A 1 338 ? 27.962 -0.573 10.649 1.00 76.75 338 ASP A C 1
ATOM 2527 O O . ASP A 1 338 ? 26.962 -0.231 11.296 1.00 76.75 338 ASP A O 1
ATOM 2531 N N . CYS A 1 339 ? 28.492 0.207 9.697 1.00 79.88 339 CYS A N 1
ATOM 2532 C CA . CYS A 1 339 ? 27.938 1.498 9.280 1.00 79.88 339 CYS A CA 1
ATOM 2533 C C . CYS A 1 339 ? 26.514 1.340 8.730 1.00 79.88 339 CYS A C 1
ATOM 2535 O O . CYS A 1 339 ? 25.645 2.164 9.029 1.00 79.88 339 CYS A O 1
ATOM 2537 N N . VAL A 1 340 ? 26.239 0.265 7.983 1.00 81.31 340 VAL A N 1
ATOM 2538 C CA . VAL A 1 340 ? 24.926 -0.013 7.376 1.00 81.31 340 VAL A CA 1
ATOM 2539 C C . VAL A 1 340 ? 23.863 -0.163 8.462 1.00 81.31 340 VAL A C 1
ATOM 2541 O O . VAL A 1 340 ? 22.786 0.426 8.360 1.00 81.31 340 VAL A O 1
ATOM 2544 N N . ARG A 1 341 ? 24.171 -0.864 9.560 1.00 78.81 341 ARG A N 1
ATOM 2545 C CA . ARG A 1 341 ? 23.237 -1.048 10.687 1.00 78.81 341 ARG A CA 1
ATOM 2546 C C . ARG A 1 341 ? 22.744 0.270 11.289 1.00 78.81 341 ARG A C 1
ATOM 2548 O O . ARG A 1 341 ? 21.597 0.349 11.736 1.00 78.81 341 ARG A O 1
ATOM 2555 N N . CYS A 1 342 ? 23.597 1.290 11.328 1.00 76.75 342 CYS A N 1
ATOM 2556 C CA . CYS A 1 342 ? 23.274 2.588 11.917 1.00 76.75 342 CYS A CA 1
ATOM 2557 C C . CYS A 1 342 ? 22.683 3.569 10.895 1.00 76.75 342 CYS A C 1
ATOM 2559 O O . CYS A 1 342 ? 21.692 4.235 11.208 1.00 76.75 342 CYS A O 1
ATOM 2561 N N . HIS A 1 343 ? 23.258 3.631 9.692 1.00 79.19 343 HIS A N 1
ATOM 2562 C CA . HIS A 1 343 ? 22.967 4.654 8.682 1.00 79.19 343 HIS A CA 1
ATOM 2563 C C . HIS A 1 343 ? 21.972 4.213 7.600 1.00 79.19 343 HIS A C 1
ATOM 2565 O O . HIS A 1 343 ? 21.325 5.065 6.999 1.00 79.19 343 HIS A O 1
ATOM 2571 N N . MET A 1 344 ? 21.812 2.905 7.378 1.00 81.94 344 MET A N 1
ATOM 2572 C CA . MET A 1 344 ? 20.929 2.293 6.373 1.00 81.94 344 MET A CA 1
ATOM 2573 C C . MET A 1 344 ? 19.995 1.277 7.038 1.00 81.94 344 MET A C 1
ATOM 2575 O O . MET A 1 344 ? 19.929 0.097 6.679 1.00 81.94 344 MET A O 1
ATOM 2579 N N . LYS A 1 345 ? 19.284 1.731 8.076 1.00 76.50 345 LYS A N 1
ATOM 2580 C CA . LYS A 1 345 ? 18.425 0.863 8.888 1.00 76.50 345 LYS A CA 1
ATOM 2581 C C . LYS A 1 345 ? 17.411 0.120 8.024 1.00 76.50 345 LYS A C 1
ATOM 2583 O O . LYS A 1 345 ? 16.827 0.672 7.091 1.00 76.50 345 LYS A O 1
ATOM 2588 N N . LYS A 1 346 ? 17.172 -1.141 8.378 1.00 78.00 346 LYS A N 1
ATOM 2589 C CA . LYS A 1 346 ? 16.095 -1.916 7.773 1.00 78.00 346 LYS A CA 1
ATOM 2590 C C . LYS A 1 346 ? 14.748 -1.382 8.241 1.00 78.00 346 LYS A C 1
ATOM 2592 O O . LYS A 1 346 ? 14.494 -1.286 9.442 1.00 78.00 346 LYS A O 1
ATOM 2597 N N . THR A 1 347 ? 13.879 -1.094 7.287 1.00 73.44 347 THR A N 1
ATOM 2598 C CA . THR A 1 347 ? 12.489 -0.725 7.527 1.00 73.44 347 THR A CA 1
ATOM 2599 C C . THR A 1 347 ? 11.618 -1.949 7.289 1.00 73.44 347 THR A C 1
ATOM 2601 O O . THR A 1 347 ? 11.714 -2.617 6.253 1.00 73.44 347 THR A O 1
ATOM 2604 N N . ARG A 1 348 ? 10.758 -2.269 8.259 1.00 69.88 348 ARG A N 1
ATOM 2605 C CA . ARG A 1 348 ? 9.819 -3.383 8.136 1.00 69.88 348 ARG A CA 1
ATOM 2606 C C . ARG A 1 348 ? 8.721 -3.006 7.142 1.00 69.88 348 ARG A C 1
ATOM 2608 O O . ARG A 1 348 ? 7.966 -2.071 7.382 1.00 69.88 348 ARG A O 1
ATOM 2615 N N . GLY A 1 349 ? 8.662 -3.719 6.024 1.00 66.31 349 GLY A N 1
ATOM 2616 C CA . GLY A 1 349 ? 7.620 -3.583 5.013 1.00 66.31 349 GLY A CA 1
ATOM 2617 C C . GLY A 1 349 ? 6.359 -4.373 5.347 1.00 66.31 349 GLY A C 1
ATOM 2618 O O . GLY A 1 349 ? 6.156 -4.835 6.471 1.00 66.31 349 GLY A O 1
ATOM 2619 N N . LEU A 1 350 ? 5.503 -4.551 4.339 1.00 60.09 350 LEU A N 1
ATOM 2620 C CA . LEU A 1 350 ? 4.285 -5.349 4.466 1.00 60.09 350 LEU A CA 1
ATOM 2621 C C . LEU A 1 350 ? 4.626 -6.811 4.822 1.00 60.09 350 LEU A C 1
ATOM 2623 O O . LEU A 1 350 ? 5.305 -7.519 4.075 1.00 60.09 350 LEU A O 1
ATOM 2627 N N . GLY A 1 351 ? 4.135 -7.273 5.977 1.00 64.19 351 GLY A N 1
ATOM 2628 C CA . GLY A 1 351 ? 4.280 -8.653 6.450 1.00 64.19 351 GLY A CA 1
ATOM 2629 C C . GLY A 1 351 ? 5.654 -8.987 7.055 1.00 64.19 351 GLY A C 1
ATOM 2630 O O . GLY A 1 351 ? 6.005 -8.515 8.141 1.00 64.19 351 GLY A O 1
ATOM 2631 N N . HIS A 1 352 ? 6.388 -9.887 6.389 1.00 64.44 352 HIS A N 1
ATOM 2632 C CA . HIS A 1 352 ? 7.694 -10.423 6.818 1.00 64.44 352 HIS A CA 1
ATOM 2633 C C . HIS A 1 352 ? 8.868 -9.924 5.955 1.00 64.44 352 HIS A C 1
ATOM 2635 O O . HIS A 1 352 ? 9.949 -10.504 6.003 1.00 64.44 352 HIS A O 1
ATOM 2641 N N . ILE A 1 353 ? 8.650 -8.894 5.134 1.00 65.19 353 ILE A N 1
ATOM 2642 C CA . ILE A 1 353 ? 9.674 -8.334 4.248 1.00 65.19 353 ILE A CA 1
ATOM 2643 C C . ILE A 1 353 ? 10.342 -7.152 4.951 1.00 65.19 353 ILE A C 1
ATOM 2645 O O . ILE A 1 353 ? 9.659 -6.271 5.470 1.00 65.19 353 ILE A O 1
ATOM 2649 N N . GLU A 1 354 ? 11.668 -7.118 4.941 1.00 70.75 354 GLU A N 1
ATOM 2650 C CA . GLU A 1 354 ? 12.461 -5.974 5.390 1.00 70.75 354 GLU A CA 1
ATOM 2651 C C . GLU A 1 354 ? 13.165 -5.349 4.188 1.00 70.75 354 GLU A C 1
ATOM 2653 O O . GLU A 1 354 ? 13.709 -6.064 3.345 1.00 70.75 354 GLU A O 1
ATOM 2658 N N . PHE A 1 355 ? 13.168 -4.020 4.120 1.00 73.69 355 PHE A N 1
ATOM 2659 C CA . PHE A 1 355 ? 13.897 -3.268 3.105 1.00 73.69 355 PHE A CA 1
ATOM 2660 C C . PHE A 1 355 ? 15.038 -2.516 3.770 1.00 73.69 355 PHE A C 1
ATOM 2662 O O . PHE A 1 355 ? 14.811 -1.783 4.730 1.00 73.69 355 PHE A O 1
ATOM 2669 N N . THR A 1 356 ? 16.254 -2.666 3.255 1.00 78.25 356 THR A N 1
ATOM 2670 C CA . THR A 1 356 ? 17.350 -1.765 3.619 1.00 78.25 356 THR A CA 1
ATOM 2671 C C . THR A 1 356 ? 16.994 -0.364 3.133 1.00 78.25 356 THR A C 1
ATOM 2673 O O . THR A 1 356 ? 16.755 -0.163 1.938 1.00 78.25 356 THR A O 1
ATOM 2676 N N . SER A 1 357 ? 16.927 0.601 4.050 1.00 80.00 357 SER A N 1
ATOM 2677 C CA . SER A 1 357 ? 16.701 1.989 3.666 1.00 80.00 357 SER A CA 1
ATOM 2678 C C . SER A 1 357 ? 17.937 2.518 2.949 1.00 80.00 357 SER A C 1
ATOM 2680 O O . SER A 1 357 ? 19.040 2.495 3.490 1.00 80.00 357 SER A O 1
ATOM 2682 N N . HIS A 1 358 ? 17.748 3.001 1.723 1.00 83.19 358 HIS A N 1
ATOM 2683 C CA . HIS A 1 358 ? 18.804 3.665 0.957 1.00 83.19 358 HIS A CA 1
ATOM 2684 C C . HIS A 1 358 ? 18.902 5.159 1.295 1.00 83.19 358 HIS A C 1
ATOM 2686 O O . HIS A 1 358 ? 19.660 5.882 0.658 1.00 83.19 358 HIS A O 1
ATOM 2692 N N . TRP A 1 359 ? 18.135 5.631 2.287 1.00 80.62 359 TRP A N 1
ATOM 2693 C CA . TRP A 1 359 ? 18.253 6.986 2.804 1.00 80.62 359 TRP A CA 1
ATOM 2694 C C . TRP A 1 359 ? 19.344 7.019 3.877 1.00 80.62 359 TRP A C 1
ATOM 2696 O O . TRP A 1 359 ? 19.072 6.865 5.068 1.00 80.62 359 TRP A O 1
ATOM 2706 N N . ILE A 1 360 ? 20.584 7.196 3.428 1.00 80.88 360 ILE A N 1
ATOM 2707 C CA . ILE A 1 360 ? 21.792 7.214 4.251 1.00 80.88 360 ILE A CA 1
ATOM 2708 C C . ILE A 1 360 ? 21.840 8.528 5.038 1.00 80.88 360 ILE A C 1
ATOM 2710 O O . ILE A 1 360 ? 21.966 9.612 4.461 1.00 80.88 360 ILE A O 1
ATOM 2714 N N . ARG A 1 361 ? 21.712 8.442 6.365 1.00 74.19 361 ARG A N 1
ATOM 2715 C CA . ARG A 1 361 ? 21.626 9.611 7.260 1.00 74.19 361 ARG A CA 1
ATOM 2716 C C . ARG A 1 361 ? 22.248 9.345 8.627 1.00 74.19 361 ARG A C 1
ATOM 2718 O O . ARG A 1 361 ? 22.487 8.193 8.987 1.00 74.19 361 ARG A O 1
ATOM 2725 N N . SER A 1 362 ? 22.521 10.394 9.403 1.00 67.12 362 SER A N 1
ATOM 2726 C CA . SER A 1 362 ? 23.019 10.232 10.776 1.00 67.12 362 SER A CA 1
ATOM 2727 C C . SER A 1 362 ? 21.927 9.632 11.681 1.00 67.12 362 SER A C 1
ATOM 2729 O O . SER A 1 362 ? 20.780 10.083 11.616 1.00 67.12 362 SER A O 1
ATOM 2731 N N . PRO A 1 363 ? 22.240 8.667 12.573 1.00 60.94 363 PRO A N 1
ATOM 2732 C CA . PRO A 1 363 ? 21.268 8.095 13.509 1.00 60.94 363 PRO A CA 1
ATOM 2733 C C . PRO A 1 363 ? 20.587 9.137 14.407 1.00 60.94 363 PRO A C 1
ATOM 2735 O O . PRO A 1 363 ? 19.450 8.925 14.826 1.00 60.94 363 PRO A O 1
ATOM 2738 N N . ALA A 1 364 ? 21.272 10.255 14.675 1.00 54.81 364 ALA A N 1
ATOM 2739 C CA . ALA A 1 364 ? 20.790 11.359 15.502 1.00 54.81 364 ALA A CA 1
ATOM 2740 C C . ALA A 1 364 ? 19.820 12.304 14.770 1.00 54.81 364 ALA A C 1
ATOM 2742 O O . ALA A 1 364 ? 19.085 13.036 15.426 1.00 54.81 364 ALA A O 1
ATOM 2743 N N . GLN A 1 365 ? 19.783 12.285 13.431 1.00 53.72 365 GLN A N 1
ATOM 2744 C CA . GLN A 1 365 ? 18.915 13.172 12.644 1.00 53.72 365 GLN A CA 1
ATOM 2745 C C . GLN A 1 365 ? 17.426 12.807 12.739 1.00 53.72 365 GLN A C 1
ATOM 2747 O O . GLN A 1 365 ? 16.589 13.616 12.353 1.00 53.72 365 GLN A O 1
ATOM 2752 N N . GLY A 1 366 ?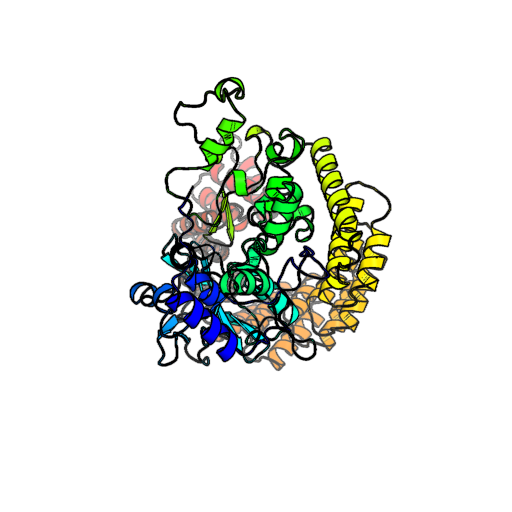 17.079 11.631 13.284 1.00 54.00 366 GLY A N 1
ATOM 2753 C CA . GLY A 1 366 ? 15.688 11.192 13.411 1.00 54.00 366 GLY A CA 1
ATOM 2754 C C . GLY A 1 366 ? 14.923 11.209 12.078 1.00 54.00 366 GLY A C 1
ATOM 2755 O O . GLY A 1 366 ? 15.495 11.365 11.002 1.00 54.00 366 GLY A O 1
ATOM 2756 N N . ILE A 1 367 ? 13.609 10.997 12.135 1.00 52.62 367 ILE A N 1
ATOM 2757 C CA . ILE A 1 367 ? 12.701 11.374 11.038 1.00 52.62 367 ILE A CA 1
ATOM 2758 C C . ILE A 1 367 ? 12.767 12.899 10.944 1.00 52.62 367 ILE A C 1
ATOM 2760 O O . ILE A 1 367 ? 12.787 13.527 11.989 1.00 52.62 367 ILE A O 1
ATOM 2764 N N . VAL A 1 368 ? 12.790 13.484 9.745 1.00 54.19 368 VAL A N 1
ATOM 2765 C CA . VAL A 1 368 ? 12.825 14.939 9.488 1.00 54.19 368 VAL A CA 1
ATOM 2766 C C . VAL A 1 368 ? 11.929 15.725 10.472 1.00 54.19 368 VAL A C 1
ATOM 2768 O O . VAL A 1 368 ? 10.722 15.857 10.250 1.00 54.19 368 VAL A O 1
ATOM 2771 N N . THR A 1 369 ? 12.504 16.209 11.579 1.00 49.19 369 THR A N 1
ATOM 2772 C CA . THR A 1 369 ? 11.770 16.798 12.717 1.00 49.19 369 THR A CA 1
ATOM 2773 C C . THR A 1 369 ? 11.896 18.315 12.793 1.00 49.19 369 THR A C 1
ATOM 2775 O O . THR A 1 369 ? 11.036 18.952 13.398 1.00 49.19 369 THR A O 1
ATOM 2778 N N . GLU A 1 370 ? 12.907 18.919 12.161 1.00 54.78 370 GLU A N 1
ATOM 2779 C CA . GLU A 1 370 ? 13.085 20.374 12.154 1.00 54.78 370 GLU A CA 1
ATOM 2780 C C . GLU A 1 370 ? 12.519 21.017 10.875 1.00 54.78 370 GLU A C 1
ATOM 2782 O O . GLU A 1 370 ? 12.849 20.635 9.748 1.00 54.78 370 GLU A O 1
ATOM 2787 N N . ASP A 1 371 ? 11.669 22.031 11.063 1.00 58.00 371 ASP A N 1
ATOM 2788 C CA . ASP A 1 371 ? 10.945 22.767 10.013 1.00 58.00 371 ASP A CA 1
ATOM 2789 C C . ASP A 1 371 ? 11.847 23.268 8.849 1.00 58.00 371 ASP A C 1
ATOM 2791 O O . ASP A 1 371 ? 11.478 23.083 7.685 1.00 58.00 371 ASP A O 1
ATOM 2795 N N . PRO A 1 372 ? 13.078 23.787 9.076 1.00 63.09 372 PRO A N 1
ATOM 2796 C CA . PRO A 1 372 ? 13.938 24.252 7.982 1.00 63.09 372 PRO A CA 1
ATOM 2797 C C . PRO A 1 372 ? 14.425 23.132 7.051 1.00 63.09 372 PRO A C 1
ATOM 2799 O O . PRO A 1 372 ? 14.408 23.297 5.830 1.00 63.09 372 PRO A O 1
ATOM 2802 N N . GLN A 1 373 ? 14.822 21.982 7.607 1.00 67.19 373 GLN A N 1
ATOM 2803 C CA . GLN A 1 373 ? 15.290 20.830 6.824 1.00 67.19 373 GLN A CA 1
ATOM 2804 C C . GLN A 1 373 ? 14.136 20.197 6.048 1.00 67.19 373 GLN A C 1
ATOM 2806 O O . GLN A 1 373 ? 14.277 19.868 4.868 1.00 67.19 373 GLN A O 1
ATOM 2811 N N . ARG A 1 374 ? 12.957 20.102 6.680 1.00 75.75 374 ARG A N 1
ATOM 2812 C CA . ARG A 1 374 ? 11.732 19.646 6.015 1.00 75.75 374 ARG A CA 1
ATOM 2813 C C . ARG A 1 374 ? 11.391 20.537 4.831 1.00 75.75 374 ARG A C 1
ATOM 2815 O O . ARG A 1 374 ? 11.138 20.034 3.741 1.00 75.75 374 ARG A O 1
ATOM 2822 N N . ARG A 1 375 ? 11.431 21.855 5.019 1.00 82.38 375 ARG A N 1
ATOM 2823 C CA . ARG A 1 375 ? 11.132 22.821 3.961 1.00 82.38 375 ARG A CA 1
ATOM 2824 C C . ARG A 1 375 ? 12.132 22.751 2.807 1.00 82.38 375 ARG A C 1
ATOM 2826 O O . ARG A 1 375 ? 11.719 22.819 1.652 1.00 82.38 375 ARG A O 1
ATOM 2833 N N . GLN A 1 376 ? 13.420 22.571 3.099 1.00 79.94 376 GLN A N 1
ATOM 2834 C CA . GLN A 1 376 ? 14.447 22.374 2.075 1.00 79.94 376 GLN A CA 1
ATOM 2835 C C . GLN A 1 376 ? 14.204 21.090 1.268 1.00 79.94 376 GLN A C 1
ATOM 2837 O O . GLN A 1 376 ? 14.239 21.122 0.040 1.00 79.94 376 GLN A O 1
ATOM 2842 N N . LEU A 1 377 ? 13.883 19.981 1.940 1.00 78.44 377 LEU A N 1
ATOM 2843 C CA . LEU A 1 377 ? 13.560 18.715 1.284 1.00 78.44 377 LEU A CA 1
ATOM 2844 C C . LEU A 1 377 ? 12.321 18.838 0.387 1.00 78.44 377 LEU A C 1
ATOM 2846 O O . LEU A 1 377 ? 12.360 18.431 -0.771 1.00 78.44 377 LEU A O 1
ATOM 2850 N N . VAL A 1 378 ? 11.247 19.467 0.875 1.00 86.81 378 VAL A N 1
ATOM 2851 C CA . VAL A 1 378 ? 10.057 19.747 0.054 1.00 86.81 378 VAL A CA 1
ATOM 2852 C C . VAL A 1 378 ? 10.417 20.623 -1.152 1.00 86.81 378 VAL A C 1
ATOM 2854 O O . VAL A 1 378 ? 9.923 20.369 -2.246 1.00 86.81 378 VAL A O 1
ATOM 2857 N N . SER A 1 379 ? 11.317 21.601 -0.997 1.00 87.50 379 SER A N 1
ATOM 2858 C CA . SER A 1 379 ? 11.800 22.419 -2.118 1.00 87.50 379 SER A CA 1
ATOM 2859 C C . SER A 1 379 ? 12.580 21.604 -3.154 1.00 87.50 379 SER A C 1
ATOM 2861 O O . SER A 1 379 ? 12.453 21.869 -4.349 1.00 87.50 379 SER A O 1
ATOM 2863 N N . HIS A 1 380 ? 13.385 20.627 -2.732 1.00 81.81 380 HIS A N 1
ATOM 2864 C CA . HIS A 1 380 ? 14.083 19.735 -3.660 1.00 81.81 380 HIS A CA 1
ATOM 2865 C C . HIS A 1 380 ? 13.099 18.823 -4.404 1.00 81.81 380 HIS A C 1
ATOM 2867 O O . HIS A 1 380 ? 13.230 18.654 -5.616 1.00 81.81 380 HIS A O 1
ATOM 2873 N N . LEU A 1 381 ? 12.088 18.292 -3.707 1.00 87.00 381 LEU A N 1
ATOM 2874 C CA . LEU A 1 381 ? 11.027 17.489 -4.320 1.00 87.00 381 LEU A CA 1
ATOM 2875 C C . LEU A 1 381 ? 10.225 18.299 -5.342 1.00 87.00 381 LEU A C 1
ATOM 2877 O O . LEU A 1 381 ? 10.028 17.834 -6.460 1.00 87.00 381 LEU A O 1
ATOM 2881 N N . ASP A 1 382 ? 9.828 19.525 -4.994 1.00 90.12 382 ASP A N 1
ATOM 2882 C CA . ASP A 1 382 ? 9.128 20.429 -5.910 1.00 90.12 382 ASP A CA 1
ATOM 2883 C C . ASP A 1 382 ? 9.948 20.678 -7.184 1.00 90.12 382 ASP A C 1
ATOM 2885 O O . ASP A 1 382 ? 9.444 20.529 -8.298 1.00 90.12 382 ASP A O 1
ATOM 2889 N N . SER A 1 383 ? 11.247 20.964 -7.033 1.00 87.88 383 SER A N 1
ATOM 2890 C CA . SER A 1 383 ? 12.156 21.135 -8.169 1.00 87.88 383 SER A CA 1
ATOM 2891 C C . SER A 1 383 ? 12.254 19.873 -9.028 1.00 87.88 383 SER A C 1
ATOM 2893 O O . SER A 1 383 ? 12.226 19.979 -10.254 1.00 87.88 383 SER A O 1
ATOM 2895 N N . ALA A 1 384 ? 12.352 18.691 -8.412 1.00 84.50 384 ALA A N 1
ATOM 2896 C CA . ALA A 1 384 ? 12.434 17.420 -9.126 1.00 84.50 384 ALA A CA 1
ATOM 2897 C C . ALA A 1 384 ? 11.149 17.133 -9.919 1.00 84.50 384 ALA A C 1
ATOM 2899 O O . ALA A 1 384 ? 11.217 16.778 -11.095 1.00 84.50 384 ALA A O 1
ATOM 2900 N N . TYR A 1 385 ? 9.968 17.351 -9.330 1.00 91.81 385 TYR A N 1
ATOM 2901 C CA . TYR A 1 385 ? 8.706 17.181 -10.053 1.00 91.81 385 TYR A CA 1
ATOM 2902 C C . TYR A 1 385 ? 8.574 18.173 -11.210 1.00 91.81 385 TYR A C 1
ATOM 2904 O O . TYR A 1 385 ? 8.184 17.785 -12.310 1.00 91.81 385 TYR A O 1
ATOM 2912 N N . ARG A 1 386 ? 8.962 19.438 -11.012 1.00 91.94 386 ARG A N 1
ATOM 2913 C CA . ARG A 1 386 ? 8.946 20.440 -12.088 1.00 91.94 386 ARG A CA 1
ATOM 2914 C C . ARG A 1 386 ? 9.941 20.138 -13.201 1.00 91.94 386 ARG A C 1
ATOM 2916 O O . ARG A 1 386 ? 9.647 20.455 -14.348 1.00 91.94 386 ARG A O 1
ATOM 2923 N N . GLU A 1 387 ? 11.097 19.555 -12.890 1.00 87.19 387 GLU A N 1
ATOM 2924 C CA . GLU A 1 387 ? 12.050 19.072 -13.895 1.00 87.19 387 GLU A CA 1
ATOM 2925 C C . GLU A 1 387 ? 11.411 17.977 -14.755 1.00 87.19 387 GLU A C 1
ATOM 2927 O O . GLU A 1 387 ? 11.424 18.089 -15.977 1.00 87.19 387 GLU A O 1
ATOM 2932 N N . VAL A 1 388 ? 10.739 17.006 -14.129 1.00 85.06 388 VAL A N 1
ATOM 2933 C CA . VAL A 1 388 ? 9.999 15.950 -14.838 1.00 85.06 388 VAL A CA 1
ATOM 2934 C C . VAL A 1 388 ? 8.872 16.525 -15.703 1.00 85.06 388 VAL A C 1
ATOM 2936 O O . VAL A 1 388 ? 8.672 16.076 -16.823 1.00 85.06 388 VAL A O 1
ATOM 2939 N N . LEU A 1 389 ? 8.164 17.568 -15.255 1.00 89.38 389 LEU A N 1
ATOM 2940 C CA . LEU A 1 389 ? 7.108 18.214 -16.053 1.00 89.38 389 LEU A CA 1
ATOM 2941 C C . LEU A 1 389 ? 7.613 18.954 -17.305 1.00 89.38 389 LEU A C 1
ATOM 2943 O O . LEU A 1 389 ? 6.792 19.280 -18.170 1.00 89.38 389 LEU A O 1
ATOM 2947 N N . ARG A 1 390 ? 8.920 19.243 -17.397 1.00 88.50 390 ARG A N 1
ATOM 2948 C CA . ARG A 1 390 ? 9.551 19.827 -18.596 1.00 88.50 390 ARG A CA 1
ATOM 2949 C C . ARG A 1 390 ? 9.854 18.788 -19.668 1.00 88.50 390 ARG A C 1
ATOM 2951 O O . ARG A 1 390 ? 10.171 19.181 -20.784 1.00 88.50 390 ARG A O 1
ATOM 2958 N N . ASP A 1 391 ? 9.767 17.505 -19.336 1.00 78.06 391 ASP A N 1
ATOM 2959 C CA . ASP A 1 391 ? 9.894 16.436 -20.310 1.00 78.06 391 ASP A CA 1
ATOM 2960 C C . ASP A 1 391 ? 8.699 16.485 -21.280 1.00 78.06 391 ASP A C 1
ATOM 2962 O O . ASP A 1 391 ? 7.542 16.266 -20.902 1.00 78.06 391 ASP A O 1
ATOM 2966 N N . GLU A 1 392 ? 8.977 16.834 -22.538 1.00 75.62 392 GLU A N 1
ATOM 2967 C CA . GLU A 1 392 ? 7.971 16.938 -23.601 1.00 75.62 392 GLU A CA 1
ATOM 2968 C C . GLU A 1 392 ? 7.385 15.573 -23.983 1.00 75.62 392 GLU A C 1
ATOM 2970 O O . GLU A 1 392 ? 6.294 15.508 -24.550 1.00 75.62 392 GLU A O 1
ATOM 2975 N N . GLN A 1 393 ? 8.084 14.494 -23.632 1.00 66.94 393 GLN A N 1
ATOM 2976 C CA . GLN A 1 393 ? 7.728 13.112 -23.936 1.00 66.94 393 GLN A CA 1
ATOM 2977 C C . GLN A 1 393 ? 6.892 12.476 -22.820 1.00 66.94 393 GLN A C 1
ATOM 2979 O O . GLN A 1 393 ? 6.307 11.405 -22.991 1.00 66.94 393 GLN A O 1
ATOM 2984 N N . LEU A 1 394 ? 6.754 13.160 -21.678 1.00 69.00 394 LEU A N 1
ATOM 2985 C CA . LEU A 1 394 ? 5.941 12.691 -20.565 1.00 69.00 394 LEU A CA 1
ATOM 2986 C C . LEU A 1 394 ? 4.456 12.631 -20.954 1.00 69.00 394 LEU A C 1
ATOM 2988 O O . LEU A 1 394 ? 3.777 13.653 -21.107 1.00 69.00 394 LEU A O 1
ATOM 2992 N N . GLY A 1 395 ? 3.929 11.409 -21.055 1.00 70.81 395 GLY A N 1
ATOM 2993 C CA . GLY A 1 395 ? 2.538 11.168 -21.430 1.00 70.81 395 GLY A CA 1
ATOM 2994 C C . GLY A 1 395 ? 1.513 11.840 -20.491 1.00 70.81 395 GLY A C 1
ATOM 2995 O O . GLY A 1 395 ? 1.794 12.041 -19.305 1.00 70.81 395 GLY A O 1
ATOM 2996 N N . PRO A 1 396 ? 0.283 12.140 -20.968 1.00 77.56 396 PRO A N 1
ATOM 2997 C CA . PRO A 1 396 ? -0.728 12.896 -20.212 1.00 77.56 396 PRO A CA 1
ATOM 2998 C C . PRO A 1 396 ? -1.046 12.325 -18.827 1.00 77.56 396 PRO A C 1
ATOM 3000 O O . PRO A 1 396 ? -1.243 13.073 -17.869 1.00 77.56 396 PRO A O 1
ATOM 3003 N N . MET A 1 397 ? -1.065 10.995 -18.712 1.00 74.31 397 MET A N 1
ATOM 3004 C CA . MET A 1 397 ? -1.330 10.307 -17.453 1.00 74.31 397 MET A CA 1
ATOM 3005 C C . MET A 1 397 ? -0.210 10.576 -16.438 1.00 74.31 397 MET A C 1
ATOM 3007 O O . MET A 1 397 ? -0.461 11.160 -15.386 1.00 74.31 397 MET A O 1
ATOM 3011 N N . ALA A 1 398 ? 1.036 10.254 -16.788 1.00 77.69 398 ALA A N 1
ATOM 3012 C CA . ALA A 1 398 ? 2.186 10.498 -15.922 1.00 77.69 398 ALA A CA 1
ATOM 3013 C C . ALA A 1 398 ? 2.325 11.989 -15.569 1.00 77.69 398 ALA A C 1
ATOM 3015 O O . ALA A 1 398 ? 2.575 12.338 -14.416 1.00 77.69 398 ALA A O 1
ATOM 3016 N N . LYS A 1 399 ? 2.059 12.877 -16.532 1.00 86.62 399 LYS A N 1
ATOM 3017 C CA . LYS A 1 399 ? 2.067 14.328 -16.327 1.00 86.62 399 LYS A CA 1
ATOM 3018 C C . LYS A 1 399 ? 1.029 14.788 -15.303 1.00 86.62 399 LYS A C 1
ATOM 3020 O O . LYS A 1 399 ? 1.358 15.585 -14.431 1.00 86.62 399 LYS A O 1
ATOM 3025 N N . SER A 1 400 ? -0.194 14.261 -15.360 1.00 86.94 400 SER A N 1
ATOM 3026 C CA . SER A 1 400 ? -1.219 14.518 -14.341 1.00 86.94 400 SER A CA 1
ATOM 3027 C C . SER A 1 400 ? -0.769 14.070 -12.951 1.00 86.94 400 SER A C 1
ATOM 3029 O O . SER A 1 400 ? -0.895 14.834 -11.998 1.00 86.94 400 SER A O 1
ATOM 3031 N N . ASP A 1 401 ? -0.209 12.867 -12.815 1.00 85.88 401 ASP A N 1
ATOM 3032 C CA . ASP A 1 401 ? 0.219 12.362 -11.506 1.00 85.88 401 ASP A CA 1
ATOM 3033 C C . ASP A 1 401 ? 1.336 13.228 -10.899 1.00 85.88 401 ASP A C 1
ATOM 3035 O O . ASP A 1 401 ? 1.306 13.547 -9.708 1.00 85.88 401 ASP A O 1
ATOM 3039 N N . VAL A 1 402 ? 2.299 13.658 -11.722 1.00 90.06 402 VAL A N 1
ATOM 3040 C CA . VAL A 1 402 ? 3.382 14.558 -11.296 1.00 90.06 402 VAL A CA 1
ATOM 3041 C C . VAL A 1 402 ? 2.849 15.956 -10.960 1.00 90.06 402 VAL A C 1
ATOM 3043 O O . VAL A 1 402 ? 3.316 16.563 -9.998 1.00 90.06 402 VAL A O 1
ATOM 3046 N N . LEU A 1 403 ? 1.836 16.461 -11.673 1.00 93.00 403 LEU A N 1
ATOM 3047 C CA . LEU A 1 403 ? 1.162 17.721 -11.329 1.00 93.00 403 LEU A CA 1
ATOM 3048 C C . LEU A 1 403 ? 0.460 17.647 -9.969 1.00 93.00 403 LEU A C 1
ATOM 3050 O O . LEU A 1 403 ? 0.592 18.573 -9.176 1.00 93.00 403 LEU A O 1
ATOM 3054 N N . VAL A 1 404 ? -0.216 16.537 -9.649 1.00 91.31 404 VAL A N 1
ATOM 3055 C CA . VAL A 1 404 ? -0.807 16.333 -8.312 1.00 91.31 404 VAL A CA 1
ATOM 3056 C C . VAL A 1 404 ? 0.273 16.389 -7.230 1.00 91.31 404 VAL A C 1
ATOM 3058 O O . VAL A 1 404 ? 0.111 17.094 -6.237 1.00 91.31 404 VAL A O 1
ATOM 3061 N N . ARG A 1 405 ? 1.409 15.713 -7.436 1.00 92.50 405 ARG A N 1
ATOM 3062 C CA . ARG A 1 405 ? 2.542 15.728 -6.489 1.00 92.50 405 ARG A CA 1
ATOM 3063 C C . ARG A 1 405 ? 3.181 17.112 -6.359 1.00 92.50 405 ARG A C 1
ATOM 3065 O O . ARG A 1 405 ? 3.551 17.509 -5.258 1.00 92.50 405 ARG A O 1
ATOM 3072 N N . THR A 1 406 ? 3.247 17.859 -7.459 1.00 94.31 406 THR A N 1
ATOM 3073 C CA . THR A 1 406 ? 3.734 19.246 -7.490 1.00 94.31 406 THR A CA 1
ATOM 3074 C C . THR A 1 406 ? 2.787 20.171 -6.726 1.00 94.31 406 THR A C 1
ATOM 3076 O O . THR A 1 406 ? 3.233 21.020 -5.956 1.00 94.31 406 THR A O 1
ATOM 3079 N N . ALA A 1 407 ? 1.472 19.978 -6.854 1.00 92.75 407 ALA A N 1
ATOM 3080 C CA . ALA A 1 407 ? 0.489 20.720 -6.073 1.00 92.75 407 ALA A CA 1
ATOM 3081 C C . ALA A 1 407 ? 0.648 20.459 -4.568 1.00 92.75 407 ALA A C 1
ATOM 3083 O O . ALA A 1 407 ? 0.585 21.397 -3.772 1.00 92.75 407 ALA A O 1
ATOM 3084 N N . MET A 1 408 ? 0.912 19.205 -4.179 1.00 91.88 408 MET A N 1
ATOM 3085 C CA . MET A 1 408 ? 1.188 18.832 -2.788 1.00 91.88 408 MET A CA 1
ATOM 3086 C C . MET A 1 408 ? 2.429 19.554 -2.245 1.00 91.88 408 MET A C 1
ATOM 3088 O O . MET A 1 408 ? 2.348 20.176 -1.186 1.00 91.88 408 MET A O 1
ATOM 3092 N N . THR A 1 409 ? 3.563 19.530 -2.961 1.00 92.44 409 THR A N 1
ATOM 3093 C CA . THR A 1 409 ? 4.784 20.234 -2.520 1.00 92.44 409 THR A CA 1
ATOM 3094 C C . THR A 1 409 ? 4.604 21.745 -2.496 1.00 92.44 409 THR A C 1
ATOM 3096 O O . THR A 1 409 ? 5.011 22.393 -1.535 1.00 92.44 409 THR A O 1
ATOM 3099 N N . THR A 1 410 ? 3.920 22.306 -3.494 1.00 91.88 410 THR A N 1
ATOM 3100 C CA . THR A 1 410 ? 3.583 23.736 -3.561 1.00 91.88 410 THR A CA 1
ATOM 3101 C C . THR A 1 410 ? 2.767 24.165 -2.337 1.00 91.88 410 THR A C 1
ATOM 3103 O O . THR A 1 410 ? 3.099 25.159 -1.684 1.00 91.88 410 THR A O 1
ATOM 3106 N N . ALA A 1 411 ? 1.746 23.381 -1.967 1.00 89.00 411 ALA A N 1
ATOM 3107 C CA . ALA A 1 411 ? 0.932 23.625 -0.778 1.00 89.00 411 ALA A CA 1
ATOM 3108 C C . ALA A 1 411 ? 1.752 23.507 0.520 1.00 89.00 411 ALA A C 1
ATOM 3110 O O . ALA A 1 411 ? 1.661 24.382 1.380 1.00 89.00 411 ALA A O 1
ATOM 3111 N N . MET A 1 412 ? 2.605 22.482 0.644 1.00 88.88 412 MET A N 1
ATOM 3112 C CA . MET A 1 412 ? 3.505 22.306 1.795 1.00 88.88 412 MET A CA 1
ATOM 3113 C C . MET A 1 412 ? 4.497 23.468 1.961 1.00 88.88 412 MET A C 1
ATOM 3115 O O . MET A 1 412 ? 4.829 23.838 3.084 1.00 88.88 412 MET A O 1
ATOM 3119 N N . LEU A 1 413 ? 4.957 24.072 0.860 1.00 90.00 413 LEU A N 1
ATOM 3120 C CA . LEU A 1 413 ? 5.834 25.250 0.881 1.00 90.00 413 LEU A CA 1
ATOM 3121 C C . LEU A 1 413 ? 5.088 26.559 1.182 1.00 90.00 413 LEU A C 1
ATOM 3123 O O . LEU A 1 413 ? 5.741 27.598 1.347 1.00 90.00 413 LEU A O 1
ATOM 3127 N N . GLY A 1 414 ? 3.751 26.524 1.240 1.00 87.06 414 GLY A N 1
ATOM 3128 C CA . GLY A 1 414 ? 2.891 27.701 1.369 1.00 87.06 414 GLY A CA 1
ATOM 3129 C C . GLY A 1 414 ? 2.937 28.615 0.141 1.00 87.06 414 GLY A C 1
ATOM 3130 O O . GLY A 1 414 ? 2.742 29.823 0.269 1.00 87.06 414 GLY A O 1
ATOM 3131 N N . GLN A 1 415 ? 3.260 28.068 -1.033 1.00 87.38 415 GLN A N 1
ATOM 3132 C CA . GLN A 1 415 ? 3.362 28.818 -2.283 1.00 87.38 415 GLN A CA 1
ATOM 3133 C C . GLN A 1 415 ? 2.008 28.844 -3.017 1.00 87.38 415 GLN A C 1
ATOM 3135 O O . GLN A 1 415 ? 1.246 27.877 -2.950 1.00 87.38 415 GLN A O 1
ATOM 3140 N N . PRO A 1 416 ? 1.675 29.928 -3.744 1.00 87.44 416 PRO A N 1
ATOM 3141 C CA . PRO A 1 416 ? 0.554 29.908 -4.679 1.00 87.44 416 PRO A CA 1
ATOM 3142 C C . PRO A 1 416 ? 0.904 29.004 -5.872 1.00 87.44 416 PRO A C 1
ATOM 3144 O O . PRO A 1 416 ? 2.062 28.953 -6.279 1.00 87.44 416 PRO A O 1
ATOM 3147 N N . GLY A 1 417 ? -0.069 28.302 -6.455 1.00 88.75 417 GLY A N 1
ATOM 3148 C CA . GLY A 1 417 ? 0.201 27.379 -7.572 1.00 88.75 417 GLY A CA 1
ATOM 3149 C C . GLY A 1 417 ? -0.600 26.083 -7.514 1.00 88.75 417 GLY A C 1
ATOM 3150 O O . GLY A 1 417 ? -1.046 25.577 -8.540 1.00 88.75 417 GLY A O 1
ATOM 3151 N N . ALA A 1 418 ? -0.844 25.575 -6.301 1.00 90.44 418 ALA A N 1
ATOM 3152 C CA . ALA A 1 418 ? -1.389 24.232 -6.103 1.00 90.44 418 ALA A CA 1
ATOM 3153 C C . ALA A 1 418 ? -2.738 24.017 -6.812 1.00 90.44 418 ALA A C 1
ATOM 3155 O O . ALA A 1 418 ? -2.937 23.004 -7.474 1.00 90.44 418 ALA A O 1
ATOM 3156 N N . ALA A 1 419 ? -3.649 24.993 -6.747 1.00 88.81 419 ALA A N 1
ATOM 3157 C CA . ALA A 1 419 ? -4.940 24.902 -7.428 1.00 88.81 419 ALA A CA 1
ATOM 3158 C C . ALA A 1 419 ? -4.814 24.899 -8.965 1.00 88.81 419 ALA A C 1
ATOM 3160 O O . ALA A 1 419 ? -5.598 24.222 -9.633 1.00 88.81 419 ALA A O 1
ATOM 3161 N N . GLN A 1 420 ? -3.833 25.621 -9.530 1.00 91.56 420 GLN A N 1
ATOM 3162 C CA . GLN A 1 420 ? -3.566 25.595 -10.972 1.00 91.56 420 GLN A CA 1
ATOM 3163 C C . GLN A 1 420 ? -2.989 24.245 -11.405 1.00 91.56 420 GLN A C 1
ATOM 3165 O O . GLN A 1 420 ? -3.442 23.690 -12.405 1.00 91.56 420 GLN A O 1
ATOM 3170 N N . ASP A 1 421 ? -2.050 23.696 -10.632 1.00 93.12 421 ASP A N 1
ATOM 3171 C CA . ASP A 1 421 ? -1.456 22.384 -10.899 1.00 93.12 421 ASP A CA 1
ATOM 3172 C C . ASP A 1 421 ? -2.519 21.269 -10.826 1.00 93.12 421 ASP A C 1
ATOM 3174 O O . ASP A 1 421 ? -2.593 20.426 -11.721 1.00 93.12 421 ASP A O 1
ATOM 3178 N N . LEU A 1 422 ? -3.423 21.307 -9.835 1.00 92.06 422 LEU A N 1
ATOM 3179 C CA . LEU A 1 422 ? -4.550 20.365 -9.731 1.00 92.06 422 LEU A CA 1
ATOM 3180 C C . LEU A 1 422 ? -5.556 20.506 -10.882 1.00 92.06 422 LEU A C 1
ATOM 3182 O O . LEU A 1 422 ? -6.055 19.498 -11.387 1.00 92.06 422 LEU A O 1
ATOM 3186 N N . ALA A 1 423 ? -5.830 21.731 -11.338 1.00 90.19 423 ALA A N 1
ATOM 3187 C CA . ALA A 1 423 ? -6.717 21.962 -12.477 1.00 90.19 423 ALA A CA 1
ATOM 3188 C C . ALA A 1 423 ? -6.104 21.422 -13.779 1.00 90.19 423 ALA A C 1
ATOM 3190 O O . ALA A 1 423 ? -6.798 20.792 -14.581 1.00 90.19 423 ALA A O 1
ATOM 3191 N N . ALA A 1 424 ? -4.795 21.618 -13.970 1.00 92.19 424 ALA A N 1
ATOM 3192 C CA . ALA A 1 424 ? -4.054 21.056 -15.092 1.00 92.19 424 ALA A CA 1
ATOM 3193 C C . ALA A 1 424 ? -4.018 19.519 -15.037 1.00 92.19 424 ALA A C 1
ATOM 3195 O O . ALA A 1 424 ? -4.232 18.870 -16.061 1.00 92.19 424 ALA A O 1
ATOM 3196 N N . ALA A 1 425 ? -3.826 18.932 -13.850 1.00 90.50 425 ALA A N 1
ATOM 3197 C CA . ALA A 1 425 ? -3.890 17.484 -13.658 1.00 90.50 425 ALA A CA 1
ATOM 3198 C C . ALA A 1 425 ? -5.266 16.929 -14.059 1.00 90.50 425 ALA A C 1
ATOM 3200 O O . ALA A 1 425 ? -5.366 16.000 -14.860 1.00 90.50 425 ALA A O 1
ATOM 3201 N N . LEU A 1 426 ? -6.344 17.563 -13.587 1.00 88.25 426 LEU A N 1
ATOM 3202 C CA . LEU A 1 426 ? -7.714 17.155 -13.900 1.00 88.25 426 LEU A CA 1
ATOM 3203 C C . LEU A 1 426 ? -8.036 17.247 -15.400 1.00 88.25 426 LEU A C 1
ATOM 3205 O O . LEU A 1 426 ? -8.757 16.397 -15.924 1.00 88.25 426 LEU A O 1
ATOM 3209 N N . ALA A 1 427 ? -7.500 18.254 -16.097 1.00 88.50 427 ALA A N 1
ATOM 3210 C CA . ALA A 1 427 ? -7.666 18.407 -17.543 1.00 88.50 427 ALA A CA 1
ATOM 3211 C C . ALA A 1 427 ? -6.984 17.280 -18.341 1.00 88.50 427 ALA A C 1
ATOM 3213 O O . ALA A 1 427 ? -7.458 16.915 -19.417 1.00 88.50 427 ALA A O 1
ATOM 3214 N N . LEU A 1 428 ? -5.895 16.718 -17.811 1.00 83.56 428 LEU A N 1
ATOM 3215 C CA . LEU A 1 428 ? -5.150 15.617 -18.424 1.00 83.56 428 LEU A CA 1
ATOM 3216 C C . LEU A 1 428 ? -5.734 14.238 -18.081 1.00 83.56 428 LEU A C 1
ATOM 3218 O O . LEU A 1 428 ? -5.654 13.324 -18.902 1.00 83.56 428 LEU A O 1
ATOM 3222 N N . GLN A 1 429 ? -6.333 14.077 -16.896 1.00 70.69 429 GLN A N 1
ATOM 3223 C CA . GLN A 1 429 ? -6.927 12.817 -16.443 1.00 70.69 429 GLN A CA 1
ATOM 3224 C C . GLN A 1 429 ? -8.361 12.983 -15.905 1.00 70.69 429 GLN A C 1
ATOM 3226 O O . GLN A 1 42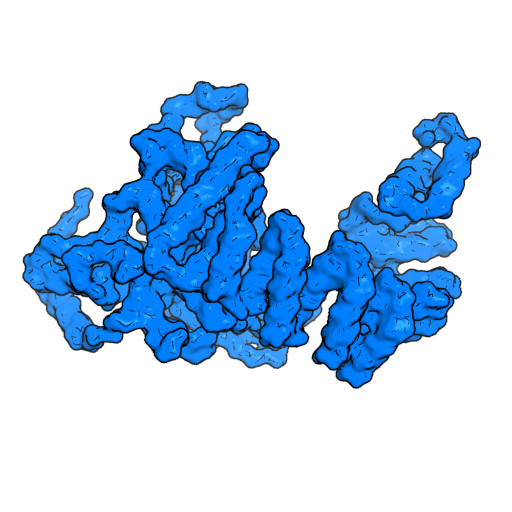9 ? -8.583 13.127 -14.700 1.00 70.69 429 GLN A O 1
ATOM 3231 N N . PRO A 1 430 ? -9.386 12.820 -16.756 1.00 63.62 430 PRO A N 1
ATOM 3232 C CA . PRO A 1 430 ? -10.780 12.846 -16.328 1.00 63.62 430 PRO A CA 1
ATOM 3233 C C . PRO A 1 430 ? -11.261 11.477 -15.802 1.00 63.62 430 PRO A C 1
ATOM 3235 O O . PRO A 1 430 ? -12.433 11.142 -15.955 1.00 63.62 430 PRO A O 1
ATOM 3238 N N . ARG A 1 431 ? -10.391 10.628 -15.240 1.00 71.44 431 ARG A N 1
ATOM 3239 C CA . ARG A 1 431 ? -10.776 9.278 -14.781 1.00 71.44 431 ARG A CA 1
ATOM 3240 C C . ARG A 1 431 ? -11.072 9.238 -13.288 1.00 71.44 431 ARG A C 1
ATOM 3242 O O . ARG A 1 431 ? -10.558 10.043 -12.518 1.00 71.44 431 ARG A O 1
ATOM 3249 N N . TYR A 1 432 ? -11.913 8.290 -12.882 1.00 72.50 432 TYR A N 1
ATOM 3250 C CA . TYR A 1 432 ? -12.464 8.197 -11.529 1.00 72.50 432 TYR A CA 1
ATOM 3251 C C . TYR A 1 432 ? -11.396 8.187 -10.423 1.00 72.50 432 TYR A C 1
ATOM 3253 O O . TYR A 1 432 ? -11.441 9.031 -9.530 1.00 72.50 432 TYR A O 1
ATOM 3261 N N . ALA A 1 433 ? -10.406 7.288 -10.500 1.00 71.94 433 ALA A N 1
ATOM 3262 C CA . ALA A 1 433 ? -9.376 7.154 -9.464 1.00 71.94 433 ALA A CA 1
ATOM 3263 C C . ALA A 1 433 ? -8.538 8.437 -9.304 1.00 71.94 433 ALA A C 1
ATOM 3265 O O . ALA A 1 433 ? -8.292 8.896 -8.187 1.00 71.94 433 ALA A O 1
ATOM 3266 N N . ALA A 1 434 ? -8.178 9.069 -10.424 1.00 75.56 434 ALA A N 1
ATOM 3267 C CA . ALA A 1 434 ? -7.447 10.330 -10.434 1.00 75.56 434 ALA A CA 1
ATOM 3268 C C . ALA A 1 434 ? -8.266 11.472 -9.821 1.00 75.56 434 ALA A C 1
ATOM 3270 O O . ALA A 1 434 ? -7.750 12.222 -8.995 1.00 75.56 434 ALA A O 1
ATOM 3271 N N . ARG A 1 435 ? -9.567 11.558 -10.141 1.00 83.81 435 ARG A N 1
ATOM 3272 C CA . ARG A 1 435 ? -10.477 12.544 -9.537 1.00 83.81 435 ARG A CA 1
ATOM 3273 C C . ARG A 1 435 ? -10.525 12.428 -8.018 1.00 83.81 435 ARG A C 1
ATOM 3275 O O . ARG A 1 435 ? -10.476 13.449 -7.343 1.00 83.81 435 ARG A O 1
ATOM 3282 N N . LEU A 1 436 ? -10.573 11.216 -7.466 1.00 84.94 436 LEU A N 1
ATOM 3283 C CA . LEU A 1 436 ? -10.603 11.037 -6.011 1.00 84.94 436 LEU A CA 1
ATOM 3284 C C . LEU A 1 436 ? -9.303 11.447 -5.320 1.00 84.94 436 LEU A C 1
ATOM 3286 O O . LEU A 1 436 ? -9.357 11.944 -4.193 1.00 84.94 436 LEU A O 1
ATOM 3290 N N . LYS A 1 437 ? -8.152 11.256 -5.975 1.00 84.00 437 LYS A N 1
ATOM 3291 C CA . LYS A 1 437 ? -6.862 11.754 -5.478 1.00 84.00 437 LYS A CA 1
ATOM 3292 C C . LYS A 1 437 ? -6.807 13.283 -5.549 1.00 84.00 437 LYS A C 1
ATOM 3294 O O . LYS A 1 437 ? -6.561 13.934 -4.540 1.00 84.00 437 LYS A O 1
ATOM 3299 N N . ILE A 1 438 ? -7.139 13.856 -6.707 1.00 87.69 438 ILE A N 1
ATOM 3300 C CA . ILE A 1 438 ? -7.172 15.308 -6.941 1.00 87.69 438 ILE A CA 1
ATOM 3301 C C . ILE A 1 438 ? -8.123 16.012 -5.962 1.00 87.69 438 ILE A C 1
ATOM 3303 O O . ILE A 1 438 ? -7.766 17.037 -5.389 1.00 87.69 438 ILE A O 1
ATOM 3307 N N . ALA A 1 439 ? -9.310 15.456 -5.712 1.00 89.31 439 ALA A N 1
ATOM 3308 C CA . ALA A 1 439 ? -10.261 16.017 -4.755 1.00 89.31 439 ALA A CA 1
ATOM 3309 C C . ALA A 1 439 ? -9.723 16.041 -3.319 1.00 89.31 439 ALA A C 1
ATOM 3311 O O . ALA A 1 439 ? -9.958 17.000 -2.582 1.00 89.31 439 ALA A O 1
ATOM 3312 N N . THR A 1 440 ? -8.993 14.997 -2.912 1.00 88.56 440 THR A N 1
ATOM 3313 C CA . THR A 1 440 ? -8.315 14.978 -1.612 1.00 88.56 440 THR A CA 1
ATOM 3314 C C . THR A 1 440 ? -7.287 16.101 -1.519 1.00 88.56 440 THR A C 1
ATOM 3316 O O . THR A 1 440 ? -7.243 16.783 -0.496 1.00 88.56 440 THR A O 1
ATOM 3319 N N . GLU A 1 441 ? -6.525 16.357 -2.583 1.00 88.50 441 GLU A N 1
ATOM 3320 C CA . GLU A 1 441 ? -5.557 17.456 -2.581 1.00 88.50 441 GLU A CA 1
ATOM 3321 C C . GLU A 1 441 ? -6.217 18.840 -2.613 1.00 88.50 441 GLU A C 1
ATOM 3323 O O . GLU A 1 441 ? -5.771 19.729 -1.890 1.00 88.50 441 GLU A O 1
ATOM 3328 N N . TYR A 1 442 ? -7.328 19.025 -3.335 1.00 89.25 442 TYR A N 1
ATOM 3329 C CA . TYR A 1 442 ? -8.116 20.263 -3.246 1.00 89.25 442 TYR A CA 1
ATOM 3330 C C . TYR A 1 442 ? -8.608 20.520 -1.818 1.00 89.25 442 TYR A C 1
ATOM 3332 O O . TYR A 1 442 ? -8.494 21.634 -1.309 1.00 89.25 442 TYR A O 1
ATOM 3340 N N . SER A 1 443 ? -9.095 19.478 -1.137 1.00 87.31 443 SER A N 1
ATOM 3341 C CA . SER A 1 443 ? -9.525 19.567 0.261 1.00 87.31 443 SER A CA 1
ATOM 3342 C C . SER A 1 443 ? -8.373 19.967 1.189 1.00 87.31 443 SER A C 1
ATOM 3344 O O . SER A 1 443 ? -8.547 20.864 2.013 1.00 87.31 443 SER A O 1
ATOM 3346 N N . ARG A 1 444 ? -7.178 19.377 1.020 1.00 83.56 444 ARG A N 1
ATOM 3347 C CA . ARG A 1 444 ? -5.972 19.754 1.784 1.00 83.56 444 ARG A CA 1
ATOM 3348 C C . ARG A 1 444 ? -5.509 21.181 1.504 1.00 83.56 444 ARG A C 1
ATOM 3350 O O . ARG A 1 444 ? -5.076 21.862 2.428 1.00 83.56 444 ARG A O 1
ATOM 3357 N N . ALA A 1 445 ? -5.628 21.639 0.260 1.00 82.81 445 ALA A N 1
ATOM 3358 C CA . ALA A 1 445 ? -5.313 23.008 -0.142 1.00 82.81 445 ALA A CA 1
ATOM 3359 C C . ALA A 1 445 ? -6.340 24.045 0.363 1.00 82.81 445 ALA A C 1
ATOM 3361 O O . ALA A 1 445 ? -6.166 25.240 0.131 1.00 82.81 445 ALA A O 1
ATOM 3362 N N . GLY A 1 446 ? -7.405 23.610 1.048 1.00 83.38 446 GLY A N 1
ATOM 3363 C CA . GLY A 1 446 ? -8.463 24.476 1.570 1.00 83.38 446 GLY A CA 1
ATOM 3364 C C . GLY A 1 446 ? -9.554 24.822 0.553 1.00 83.38 446 GLY A C 1
ATOM 3365 O O . GLY A 1 446 ? -10.486 25.552 0.888 1.00 83.38 446 GLY A O 1
ATOM 3366 N N . ASP A 1 447 ? -9.496 24.275 -0.663 1.00 87.19 447 ASP A N 1
ATOM 3367 C CA . ASP A 1 447 ? -10.500 24.493 -1.705 1.00 87.19 447 ASP A CA 1
ATOM 3368 C C . ASP A 1 447 ? -11.597 23.418 -1.645 1.00 87.19 447 ASP A C 1
ATOM 3370 O O . ASP A 1 447 ? -11.737 22.533 -2.494 1.00 87.19 447 ASP A O 1
ATOM 3374 N N . ALA A 1 448 ? -12.387 23.471 -0.572 1.00 86.12 448 ALA A N 1
ATOM 3375 C CA . ALA A 1 448 ? -13.444 22.496 -0.311 1.00 86.12 448 ALA A CA 1
ATOM 3376 C C . ALA A 1 448 ? -14.561 22.502 -1.376 1.00 86.12 448 ALA A C 1
ATOM 3378 O O . ALA A 1 448 ? -15.286 21.515 -1.509 1.00 86.12 448 ALA A O 1
ATOM 3379 N N . ASN A 1 449 ? -14.724 23.600 -2.123 1.00 89.06 449 ASN A N 1
ATOM 3380 C CA . ASN A 1 449 ? -15.712 23.688 -3.198 1.00 89.06 449 ASN A CA 1
ATOM 3381 C C . ASN A 1 449 ? -15.268 22.882 -4.415 1.00 89.06 449 ASN A C 1
ATOM 3383 O O . ASN A 1 449 ? -16.044 22.061 -4.908 1.00 89.06 449 ASN A O 1
ATOM 3387 N N . GLU A 1 450 ? -14.021 23.058 -4.852 1.00 90.31 450 GLU A N 1
ATOM 3388 C CA . GLU A 1 450 ? -13.475 22.257 -5.945 1.00 90.31 450 GLU A CA 1
ATOM 3389 C C . GLU A 1 450 ? -13.352 20.783 -5.560 1.00 90.31 450 GLU A C 1
ATOM 3391 O O . GLU A 1 450 ? -13.703 19.916 -6.359 1.00 90.31 450 GLU A O 1
ATOM 3396 N N . ALA A 1 451 ? -12.982 20.477 -4.311 1.00 91.31 451 ALA A N 1
ATOM 3397 C CA . ALA A 1 451 ? -12.979 19.102 -3.814 1.00 91.31 451 ALA A CA 1
ATOM 3398 C C . ALA A 1 451 ? -14.350 18.423 -3.987 1.00 91.31 451 ALA A C 1
ATOM 3400 O O . ALA A 1 451 ? -14.427 17.329 -4.543 1.00 91.31 451 ALA A O 1
ATOM 3401 N N . VAL A 1 452 ? -15.437 19.087 -3.571 1.00 91.81 452 VAL A N 1
ATOM 3402 C CA . VAL A 1 452 ? -16.811 18.580 -3.740 1.00 91.81 452 VAL A CA 1
ATOM 3403 C C . VAL A 1 452 ? -17.154 18.398 -5.219 1.00 91.81 452 VAL A C 1
ATOM 3405 O O . VAL A 1 452 ? -17.561 17.305 -5.609 1.00 91.81 452 VAL A O 1
ATOM 3408 N N . ARG A 1 453 ? -16.912 19.417 -6.055 1.00 90.81 453 ARG A N 1
ATOM 3409 C CA . ARG A 1 453 ? -17.218 19.380 -7.495 1.00 90.81 453 ARG A CA 1
ATOM 3410 C C . ARG A 1 453 ? -16.519 18.220 -8.208 1.00 90.81 453 ARG A C 1
ATOM 3412 O O . ARG A 1 453 ? -17.109 17.554 -9.058 1.00 90.81 453 ARG A O 1
ATOM 3419 N N . VAL A 1 454 ? -15.253 17.966 -7.873 1.00 91.12 45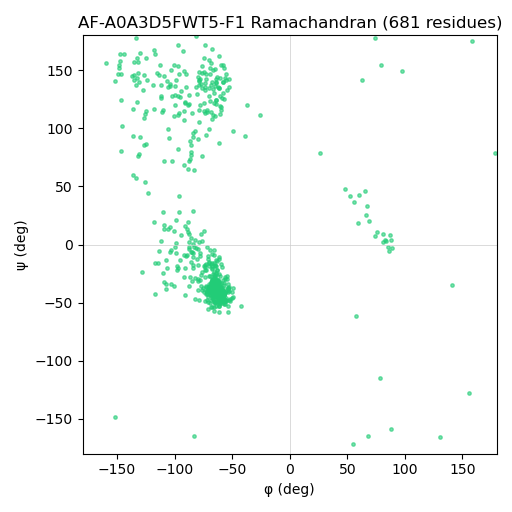4 VAL A N 1
ATOM 3420 C CA . VAL A 1 454 ? -14.466 16.877 -8.470 1.00 91.12 454 VAL A CA 1
ATOM 3421 C C . VAL A 1 454 ? -14.983 15.505 -8.030 1.00 91.12 454 VAL A C 1
ATOM 3423 O O . VAL A 1 454 ? -15.045 14.592 -8.859 1.00 91.12 454 VAL A O 1
ATOM 3426 N N . VAL A 1 455 ? -15.390 15.347 -6.765 1.00 90.50 455 VAL A N 1
ATOM 3427 C CA . VAL A 1 455 ? -15.992 14.094 -6.278 1.00 90.50 455 VAL A CA 1
ATOM 3428 C C . VAL A 1 455 ? -17.370 13.857 -6.898 1.00 90.50 455 VAL A C 1
ATOM 3430 O O . VAL A 1 455 ? -17.654 12.734 -7.306 1.00 90.50 455 VAL A O 1
ATOM 3433 N N . GLU A 1 456 ? -18.200 14.890 -7.049 1.00 88.56 456 GLU A N 1
ATOM 3434 C CA . GLU A 1 456 ? -19.492 14.791 -7.743 1.00 88.56 456 GLU A CA 1
ATOM 3435 C C . GLU A 1 456 ? -19.308 14.331 -9.198 1.00 88.56 456 GLU A C 1
ATOM 3437 O O . GLU A 1 456 ? -19.945 13.371 -9.628 1.00 88.56 456 GLU A O 1
ATOM 3442 N N . ALA A 1 457 ? -18.339 14.902 -9.923 1.00 86.50 457 ALA A N 1
ATOM 3443 C CA . ALA A 1 457 ? -17.991 14.447 -11.270 1.00 86.50 457 ALA A CA 1
ATOM 3444 C C . ALA A 1 457 ? -17.446 13.001 -11.304 1.00 86.50 457 ALA A C 1
ATOM 3446 O O . ALA A 1 457 ? -17.616 12.285 -12.295 1.00 86.50 457 ALA A O 1
ATOM 3447 N N . ALA A 1 458 ? -16.775 12.541 -10.240 1.00 86.81 458 ALA A N 1
ATOM 3448 C CA . ALA A 1 458 ? -16.366 11.141 -10.112 1.00 86.81 458 ALA A CA 1
ATOM 3449 C C . ALA A 1 458 ? -17.584 10.220 -9.918 1.00 86.81 458 ALA A C 1
ATOM 3451 O O . ALA A 1 458 ? -17.681 9.194 -10.590 1.00 86.81 458 ALA A O 1
ATOM 3452 N N . ILE A 1 459 ? -18.539 10.616 -9.071 1.00 84.94 459 ILE A N 1
ATOM 3453 C CA . ILE A 1 459 ? -19.805 9.903 -8.852 1.00 84.94 459 ILE A CA 1
ATOM 3454 C C . ILE A 1 459 ? -20.621 9.805 -10.143 1.00 84.94 459 ILE A C 1
ATOM 3456 O O . ILE A 1 459 ? -21.193 8.754 -10.423 1.00 84.94 459 ILE A O 1
ATOM 3460 N N . GLU A 1 460 ? -20.693 10.875 -10.933 1.00 83.06 460 GLU A N 1
ATOM 3461 C CA . GLU A 1 460 ? -21.391 10.861 -12.223 1.00 83.06 460 GLU A CA 1
ATOM 3462 C C . GLU A 1 460 ? -20.761 9.869 -13.206 1.00 83.06 460 GLU A C 1
ATOM 3464 O O . GLU A 1 460 ? -21.479 9.156 -13.908 1.00 83.06 460 GLU A O 1
ATOM 3469 N N . ALA A 1 461 ? -19.428 9.792 -13.231 1.00 78.75 461 ALA A N 1
ATOM 3470 C CA . ALA A 1 461 ? -18.702 8.896 -14.123 1.00 78.75 461 ALA A CA 1
ATOM 3471 C C . ALA A 1 461 ? -18.818 7.418 -13.718 1.00 78.75 461 ALA A C 1
ATOM 3473 O O . ALA A 1 461 ? -19.005 6.566 -14.586 1.00 78.75 461 ALA A O 1
ATOM 3474 N N . GLU A 1 462 ? -18.736 7.101 -12.420 1.00 76.81 462 GLU A N 1
ATOM 3475 C CA . GLU A 1 462 ? -18.893 5.729 -11.912 1.00 76.81 462 GLU A CA 1
ATOM 3476 C C . GLU A 1 462 ? -19.880 5.654 -10.727 1.00 76.81 462 GLU A C 1
ATOM 3478 O O . GLU A 1 462 ? -19.479 5.464 -9.576 1.00 76.81 462 GLU A O 1
ATOM 3483 N N . PRO A 1 463 ? -21.202 5.701 -10.993 1.00 71.06 463 PRO A N 1
ATOM 3484 C CA . PRO A 1 463 ? -22.249 5.809 -9.966 1.00 71.06 463 PRO A CA 1
ATOM 3485 C C . PRO A 1 463 ? -22.341 4.672 -8.945 1.00 71.06 463 PRO A C 1
ATOM 3487 O O . PRO A 1 463 ? -23.120 4.775 -7.996 1.00 71.06 463 PRO A O 1
ATOM 3490 N N . ARG A 1 464 ? -21.628 3.563 -9.168 1.00 67.06 464 ARG A N 1
ATOM 3491 C CA . ARG A 1 464 ? -21.689 2.342 -8.351 1.00 67.06 464 ARG A CA 1
ATOM 3492 C C . ARG A 1 464 ? -20.495 2.168 -7.411 1.00 67.06 464 ARG A C 1
ATOM 3494 O O . ARG A 1 464 ? -20.511 1.237 -6.614 1.00 67.06 464 ARG A O 1
ATOM 3501 N N . ARG A 1 465 ? -19.468 3.020 -7.484 1.00 70.88 465 ARG A N 1
ATOM 3502 C CA . ARG A 1 465 ? -18.304 2.916 -6.593 1.00 70.88 465 ARG A CA 1
ATOM 3503 C C . ARG A 1 465 ? -18.531 3.699 -5.305 1.00 70.88 465 ARG A C 1
ATOM 3505 O O . ARG A 1 465 ? -18.729 4.907 -5.356 1.00 70.88 465 ARG A O 1
ATOM 3512 N N . SER A 1 466 ? -18.485 3.015 -4.160 1.00 69.62 466 SER A N 1
ATOM 3513 C CA . SER A 1 466 ? -18.778 3.607 -2.844 1.00 69.62 466 SER A CA 1
ATOM 3514 C C . SER A 1 466 ? -17.768 4.675 -2.416 1.00 69.62 466 SER A C 1
ATOM 3516 O O . SER A 1 466 ? -18.151 5.643 -1.765 1.00 69.62 466 SER A O 1
ATOM 3518 N N . GLU A 1 467 ? -16.501 4.548 -2.831 1.00 79.50 467 GLU A N 1
ATOM 3519 C CA . GLU A 1 467 ? -15.404 5.408 -2.362 1.00 79.50 467 GLU A CA 1
ATOM 3520 C C . GLU A 1 467 ? -15.671 6.905 -2.596 1.00 79.50 467 GLU A C 1
ATOM 3522 O O . GLU A 1 467 ? -15.401 7.728 -1.721 1.00 79.50 467 GLU A O 1
ATOM 3527 N N . ALA A 1 468 ? -16.235 7.278 -3.749 1.00 82.69 468 ALA A N 1
ATOM 3528 C CA . ALA A 1 468 ? -16.542 8.673 -4.047 1.00 82.69 468 ALA A CA 1
ATOM 3529 C C . ALA A 1 468 ? -17.654 9.220 -3.142 1.00 82.69 468 ALA A C 1
ATOM 3531 O O . ALA A 1 468 ? -17.565 10.353 -2.678 1.00 82.69 468 ALA A O 1
ATOM 3532 N N . PHE A 1 469 ? -18.670 8.412 -2.832 1.00 80.12 469 PHE A N 1
ATOM 3533 C CA . PHE A 1 469 ? -19.746 8.815 -1.927 1.00 80.12 469 PHE A CA 1
ATOM 3534 C C . PHE A 1 469 ? -19.232 8.997 -0.503 1.00 80.12 469 PHE A C 1
ATOM 3536 O O . PHE A 1 469 ? -19.520 10.014 0.120 1.00 80.12 469 PHE A O 1
ATOM 3543 N N . GLU A 1 470 ? -18.410 8.067 -0.016 1.00 80.56 470 GLU A N 1
ATOM 3544 C CA . GLU A 1 470 ? -17.758 8.179 1.293 1.00 80.56 470 GLU A CA 1
ATOM 3545 C C . GLU A 1 470 ? -16.887 9.443 1.375 1.00 80.56 470 GLU A C 1
ATOM 3547 O O . GLU A 1 470 ? -16.913 10.168 2.374 1.00 80.56 470 GLU A O 1
ATOM 3552 N N . ARG A 1 471 ? -16.157 9.761 0.296 1.00 87.06 471 ARG A N 1
ATOM 3553 C CA . ARG A 1 471 ? -15.359 10.989 0.198 1.00 87.06 471 ARG A CA 1
ATOM 3554 C C . ARG A 1 471 ? -16.244 12.240 0.237 1.00 87.06 471 ARG A C 1
ATOM 3556 O O . ARG A 1 471 ? -15.909 13.186 0.945 1.00 87.06 471 ARG A O 1
ATOM 3563 N N . LEU A 1 472 ? -17.365 12.242 -0.485 1.00 89.44 472 LEU A N 1
ATOM 3564 C CA . LEU A 1 472 ? -18.293 13.374 -0.552 1.00 89.44 472 LEU A CA 1
ATOM 3565 C C . LEU A 1 472 ? -18.979 13.638 0.795 1.00 89.44 472 LEU A C 1
ATOM 3567 O O . LEU A 1 472 ? -19.041 14.780 1.239 1.00 89.44 472 LEU A O 1
ATOM 3571 N N . VAL A 1 473 ? -19.420 12.578 1.474 1.00 85.62 473 VAL A N 1
ATOM 3572 C CA . VAL A 1 473 ? -19.969 12.622 2.840 1.00 85.62 473 VAL A CA 1
ATOM 3573 C C . VAL A 1 473 ? -18.974 13.256 3.795 1.00 85.62 473 VAL A C 1
ATOM 3575 O O . VAL A 1 473 ? -19.298 14.234 4.462 1.00 85.62 473 VAL A O 1
ATOM 3578 N N . LYS A 1 474 ? -17.725 12.776 3.786 1.00 86.94 474 LYS A N 1
ATOM 3579 C CA . LYS A 1 474 ? -16.664 13.340 4.623 1.00 86.94 474 LYS A CA 1
ATOM 3580 C C . LYS A 1 474 ? -16.450 14.833 4.351 1.00 86.94 474 LYS A C 1
ATOM 3582 O O . LYS A 1 474 ? -16.264 15.593 5.298 1.00 86.94 474 LYS A O 1
ATOM 3587 N N . LEU A 1 475 ? -16.476 15.256 3.085 1.00 90.19 475 LEU A N 1
ATOM 3588 C CA . LEU A 1 475 ? -16.339 16.668 2.717 1.00 90.19 475 LEU A CA 1
ATOM 3589 C C . LEU A 1 475 ? -17.519 17.510 3.219 1.00 90.19 475 LEU A C 1
ATOM 3591 O O . LEU A 1 475 ? -17.299 18.614 3.711 1.00 90.19 475 LEU A O 1
ATOM 3595 N N . TYR A 1 476 ? -18.753 17.010 3.130 1.00 88.88 476 TYR A N 1
ATOM 3596 C CA . TYR A 1 476 ? -19.926 17.707 3.665 1.00 88.88 476 TYR A CA 1
ATOM 3597 C C . TYR A 1 476 ? -19.924 17.773 5.198 1.00 88.88 476 TYR A C 1
ATOM 3599 O O . TYR A 1 476 ? -20.172 18.842 5.759 1.00 88.88 476 TYR A O 1
ATOM 3607 N N . ASP A 1 477 ? -19.538 16.695 5.879 1.00 83.06 477 ASP A N 1
ATOM 3608 C CA . ASP A 1 477 ? -19.413 16.660 7.339 1.00 83.06 477 ASP A CA 1
ATOM 3609 C C . ASP A 1 477 ? -18.346 17.647 7.840 1.00 83.06 477 ASP A C 1
ATOM 3611 O O . ASP A 1 477 ? -18.591 18.412 8.773 1.00 83.06 477 ASP A O 1
ATOM 3615 N N . GLN A 1 478 ? -17.179 17.703 7.182 1.00 84.06 478 GLN A N 1
ATOM 3616 C CA . GLN A 1 478 ? -16.114 18.670 7.493 1.00 84.06 478 GLN A CA 1
ATOM 3617 C C . GLN A 1 478 ? -16.559 20.129 7.325 1.00 84.06 478 GLN A C 1
ATOM 3619 O O . GLN A 1 478 ? -16.021 21.019 7.982 1.00 84.06 478 GLN A O 1
ATOM 3624 N N . ARG A 1 479 ? -17.541 20.378 6.455 1.00 85.12 479 ARG A N 1
ATOM 3625 C CA . ARG A 1 479 ? -18.135 21.701 6.223 1.00 85.12 479 ARG A CA 1
ATOM 3626 C C . ARG A 1 479 ? -19.296 22.012 7.166 1.00 85.12 479 ARG A C 1
ATOM 3628 O O . ARG A 1 479 ? -19.823 23.119 7.106 1.00 85.12 479 ARG A O 1
ATOM 3635 N N . GLY A 1 480 ? -19.698 21.063 8.013 1.00 84.38 480 GLY A N 1
ATOM 3636 C CA . GLY A 1 480 ? -20.877 21.201 8.860 1.00 84.38 480 GLY A CA 1
ATOM 3637 C C . GLY A 1 480 ? -22.184 21.231 8.063 1.00 84.38 480 GLY A C 1
ATOM 3638 O O . GLY A 1 480 ? -23.113 21.923 8.469 1.00 84.38 480 GLY A O 1
ATOM 3639 N N . ASP A 1 481 ? -22.256 20.506 6.940 1.00 85.38 481 ASP A N 1
ATOM 3640 C CA . ASP A 1 481 ? -23.455 20.377 6.100 1.00 85.38 481 ASP A CA 1
ATOM 3641 C C . ASP A 1 481 ? -24.060 18.958 6.210 1.00 85.38 481 ASP A C 1
ATOM 3643 O O . ASP A 1 481 ? -23.947 18.141 5.287 1.00 85.38 481 ASP A O 1
ATOM 3647 N N . PRO A 1 482 ? -24.684 18.618 7.358 1.00 78.12 482 PRO A N 1
ATOM 3648 C CA . PRO A 1 482 ? -25.233 17.284 7.589 1.00 78.12 482 PRO A CA 1
ATOM 3649 C C . PRO A 1 482 ? -26.389 16.961 6.638 1.00 78.12 482 PRO A C 1
ATOM 3651 O O . PRO A 1 482 ? -26.604 15.797 6.317 1.00 78.12 482 PRO A O 1
ATOM 3654 N N . GLU A 1 483 ? -27.109 17.972 6.147 1.00 81.50 483 GLU A N 1
ATOM 3655 C CA . GLU A 1 483 ? -28.229 17.784 5.227 1.00 81.50 483 GLU A CA 1
ATOM 3656 C C . GLU A 1 483 ? -27.739 17.279 3.866 1.00 81.50 483 GLU A C 1
ATOM 3658 O O . GLU A 1 483 ? -28.242 16.274 3.368 1.00 81.50 483 GLU A O 1
ATOM 3663 N N . ARG A 1 484 ? -26.702 17.896 3.281 1.00 86.81 484 ARG A N 1
ATOM 3664 C CA . ARG A 1 484 ? -26.120 17.389 2.026 1.00 86.81 484 ARG A CA 1
ATOM 3665 C C . ARG A 1 484 ? -25.405 16.058 2.194 1.00 86.81 484 ARG A C 1
ATOM 3667 O O . ARG A 1 484 ? -25.461 15.222 1.289 1.00 86.81 484 ARG A O 1
ATOM 3674 N N . SER A 1 485 ? -24.764 15.845 3.340 1.00 82.56 485 SER A N 1
ATOM 3675 C CA . SER A 1 485 ? -24.172 14.556 3.708 1.00 82.56 485 SER A CA 1
ATOM 3676 C C . SER A 1 485 ? -25.236 13.450 3.676 1.00 82.56 485 SER A C 1
ATOM 3678 O O . SER A 1 485 ? -25.119 12.469 2.937 1.00 82.56 485 SER A O 1
ATOM 3680 N N . ILE A 1 486 ? -26.362 13.687 4.354 1.00 76.69 486 ILE A N 1
ATOM 3681 C CA . ILE A 1 486 ? -27.536 12.814 4.360 1.00 76.69 486 ILE A CA 1
ATOM 3682 C C . ILE A 1 486 ? -28.124 12.632 2.955 1.00 76.69 486 ILE A C 1
ATOM 3684 O O . ILE A 1 486 ? -28.388 11.503 2.545 1.00 76.69 486 ILE A O 1
ATOM 3688 N N . GLN A 1 487 ? -28.322 13.704 2.192 1.00 81.62 487 GLN A N 1
ATOM 3689 C CA . GLN A 1 487 ? -28.892 13.618 0.845 1.00 81.62 487 GLN A CA 1
ATOM 3690 C C . GLN A 1 487 ? -27.999 12.819 -0.106 1.00 81.62 487 GLN A C 1
ATOM 3692 O O . GLN A 1 487 ? -28.501 12.010 -0.885 1.00 81.62 487 GLN A O 1
ATOM 3697 N N . THR A 1 488 ? -26.678 12.982 -0.009 1.00 81.06 488 THR A N 1
ATOM 3698 C CA . THR A 1 488 ? -25.700 12.199 -0.778 1.00 81.06 488 THR A CA 1
ATOM 3699 C C . THR A 1 488 ? -25.866 10.712 -0.484 1.00 81.06 488 THR A C 1
ATOM 3701 O O . THR A 1 488 ? -26.037 9.902 -1.397 1.00 81.06 488 THR A O 1
ATOM 3704 N N . VAL A 1 489 ? -25.907 10.376 0.801 1.00 73.31 489 VAL A N 1
ATOM 3705 C CA . VAL A 1 489 ? -26.098 9.027 1.342 1.00 73.31 489 VAL A CA 1
ATOM 3706 C C . VAL A 1 489 ? -27.421 8.409 0.877 1.00 73.31 489 VAL A C 1
ATOM 3708 O O . VAL A 1 489 ? -27.440 7.271 0.407 1.00 73.31 489 VAL A O 1
ATOM 3711 N N . LEU A 1 490 ? -28.518 9.168 0.916 1.00 74.25 490 LEU A N 1
ATOM 3712 C CA . LEU A 1 490 ? -29.832 8.734 0.429 1.00 74.25 490 LEU A CA 1
ATOM 3713 C C . LEU A 1 490 ? -29.885 8.586 -1.098 1.00 74.25 490 LEU A C 1
ATOM 3715 O O . LEU A 1 490 ? -30.509 7.665 -1.615 1.00 74.25 490 LEU A O 1
ATOM 3719 N N . SER A 1 491 ? -29.230 9.467 -1.854 1.00 76.94 491 SER A N 1
ATOM 3720 C CA . SER A 1 491 ? -29.187 9.358 -3.318 1.00 76.94 491 SER A CA 1
ATOM 3721 C C . SER A 1 491 ? -28.399 8.124 -3.771 1.00 76.94 491 SER A C 1
ATOM 3723 O O . SER A 1 491 ? -28.778 7.447 -4.729 1.00 76.94 491 SER A O 1
ATOM 3725 N N . TRP A 1 492 ? -27.328 7.791 -3.046 1.00 71.56 492 TRP A N 1
ATOM 3726 C CA . TRP A 1 492 ? -26.546 6.584 -3.272 1.00 71.56 492 TRP A CA 1
ATOM 3727 C C . TRP A 1 492 ? -27.330 5.327 -2.909 1.00 71.56 492 TRP A C 1
ATOM 3729 O O . TRP A 1 492 ? -27.288 4.334 -3.637 1.00 71.56 492 TRP A O 1
ATOM 3739 N N . SER A 1 493 ? -28.115 5.388 -1.832 1.00 64.94 493 SER A N 1
ATOM 3740 C CA . SER A 1 493 ? -28.905 4.256 -1.359 1.00 64.94 493 SER A CA 1
ATOM 3741 C C . SER A 1 493 ? -29.921 3.733 -2.366 1.00 64.94 493 SER A C 1
ATOM 3743 O O . SER A 1 493 ? -30.156 2.528 -2.449 1.00 64.94 493 SER A O 1
ATOM 3745 N N . GLN A 1 494 ? -30.483 4.624 -3.183 1.00 68.50 494 GLN A N 1
ATOM 3746 C CA . GLN A 1 494 ? -31.378 4.248 -4.277 1.00 68.50 494 GLN A CA 1
ATOM 3747 C C . GLN A 1 494 ? -30.663 3.415 -5.352 1.00 68.50 494 GLN A C 1
ATOM 3749 O O . GLN A 1 494 ? -31.307 2.655 -6.074 1.00 68.50 494 GLN A O 1
ATOM 3754 N N . ARG A 1 495 ? -29.335 3.547 -5.467 1.00 67.69 495 ARG A N 1
ATOM 3755 C CA . ARG A 1 495 ? -28.502 2.861 -6.465 1.00 67.69 495 ARG A CA 1
ATOM 3756 C C . ARG A 1 495 ? -27.943 1.532 -5.957 1.00 67.69 495 ARG A C 1
ATOM 3758 O O . ARG A 1 495 ? -27.710 0.646 -6.777 1.00 67.69 495 ARG A O 1
ATOM 3765 N N . ILE A 1 496 ? -27.750 1.388 -4.641 1.00 64.19 496 ILE A N 1
ATOM 3766 C CA . ILE A 1 496 ? -27.297 0.151 -3.980 1.00 64.19 496 ILE A CA 1
ATOM 3767 C C . ILE A 1 496 ? -28.216 -0.150 -2.782 1.00 64.19 496 ILE A C 1
ATOM 3769 O O . ILE A 1 496 ? -27.861 0.114 -1.629 1.00 64.19 496 ILE A O 1
ATOM 3773 N N . PRO A 1 497 ? -29.435 -0.664 -3.028 1.00 66.06 497 PRO A N 1
ATOM 3774 C CA . PRO A 1 497 ? -30.369 -0.946 -1.949 1.00 66.06 497 PRO A CA 1
ATOM 3775 C C . PRO A 1 497 ? -29.799 -2.037 -1.033 1.00 66.06 497 PRO A C 1
ATOM 3777 O O . PRO A 1 497 ? -29.243 -3.017 -1.515 1.00 66.06 497 PRO A O 1
ATOM 3780 N N . GLY A 1 498 ? -29.957 -1.878 0.282 1.00 65.31 498 GLY A N 1
ATOM 3781 C CA . GLY A 1 498 ? -29.551 -2.892 1.260 1.00 65.31 498 GLY A CA 1
ATOM 3782 C C . GLY A 1 498 ? -28.097 -2.849 1.748 1.00 65.31 498 GLY A C 1
ATOM 3783 O O . GLY A 1 498 ? -27.703 -3.754 2.477 1.00 65.31 498 GLY A O 1
ATOM 3784 N N . ASP A 1 499 ? -27.306 -1.822 1.406 1.00 70.62 499 ASP A N 1
ATOM 3785 C CA . ASP A 1 499 ? -25.940 -1.669 1.939 1.00 70.62 499 ASP A CA 1
ATOM 3786 C C . ASP A 1 499 ? -25.946 -1.460 3.473 1.00 70.62 499 ASP A C 1
ATOM 3788 O O . ASP A 1 499 ? -26.572 -0.541 4.012 1.00 70.62 499 ASP A O 1
ATOM 3792 N N . VAL A 1 500 ? -25.222 -2.326 4.187 1.00 67.69 500 VAL A N 1
ATOM 3793 C CA . VAL A 1 500 ? -25.126 -2.334 5.654 1.00 67.69 500 VAL A CA 1
ATOM 3794 C C . VAL A 1 500 ? -24.403 -1.095 6.203 1.00 67.69 500 VAL A C 1
ATOM 3796 O O . VAL A 1 500 ? -24.801 -0.570 7.246 1.00 67.69 500 VAL A O 1
ATOM 3799 N N . ARG A 1 501 ? -23.373 -0.584 5.516 1.00 67.50 501 ARG A N 1
ATOM 3800 C CA . ARG A 1 501 ? -22.610 0.601 5.959 1.00 67.50 501 ARG A CA 1
ATOM 3801 C C . ARG A 1 501 ? -23.471 1.854 5.938 1.00 67.50 501 ARG A C 1
ATOM 3803 O O . ARG A 1 501 ? -23.403 2.683 6.841 1.00 67.50 501 ARG A O 1
ATOM 3810 N N . LEU A 1 502 ? -24.332 1.962 4.935 1.00 71.88 502 LEU A N 1
ATOM 3811 C CA . LEU A 1 502 ? -25.303 3.040 4.834 1.00 71.88 502 LEU A CA 1
ATOM 3812 C C . LEU A 1 502 ? -26.279 3.036 6.018 1.00 71.88 502 LEU A C 1
ATOM 3814 O O . LEU A 1 502 ? -26.493 4.071 6.652 1.00 71.88 502 LEU A O 1
ATOM 3818 N N . GLY A 1 503 ? -26.865 1.879 6.334 1.00 79.19 503 GLY A N 1
ATOM 3819 C CA . GLY A 1 503 ? -27.766 1.774 7.479 1.00 79.19 503 GLY A CA 1
ATOM 3820 C C . GLY A 1 503 ? -27.062 2.163 8.783 1.00 79.19 503 GLY A C 1
ATOM 3821 O O . GLY A 1 503 ? -27.624 2.901 9.589 1.00 79.19 503 GLY A O 1
ATOM 3822 N N . GLN A 1 504 ? -25.798 1.763 8.967 1.00 74.75 504 GLN A N 1
ATOM 3823 C CA . GLN A 1 504 ? -24.982 2.181 10.115 1.00 74.75 504 GLN A CA 1
ATOM 3824 C C . GLN A 1 504 ? -24.755 3.699 10.154 1.00 74.75 504 GLN A C 1
ATOM 3826 O O . GLN A 1 504 ? -24.860 4.302 11.225 1.00 74.75 504 GLN A O 1
ATOM 3831 N N . PHE A 1 505 ? -24.484 4.331 9.008 1.00 74.56 505 PHE A N 1
ATOM 3832 C CA . PHE A 1 505 ? -24.347 5.784 8.922 1.00 74.56 505 PHE A CA 1
ATOM 3833 C C . PHE A 1 505 ? -25.649 6.485 9.334 1.00 74.56 505 PHE A C 1
ATOM 3835 O O . PHE A 1 505 ? -25.629 7.357 10.201 1.00 74.56 505 PHE A O 1
ATOM 3842 N N . LEU A 1 506 ? -26.799 6.045 8.821 1.00 78.94 506 LEU A N 1
ATOM 3843 C CA . LEU A 1 506 ? -28.106 6.589 9.210 1.00 78.94 506 LEU A CA 1
ATOM 3844 C C . LEU A 1 506 ? -28.392 6.403 10.709 1.00 78.94 506 LEU A C 1
ATOM 3846 O O . LEU A 1 506 ? -28.868 7.332 11.363 1.00 78.94 506 LEU A O 1
ATOM 3850 N N . MET A 1 507 ? -28.025 5.253 11.287 1.00 84.19 507 MET A N 1
ATOM 3851 C CA . MET A 1 507 ? -28.089 5.041 12.739 1.00 84.19 507 MET A CA 1
ATOM 3852 C C . MET A 1 507 ? -27.200 6.015 13.515 1.00 84.19 507 MET A C 1
ATOM 3854 O O . MET A 1 507 ? -27.594 6.457 14.593 1.00 84.19 507 MET A O 1
ATOM 3858 N N . SER A 1 508 ? -26.006 6.336 13.007 1.00 79.00 508 SER A N 1
ATOM 3859 C CA . SER A 1 508 ? -25.097 7.288 13.659 1.00 79.00 508 SER A CA 1
ATOM 3860 C C . SER A 1 508 ? -25.661 8.714 13.688 1.00 79.00 508 SER A C 1
ATOM 3862 O O . SER A 1 508 ? -25.405 9.449 14.637 1.00 79.00 508 SER A O 1
ATOM 3864 N N . GLN A 1 509 ? -26.511 9.052 12.712 1.00 79.31 509 GLN A N 1
ATOM 3865 C CA . GLN A 1 509 ? -27.253 10.313 12.622 1.00 79.31 509 GLN A CA 1
ATOM 3866 C C . GLN A 1 509 ? -28.611 10.272 13.358 1.00 79.31 509 GLN A C 1
ATOM 3868 O O . GLN A 1 509 ? -29.437 11.163 13.183 1.00 79.31 509 GLN A O 1
ATOM 3873 N N . ASN A 1 510 ? -28.879 9.235 14.166 1.00 84.69 510 ASN A N 1
ATOM 3874 C CA . ASN A 1 510 ? -30.158 8.986 14.856 1.00 84.69 510 ASN A CA 1
ATOM 3875 C C . ASN A 1 510 ? -31.390 8.842 13.933 1.00 84.69 510 ASN A C 1
ATOM 3877 O O . ASN A 1 510 ? -32.527 8.926 14.395 1.00 84.69 510 ASN A O 1
ATOM 3881 N N . ARG A 1 511 ? -31.197 8.569 12.636 1.00 84.00 511 ARG A N 1
ATOM 3882 C CA . ARG A 1 511 ? -32.277 8.351 11.653 1.00 84.00 511 ARG A CA 1
ATOM 3883 C C . ARG A 1 511 ? -32.679 6.877 11.630 1.00 84.00 511 ARG A C 1
ATOM 3885 O O . ARG A 1 511 ? -32.446 6.152 10.662 1.00 84.00 511 ARG A O 1
ATOM 3892 N N . PHE A 1 512 ? -33.222 6.411 12.753 1.00 88.56 512 PHE A N 1
ATOM 3893 C CA . PHE A 1 512 ? -33.435 4.984 13.004 1.00 88.56 512 PHE A CA 1
ATOM 3894 C C . PHE A 1 512 ? -34.428 4.328 12.035 1.00 88.56 512 PHE A C 1
ATOM 3896 O O . PHE A 1 512 ? -34.199 3.192 11.628 1.00 88.56 512 PHE A O 1
ATOM 3903 N N . ASP A 1 513 ? -35.490 5.025 11.627 1.00 89.12 513 ASP A N 1
ATOM 3904 C CA . ASP A 1 513 ? -36.513 4.457 10.734 1.00 89.12 513 ASP A CA 1
ATOM 3905 C C . ASP A 1 513 ? -35.959 4.179 9.332 1.00 89.12 513 ASP A C 1
ATOM 3907 O O . ASP A 1 513 ? -36.227 3.136 8.736 1.00 89.12 513 ASP A O 1
ATOM 3911 N N . GLU A 1 514 ? -35.116 5.076 8.826 1.00 84.50 514 GLU A N 1
ATOM 3912 C CA . GLU A 1 514 ? -34.468 4.908 7.525 1.00 84.50 514 GLU A CA 1
ATOM 3913 C C . GLU A 1 514 ? -33.390 3.830 7.573 1.00 84.50 514 GLU A C 1
ATOM 3915 O O . GLU A 1 514 ? -33.308 3.003 6.665 1.00 84.50 514 GLU A O 1
ATOM 3920 N N . ALA A 1 515 ? -32.608 3.774 8.655 1.00 86.81 515 ALA A N 1
ATOM 3921 C CA . ALA A 1 515 ? -31.667 2.681 8.871 1.00 86.81 515 ALA A CA 1
ATOM 3922 C C . ALA A 1 515 ? -32.373 1.315 8.908 1.00 86.81 515 ALA A C 1
ATOM 3924 O O . ALA A 1 515 ? -31.916 0.360 8.282 1.00 86.81 515 ALA A O 1
ATOM 3925 N N . GLU A 1 516 ? -33.512 1.225 9.600 1.00 91.50 516 GLU A N 1
ATOM 3926 C CA . GLU A 1 516 ? -34.330 0.014 9.673 1.00 91.50 516 GLU A CA 1
ATOM 3927 C C . GLU A 1 516 ? -34.819 -0.435 8.296 1.00 91.50 516 GLU A C 1
ATOM 3929 O O . GLU A 1 516 ? -34.669 -1.606 7.937 1.00 91.50 516 GLU A O 1
ATOM 3934 N N . ALA A 1 517 ? -35.375 0.497 7.516 1.00 86.56 517 ALA A N 1
ATOM 3935 C CA . ALA A 1 517 ? -35.810 0.233 6.151 1.00 86.56 517 ALA A CA 1
ATOM 3936 C C . ALA A 1 517 ? -34.646 -0.279 5.288 1.00 86.56 517 ALA A C 1
ATOM 3938 O O . ALA A 1 517 ? -34.817 -1.227 4.520 1.00 86.56 517 ALA A O 1
ATOM 3939 N N . HIS A 1 518 ? -33.446 0.281 5.469 1.00 80.81 518 HIS A N 1
ATOM 3940 C CA . HIS A 1 518 ? -32.250 -0.153 4.754 1.00 80.81 518 HIS A CA 1
ATOM 3941 C C . HIS A 1 518 ? -31.805 -1.566 5.114 1.00 80.81 518 HIS A C 1
ATOM 3943 O O . HIS A 1 518 ? -31.598 -2.374 4.209 1.00 80.81 518 HIS A O 1
ATOM 3949 N N . PHE A 1 519 ? -31.703 -1.906 6.398 1.00 85.19 519 PHE A N 1
ATOM 3950 C CA . PHE A 1 519 ? -31.320 -3.265 6.781 1.00 85.19 519 PHE A CA 1
ATOM 3951 C C . PHE A 1 519 ? -32.373 -4.298 6.375 1.00 85.19 519 PHE A C 1
ATOM 3953 O O . PHE A 1 519 ? -32.018 -5.394 5.946 1.00 85.19 519 PHE A O 1
ATOM 3960 N N . ARG A 1 520 ? -33.667 -3.952 6.447 1.00 89.50 520 ARG A N 1
ATOM 3961 C CA . ARG A 1 520 ? -34.742 -4.816 5.937 1.00 89.50 520 ARG A CA 1
ATOM 3962 C C . ARG A 1 520 ? -34.622 -5.041 4.435 1.00 89.50 520 ARG A C 1
ATOM 3964 O O . ARG A 1 520 ? -34.709 -6.180 3.997 1.00 89.50 520 ARG A O 1
ATOM 3971 N N . ARG A 1 521 ? -34.340 -3.992 3.659 1.00 81.75 521 ARG A N 1
ATOM 3972 C CA . ARG A 1 521 ? -34.081 -4.121 2.220 1.00 81.75 521 ARG A CA 1
ATOM 3973 C C . ARG A 1 521 ? -32.848 -4.986 1.934 1.00 81.75 521 ARG A C 1
ATOM 3975 O O . ARG A 1 521 ? -32.866 -5.758 0.984 1.00 81.75 521 ARG A O 1
ATOM 3982 N N . GLY A 1 522 ? -31.815 -4.896 2.774 1.00 78.12 522 GLY A N 1
ATOM 3983 C CA . GLY A 1 522 ? -30.654 -5.792 2.740 1.00 78.12 522 GLY A CA 1
ATOM 3984 C C . GLY A 1 522 ? -31.049 -7.254 2.927 1.00 78.12 522 GLY A C 1
ATOM 3985 O O . GLY A 1 522 ? -30.647 -8.094 2.133 1.00 78.12 522 GLY A O 1
ATOM 3986 N N . LEU A 1 523 ? -31.924 -7.548 3.891 1.00 81.44 523 LEU A N 1
ATOM 3987 C CA . LEU A 1 523 ? -32.466 -8.897 4.099 1.00 81.44 523 LEU A CA 1
ATOM 3988 C C . LEU A 1 523 ? -33.417 -9.368 2.989 1.00 81.44 523 LEU A C 1
ATOM 3990 O O . LEU A 1 523 ? -33.538 -10.567 2.764 1.00 81.44 523 LEU A O 1
ATOM 3994 N N . GLU A 1 524 ? -34.099 -8.466 2.285 1.00 83.88 524 GLU A N 1
ATOM 3995 C CA . GLU A 1 524 ? -34.888 -8.838 1.101 1.00 83.88 524 GLU A CA 1
ATOM 3996 C C . GLU A 1 524 ? -33.993 -9.278 -0.067 1.00 83.88 524 GLU A C 1
ATOM 3998 O O . GLU A 1 524 ? -34.384 -10.144 -0.848 1.00 83.88 524 GLU A O 1
ATOM 4003 N N . ILE A 1 525 ? -32.800 -8.688 -0.188 1.00 74.50 525 ILE A N 1
ATOM 4004 C CA . ILE A 1 525 ? -31.817 -9.006 -1.233 1.00 74.50 525 ILE A CA 1
ATOM 4005 C C . ILE A 1 525 ? -30.999 -10.240 -0.852 1.00 74.50 525 ILE A C 1
ATOM 4007 O O . ILE A 1 525 ? -30.832 -11.148 -1.663 1.00 74.50 525 ILE A O 1
ATOM 4011 N N . GLU A 1 526 ? -30.517 -10.282 0.387 1.00 74.44 526 GLU A N 1
ATOM 4012 C CA . GLU A 1 526 ? -29.740 -11.375 0.956 1.00 74.44 526 GLU A CA 1
ATOM 4013 C C . GLU A 1 526 ? -30.411 -11.877 2.253 1.00 74.44 526 GLU A C 1
ATOM 4015 O O . GLU A 1 526 ? -30.057 -11.463 3.362 1.00 74.44 526 GLU A O 1
ATOM 4020 N N . PRO A 1 527 ? -31.369 -12.819 2.149 1.00 81.44 527 PRO A N 1
ATOM 4021 C CA . PRO A 1 527 ? -32.116 -13.326 3.307 1.00 81.44 527 PRO A CA 1
ATOM 4022 C C . PRO A 1 527 ? -31.277 -14.061 4.359 1.00 81.44 527 PRO A C 1
ATOM 4024 O O . PRO A 1 527 ? -31.760 -14.322 5.459 1.00 81.44 527 PRO A O 1
ATOM 4027 N N . GLN A 1 528 ? -30.040 -14.430 4.019 1.00 81.50 528 GLN A N 1
ATOM 4028 C CA . GLN A 1 528 ? -29.082 -15.115 4.893 1.00 81.50 528 GLN A CA 1
ATOM 4029 C C . GLN A 1 528 ? -27.920 -14.185 5.288 1.00 81.50 528 GLN A C 1
ATOM 4031 O O . GLN A 1 528 ? -26.815 -14.640 5.559 1.00 81.50 528 GLN A O 1
ATOM 4036 N N . SER A 1 529 ? -28.148 -12.870 5.324 1.00 80.19 529 SER A N 1
ATOM 4037 C CA . SER A 1 529 ? -27.121 -11.896 5.700 1.00 80.19 529 SER A CA 1
ATOM 4038 C C . SER A 1 529 ? -26.993 -11.776 7.224 1.00 80.19 529 SER A C 1
AT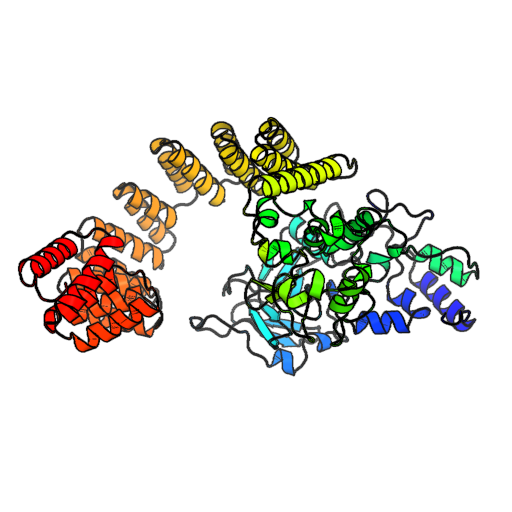OM 4040 O O . SER A 1 529 ? -27.741 -11.037 7.878 1.00 80.19 529 SER A O 1
ATOM 4042 N N . ALA A 1 530 ? -26.020 -12.476 7.819 1.00 80.62 530 ALA A N 1
ATOM 4043 C CA . ALA A 1 530 ? -25.753 -12.388 9.260 1.00 80.62 530 ALA A CA 1
ATOM 4044 C C . ALA A 1 530 ? -25.402 -10.952 9.699 1.00 80.62 530 ALA A C 1
ATOM 4046 O O . ALA A 1 530 ? -25.860 -10.492 10.746 1.00 80.62 530 ALA A O 1
ATOM 4047 N N . ALA A 1 531 ? -24.653 -10.209 8.875 1.00 79.12 531 ALA A N 1
ATOM 4048 C CA . ALA A 1 531 ? -24.290 -8.815 9.136 1.00 79.12 531 ALA A CA 1
ATOM 4049 C C . ALA A 1 531 ? -25.519 -7.890 9.216 1.00 79.12 531 ALA A C 1
ATOM 4051 O O . ALA A 1 531 ? -25.607 -7.058 10.122 1.00 79.12 531 ALA A O 1
ATOM 4052 N N . SER A 1 532 ? -26.498 -8.068 8.323 1.00 83.00 532 SER A N 1
ATOM 4053 C CA . SER A 1 532 ? -27.751 -7.298 8.341 1.00 83.00 532 SER A CA 1
ATOM 4054 C C . SER A 1 532 ? -28.583 -7.595 9.592 1.00 83.00 532 SER A C 1
ATOM 4056 O O . SER A 1 532 ? -29.115 -6.678 10.222 1.00 83.00 532 SER A O 1
ATOM 4058 N N . HIS A 1 533 ? -28.631 -8.863 10.016 1.00 91.06 533 HIS A N 1
ATOM 4059 C CA . HIS A 1 533 ? -29.247 -9.251 11.284 1.00 91.06 533 HIS A CA 1
ATOM 4060 C C . HIS A 1 533 ? -28.536 -8.625 12.495 1.00 91.06 533 HIS A C 1
ATOM 4062 O O . HIS A 1 533 ? -29.210 -8.079 13.367 1.00 91.06 533 HIS A O 1
ATOM 4068 N N . VAL A 1 534 ? -27.198 -8.601 12.535 1.00 90.00 534 VAL A N 1
ATOM 4069 C CA . VAL A 1 534 ? -26.451 -7.893 13.593 1.00 90.00 534 VAL A CA 1
ATOM 4070 C C . VAL A 1 534 ? -26.819 -6.409 13.639 1.00 90.00 534 VAL A C 1
ATOM 4072 O O . VAL A 1 534 ? -27.028 -5.867 14.724 1.00 90.00 534 VAL A O 1
ATOM 4075 N N . GLN A 1 535 ? -26.945 -5.736 12.492 1.00 91.06 535 GLN A N 1
ATOM 4076 C CA . GLN A 1 535 ? -27.290 -4.314 12.503 1.00 91.06 535 GLN A CA 1
ATOM 4077 C C . GLN A 1 535 ? -28.730 -4.025 12.924 1.00 91.06 535 GLN A C 1
ATOM 4079 O O . GLN A 1 535 ? -28.947 -3.085 13.690 1.00 91.06 535 GLN A O 1
ATOM 4084 N N . LEU A 1 536 ? -29.701 -4.849 12.523 1.00 94.19 536 LEU A N 1
ATOM 4085 C CA . LEU A 1 536 ? -31.059 -4.753 13.068 1.00 94.19 536 LEU A CA 1
ATOM 4086 C C . LEU A 1 536 ? -31.067 -4.990 14.578 1.00 94.19 536 LEU A C 1
ATOM 4088 O O . LEU A 1 536 ? -31.702 -4.233 15.306 1.00 94.19 536 LEU A O 1
ATOM 4092 N N . GLY A 1 537 ? -30.290 -5.958 15.071 1.00 95.19 537 GLY A N 1
ATOM 4093 C CA . GLY A 1 537 ? -30.091 -6.152 16.505 1.00 95.19 537 GLY A CA 1
ATOM 4094 C C . GLY A 1 537 ? -29.545 -4.895 17.190 1.00 95.19 537 GLY A C 1
ATOM 4095 O O . GLY A 1 537 ? -30.100 -4.435 18.188 1.00 95.19 537 GLY A O 1
ATOM 4096 N N . ASN A 1 538 ? -28.508 -4.271 16.624 1.00 91.44 538 ASN A N 1
ATOM 4097 C CA . ASN A 1 538 ? -27.936 -3.029 17.153 1.00 91.44 538 ASN A CA 1
ATOM 4098 C C . ASN A 1 538 ? -28.960 -1.886 17.175 1.00 91.44 538 ASN A C 1
ATOM 4100 O O . ASN A 1 538 ? -28.992 -1.114 18.137 1.00 91.44 538 ASN A O 1
ATOM 4104 N N . LEU A 1 539 ? -29.779 -1.772 16.127 1.00 94.12 539 LEU A N 1
ATOM 4105 C CA . LEU A 1 539 ? -30.843 -0.778 16.012 1.00 94.12 539 LEU A CA 1
ATOM 4106 C C . LEU A 1 539 ? -31.884 -0.959 17.121 1.00 94.12 539 LEU A C 1
ATOM 4108 O O . LEU A 1 539 ? -32.131 -0.018 17.877 1.00 94.12 539 LEU A O 1
ATOM 4112 N N . ARG A 1 540 ? -32.420 -2.176 17.266 1.00 94.50 540 ARG A N 1
ATOM 4113 C CA . ARG A 1 540 ? -33.373 -2.538 18.325 1.00 94.50 540 ARG A CA 1
ATOM 4114 C C . ARG A 1 540 ? -32.808 -2.237 19.706 1.00 94.50 540 ARG A C 1
ATOM 4116 O O . ARG A 1 540 ? -33.422 -1.532 20.502 1.00 94.50 540 ARG A O 1
ATOM 4123 N N . ARG A 1 541 ? -31.564 -2.648 19.964 1.00 90.00 541 ARG A N 1
ATOM 4124 C CA . ARG A 1 541 ? -30.885 -2.373 21.236 1.00 90.00 541 ARG A CA 1
ATOM 4125 C C . ARG A 1 541 ? -30.781 -0.876 21.536 1.00 90.00 541 ARG A C 1
ATOM 4127 O O . ARG A 1 541 ? -30.975 -0.481 22.681 1.00 90.00 541 ARG A O 1
ATOM 4134 N N . ARG A 1 542 ? -30.494 -0.033 20.534 1.00 88.56 542 ARG A N 1
ATOM 4135 C CA . ARG A 1 542 ? -30.438 1.434 20.702 1.00 88.56 542 ARG A CA 1
ATOM 4136 C C . ARG A 1 542 ? -31.800 2.057 21.003 1.00 88.56 542 ARG A C 1
ATOM 4138 O O . ARG A 1 542 ? -31.836 3.058 21.710 1.00 88.56 542 ARG A O 1
ATOM 4145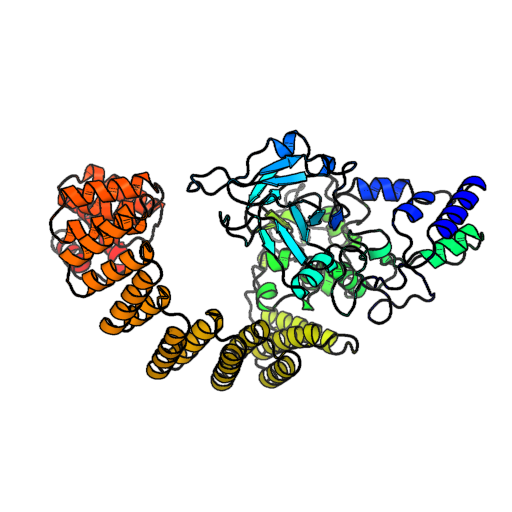 N N . ARG A 1 543 ? -32.893 1.463 20.518 1.00 88.50 543 ARG A N 1
ATOM 4146 C CA . ARG A 1 543 ? -34.269 1.857 20.866 1.00 88.50 543 ARG A CA 1
ATOM 4147 C C . ARG A 1 543 ? -34.749 1.307 22.217 1.00 88.50 543 ARG A C 1
ATOM 4149 O O . ARG A 1 543 ? -35.838 1.653 22.655 1.00 88.50 543 ARG A O 1
ATOM 4156 N N . GLY A 1 544 ? -33.947 0.479 22.894 1.00 87.25 544 GLY A N 1
ATOM 4157 C CA . GLY A 1 544 ? -34.344 -0.207 24.131 1.00 87.25 544 GLY A CA 1
ATOM 4158 C C . GLY A 1 544 ? -35.190 -1.466 23.897 1.00 87.25 544 GLY A C 1
ATOM 4159 O O . GLY A 1 544 ? -35.692 -2.063 24.846 1.00 87.25 544 GLY A O 1
ATOM 4160 N N . GLU A 1 545 ? -35.316 -1.905 22.646 1.00 91.25 545 GLU A N 1
ATOM 4161 C CA . GLU A 1 545 ? -36.087 -3.069 22.200 1.00 91.25 545 GLU A CA 1
ATOM 4162 C C . GLU A 1 545 ? -35.249 -4.357 22.382 1.00 91.25 545 GLU A C 1
ATOM 4164 O O . GLU A 1 545 ? -34.828 -5.017 21.431 1.00 91.25 545 GLU A O 1
ATOM 4169 N N . PHE A 1 546 ? -34.915 -4.698 23.633 1.00 88.94 546 PHE A N 1
ATOM 4170 C CA . PHE A 1 546 ? -33.946 -5.763 23.940 1.00 88.94 546 PHE A CA 1
ATOM 4171 C C . PHE A 1 546 ? -34.381 -7.164 23.481 1.00 88.94 546 PHE A C 1
ATOM 4173 O O . PHE A 1 546 ? -33.535 -7.941 23.042 1.00 88.94 546 PHE A O 1
ATOM 4180 N N . ALA A 1 547 ? -35.676 -7.489 23.550 1.00 91.62 547 ALA A N 1
ATOM 4181 C CA . ALA A 1 547 ? -36.187 -8.796 23.128 1.00 91.62 547 ALA A CA 1
ATOM 4182 C C . ALA A 1 547 ? -36.008 -9.011 21.615 1.00 91.62 547 ALA A C 1
ATOM 4184 O O . ALA A 1 547 ? -35.402 -9.996 21.196 1.00 91.62 547 ALA A O 1
ATOM 4185 N N . GLU A 1 548 ? -36.430 -8.041 20.803 1.00 93.75 548 GLU A N 1
ATOM 4186 C CA . GLU A 1 548 ? -36.260 -8.069 19.344 1.00 93.75 548 GLU A CA 1
ATOM 4187 C C . GLU A 1 548 ? -34.774 -8.041 18.955 1.00 93.75 548 GLU A C 1
ATOM 4189 O O . GLU A 1 548 ? -34.342 -8.713 18.018 1.00 93.75 548 GLU A O 1
ATOM 4194 N N . SER A 1 549 ? -33.949 -7.312 19.714 1.00 95.81 549 SER A N 1
ATOM 4195 C CA . SER A 1 549 ? -32.498 -7.328 19.528 1.00 95.81 549 SER A CA 1
ATOM 4196 C C . SER A 1 549 ? -31.906 -8.731 19.690 1.00 95.81 549 SER A C 1
ATOM 4198 O O . SER A 1 549 ? -31.046 -9.116 18.896 1.00 95.81 549 SER A O 1
ATOM 4200 N N . VAL A 1 550 ? -32.345 -9.488 20.700 1.00 96.50 550 VAL A N 1
ATOM 4201 C CA . VAL A 1 550 ? -31.900 -10.870 20.932 1.00 96.50 550 VAL A CA 1
ATOM 4202 C C . VAL A 1 550 ? -32.312 -11.779 19.778 1.00 96.50 550 VAL A C 1
ATOM 4204 O O . VAL A 1 550 ? -31.496 -12.584 19.336 1.00 96.50 550 VAL A O 1
ATOM 4207 N N . GLU A 1 551 ? -33.533 -11.646 19.258 1.00 96.81 551 GLU A N 1
ATOM 4208 C CA . GLU A 1 551 ? -34.000 -12.437 18.112 1.00 96.81 551 GLU A CA 1
ATOM 4209 C C . GLU A 1 551 ? -33.125 -12.222 16.874 1.00 96.81 551 GLU A C 1
ATOM 4211 O O . GLU A 1 551 ? -32.683 -13.186 16.243 1.00 96.81 551 GLU A O 1
ATOM 4216 N N . HIS A 1 552 ? -32.801 -10.965 16.563 1.00 96.50 552 HIS A N 1
ATOM 4217 C CA . HIS A 1 552 ? -31.929 -10.647 15.439 1.00 96.50 552 HIS A CA 1
ATOM 4218 C C . HIS A 1 552 ? -30.504 -11.188 15.626 1.00 96.50 552 HIS A C 1
ATOM 4220 O O . HIS A 1 552 ? -29.959 -11.775 14.690 1.00 96.50 552 HIS A O 1
ATOM 4226 N N . TYR A 1 553 ? -29.903 -11.070 16.814 1.00 96.12 553 TYR A N 1
ATOM 4227 C CA . TYR A 1 553 ? -28.574 -11.648 17.043 1.00 96.12 553 TYR A CA 1
ATOM 4228 C C . TYR A 1 553 ? -28.575 -13.179 17.041 1.00 96.12 553 TYR A C 1
ATOM 4230 O O . TYR A 1 553 ? -27.632 -13.768 16.519 1.00 96.12 553 TYR A O 1
ATOM 4238 N N . ARG A 1 554 ? -29.626 -13.829 17.562 1.00 97.31 554 ARG A N 1
ATOM 4239 C CA . ARG A 1 554 ? -29.800 -15.289 17.454 1.00 97.31 554 ARG A CA 1
ATOM 4240 C C . ARG A 1 554 ? -29.808 -15.723 15.997 1.00 97.31 554 ARG A C 1
ATOM 4242 O O . ARG A 1 554 ? -29.051 -16.602 15.609 1.00 97.31 554 ARG A O 1
ATOM 4249 N N . ARG A 1 555 ? -30.571 -15.016 15.162 1.00 94.69 555 ARG A N 1
ATOM 4250 C CA . ARG A 1 555 ? -30.597 -15.288 13.728 1.00 94.69 555 ARG A CA 1
ATOM 4251 C C . ARG A 1 555 ? -29.222 -15.111 13.080 1.00 94.69 555 ARG A C 1
ATOM 4253 O O . ARG A 1 555 ? -28.848 -15.923 12.244 1.00 94.69 555 ARG A O 1
ATOM 4260 N N . ALA A 1 556 ? -28.453 -14.099 13.484 1.00 90.31 556 ALA A N 1
ATOM 4261 C CA . ALA A 1 556 ? -27.094 -13.902 12.985 1.00 90.31 556 ALA A CA 1
ATOM 4262 C C . ALA A 1 556 ? -26.144 -15.054 13.356 1.00 90.31 556 ALA A C 1
ATOM 4264 O O . ALA A 1 556 ? -25.386 -15.494 12.494 1.00 90.31 556 ALA A O 1
ATOM 4265 N N . VAL A 1 557 ? -26.193 -15.564 14.594 1.00 92.75 557 VAL A N 1
ATOM 4266 C CA . VAL A 1 557 ? -25.345 -16.700 15.011 1.00 92.75 557 VAL A CA 1
ATOM 4267 C C . VAL A 1 557 ? -25.805 -18.035 14.419 1.00 92.75 557 VAL A C 1
ATOM 4269 O O . VAL A 1 557 ? -24.968 -18.899 14.179 1.00 92.75 557 VAL A O 1
ATOM 4272 N N . ASP A 1 558 ? -27.100 -18.194 14.126 1.00 93.00 558 ASP A N 1
ATOM 4273 C CA . ASP A 1 558 ? -27.622 -19.371 13.418 1.00 93.00 558 ASP A CA 1
ATOM 4274 C C . ASP A 1 558 ? -27.144 -19.406 11.959 1.00 93.00 558 ASP A C 1
ATOM 4276 O O . ASP A 1 558 ? -26.795 -20.462 11.436 1.00 93.00 558 ASP A O 1
ATOM 4280 N N . ILE A 1 559 ? -27.130 -18.243 11.301 1.00 82.75 559 ILE A N 1
ATOM 4281 C CA . ILE A 1 559 ? -26.674 -18.083 9.916 1.00 82.75 559 ILE A CA 1
ATOM 4282 C C . ILE A 1 559 ? -25.152 -18.237 9.820 1.00 82.75 559 ILE A C 1
ATOM 4284 O O . ILE A 1 559 ? -24.654 -18.904 8.916 1.00 82.75 559 ILE A O 1
ATOM 4288 N N . ALA A 1 560 ? -24.411 -17.608 10.736 1.00 85.50 560 ALA A N 1
ATOM 4289 C CA . ALA A 1 560 ? -22.953 -17.599 10.751 1.00 85.50 560 ALA A CA 1
ATOM 4290 C C . ALA A 1 560 ? -22.419 -18.069 12.121 1.00 85.50 560 ALA A C 1
ATOM 4292 O O . ALA A 1 560 ? -22.090 -17.239 12.977 1.00 85.50 560 ALA A O 1
ATOM 4293 N N . PRO A 1 561 ? -22.268 -19.394 12.331 1.00 88.62 561 PRO A N 1
ATOM 4294 C CA . PRO A 1 561 ? -21.870 -19.985 13.619 1.00 88.62 561 PRO A CA 1
ATOM 4295 C C . PRO A 1 561 ? -20.447 -19.661 14.100 1.00 88.62 561 PRO A C 1
ATOM 4297 O O . PRO A 1 561 ? -20.059 -20.067 15.199 1.00 88.62 561 PRO A O 1
ATOM 4300 N N . GLU A 1 562 ? -19.665 -18.955 13.284 1.00 85.88 562 GLU A N 1
ATOM 4301 C CA . GLU A 1 562 ? -18.296 -18.512 13.573 1.00 85.88 562 GLU A CA 1
ATOM 4302 C C . GLU A 1 562 ? -18.197 -16.982 13.735 1.00 85.88 562 GLU A C 1
ATOM 4304 O O . GLU A 1 562 ? -17.113 -16.443 13.952 1.00 85.88 562 GLU A O 1
ATOM 4309 N N . TYR A 1 563 ? -19.318 -16.251 13.664 1.00 82.06 563 TYR A N 1
ATOM 4310 C CA . TYR A 1 563 ? -19.309 -14.790 13.727 1.00 82.06 563 TYR A CA 1
ATOM 4311 C C . TYR A 1 563 ? -19.178 -14.276 15.170 1.00 82.06 563 TYR A C 1
ATOM 4313 O O . TYR A 1 563 ? -20.165 -14.044 15.870 1.00 82.06 563 TYR A O 1
ATOM 4321 N N . VAL A 1 564 ? -17.933 -14.067 15.610 1.00 85.62 564 VAL A N 1
ATOM 4322 C CA . VAL A 1 564 ? -17.576 -13.684 16.990 1.00 85.62 564 VAL A CA 1
ATOM 4323 C C . VAL A 1 564 ? -18.350 -12.461 17.491 1.00 85.62 564 VAL A C 1
ATOM 4325 O O . VAL A 1 564 ? -18.938 -12.521 18.571 1.00 85.62 564 VAL A O 1
ATOM 4328 N N . ASP A 1 565 ? -18.411 -11.369 16.716 1.00 86.38 565 ASP A N 1
ATOM 4329 C CA . ASP A 1 565 ? -19.105 -10.144 17.154 1.00 86.38 565 ASP A CA 1
ATOM 4330 C C . ASP A 1 565 ? -20.598 -10.395 17.421 1.00 86.38 565 ASP A C 1
ATOM 4332 O O . ASP A 1 565 ? -21.128 -9.897 18.412 1.00 86.38 565 ASP A O 1
ATOM 4336 N N . ALA A 1 566 ? -21.267 -11.242 16.629 1.00 89.81 566 ALA A N 1
ATOM 4337 C CA . ALA A 1 566 ? -22.669 -11.592 16.853 1.00 89.81 566 ALA A CA 1
ATOM 4338 C C . ALA A 1 566 ? -22.880 -12.316 18.197 1.00 89.81 566 ALA A C 1
ATOM 4340 O O . ALA A 1 566 ? -23.811 -11.977 18.932 1.00 89.81 566 ALA A O 1
ATOM 4341 N N . PHE A 1 567 ? -21.988 -13.243 18.569 1.00 95.81 567 PHE A N 1
ATOM 4342 C CA . PHE A 1 567 ? -22.024 -13.897 19.884 1.00 95.81 567 PHE A CA 1
ATOM 4343 C C . PHE A 1 567 ? -21.768 -12.914 21.032 1.00 95.81 567 PHE A C 1
ATOM 4345 O O . PHE A 1 567 ? -22.465 -12.971 22.049 1.00 95.81 567 PHE A O 1
ATOM 4352 N N . VAL A 1 568 ? -20.822 -11.981 20.867 1.00 94.50 568 VAL A N 1
ATOM 4353 C CA . VAL A 1 568 ? -20.547 -10.936 21.868 1.00 94.50 568 VAL A CA 1
ATOM 4354 C C . VAL A 1 568 ? -21.766 -10.036 22.061 1.00 94.50 568 VAL A C 1
ATOM 4356 O O . VAL A 1 568 ? -22.197 -9.827 23.196 1.00 94.50 568 VAL A O 1
ATOM 4359 N N . LYS A 1 569 ? -22.371 -9.537 20.973 1.00 95.81 569 LYS A N 1
ATOM 4360 C CA . LYS A 1 569 ? -23.575 -8.696 21.040 1.00 95.81 569 LYS A CA 1
ATOM 4361 C C . LYS A 1 569 ? -24.766 -9.442 21.641 1.00 95.81 569 LYS A C 1
ATOM 4363 O O . LYS A 1 569 ? -25.488 -8.863 22.458 1.00 95.81 569 LYS A O 1
ATOM 4368 N N . LEU A 1 570 ? -24.956 -10.716 21.289 1.00 97.12 570 LEU A N 1
ATOM 4369 C CA . LEU A 1 570 ? -26.006 -11.563 21.857 1.00 97.12 570 LEU A CA 1
ATOM 4370 C C . LEU A 1 570 ? -25.821 -11.726 23.366 1.00 97.12 570 LEU A C 1
ATOM 4372 O O . LEU A 1 570 ? -26.737 -11.423 24.127 1.00 97.12 570 LEU A O 1
ATOM 4376 N N . GLY A 1 571 ? -24.630 -12.135 23.808 1.00 96.31 571 GLY A N 1
ATOM 4377 C CA . GLY A 1 571 ? -24.340 -12.328 25.226 1.00 96.31 571 GLY A CA 1
ATOM 4378 C C . GLY A 1 571 ? -24.445 -11.036 26.036 1.00 96.31 571 GLY A C 1
ATOM 4379 O O . GLY A 1 571 ? -25.063 -11.018 27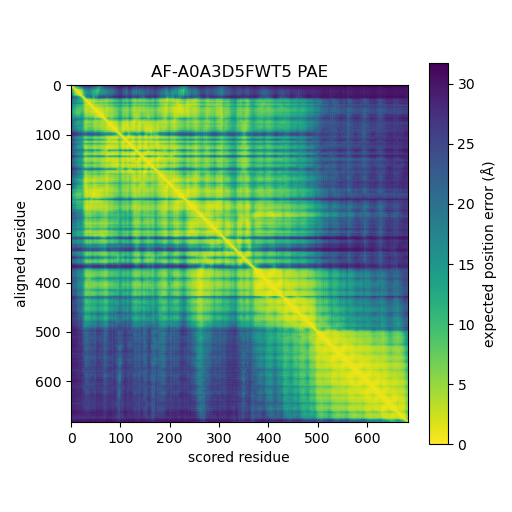.100 1.00 96.31 571 GLY A O 1
ATOM 4380 N N . GLN A 1 572 ? -23.939 -9.923 25.500 1.00 94.31 572 GLN A N 1
ATOM 4381 C CA . GLN A 1 572 ? -24.085 -8.603 26.115 1.00 94.31 572 GLN A CA 1
ATOM 4382 C C . GLN A 1 572 ? -25.564 -8.225 26.299 1.00 94.31 572 GLN A C 1
ATOM 4384 O O . GLN A 1 572 ? -25.959 -7.746 27.363 1.00 94.31 572 GLN A O 1
ATOM 4389 N N . THR A 1 573 ? -26.390 -8.461 25.277 1.00 94.69 573 THR A N 1
ATOM 4390 C CA . THR A 1 573 ? -27.814 -8.093 25.281 1.00 94.69 573 THR A CA 1
ATOM 4391 C C . THR A 1 573 ? -28.632 -8.995 26.203 1.00 94.69 573 THR A C 1
ATOM 4393 O O . THR A 1 573 ? -29.426 -8.484 26.989 1.00 94.69 573 THR A O 1
ATOM 4396 N N . LEU A 1 574 ? -28.390 -10.311 26.186 1.00 94.50 574 LEU A N 1
ATOM 4397 C CA . LEU A 1 574 ? -28.996 -11.261 27.129 1.00 94.50 574 LEU A CA 1
ATOM 4398 C C . LEU A 1 574 ? -28.676 -10.883 28.570 1.00 94.50 574 LEU A C 1
ATOM 4400 O O . LEU A 1 574 ? -29.558 -10.839 29.424 1.00 94.50 574 LEU A O 1
ATOM 4404 N N . SER A 1 575 ? -27.422 -10.516 28.824 1.00 92.00 575 SER A N 1
ATOM 4405 C CA . SER A 1 575 ? -27.004 -10.125 30.156 1.00 92.00 575 SER A CA 1
ATOM 4406 C C . SER A 1 575 ? -27.617 -8.803 30.622 1.00 92.00 575 SER A C 1
ATOM 4408 O O . SER A 1 575 ? -27.940 -8.662 31.800 1.00 92.00 575 SER A O 1
ATOM 4410 N N . ALA A 1 576 ? -27.792 -7.834 29.719 1.00 87.81 576 ALA A N 1
ATOM 4411 C CA . ALA A 1 576 ? -28.542 -6.612 30.012 1.00 87.81 576 ALA A CA 1
ATOM 4412 C C . ALA A 1 576 ? -30.028 -6.908 30.294 1.00 87.81 576 ALA A C 1
ATOM 4414 O O . ALA A 1 576 ? -30.628 -6.252 31.138 1.00 87.81 576 ALA A O 1
ATOM 4415 N N . GLY A 1 577 ? -30.592 -7.930 29.642 1.00 85.81 577 GLY A N 1
ATOM 4416 C CA . GLY A 1 577 ? -31.942 -8.444 29.888 1.00 85.81 577 GLY A CA 1
ATOM 4417 C C . GLY A 1 577 ? -32.085 -9.350 31.120 1.00 85.81 577 GLY A C 1
ATOM 4418 O O . GLY A 1 577 ? -33.176 -9.858 31.359 1.00 85.81 577 GLY A O 1
ATOM 4419 N N . GLY A 1 578 ? -31.016 -9.567 31.897 1.00 88.00 578 GLY A N 1
ATOM 4420 C CA . GLY A 1 578 ? -31.028 -10.384 33.118 1.00 88.00 578 GLY A CA 1
ATOM 4421 C C . GLY A 1 578 ? -30.755 -11.882 32.921 1.00 88.00 578 GLY A C 1
ATOM 4422 O O . GLY A 1 578 ? -30.628 -12.603 33.909 1.00 88.00 578 GLY A O 1
ATOM 4423 N N . ASP A 1 579 ? -30.589 -12.361 31.685 1.00 93.00 579 ASP A N 1
ATOM 4424 C CA . ASP A 1 579 ? -30.233 -13.754 31.390 1.00 93.00 579 ASP A CA 1
ATOM 4425 C C . ASP A 1 579 ? -28.708 -13.949 31.430 1.00 93.00 579 ASP A C 1
ATOM 4427 O O . ASP A 1 579 ? -28.013 -13.995 30.410 1.00 93.00 579 ASP A O 1
ATOM 4431 N N . ALA A 1 580 ? -28.163 -14.014 32.647 1.00 94.06 580 ALA A N 1
ATOM 4432 C CA . ALA A 1 580 ? -26.734 -14.231 32.861 1.00 94.06 580 ALA A CA 1
ATOM 4433 C C . ALA A 1 580 ? -26.269 -15.610 32.362 1.00 94.06 580 ALA A C 1
ATOM 4435 O O . ALA A 1 580 ? -25.181 -15.721 31.801 1.00 94.06 580 ALA A O 1
ATOM 4436 N N . SER A 1 581 ? -27.091 -16.651 32.521 1.00 93.94 581 SER A N 1
ATOM 4437 C CA . SER A 1 581 ? -26.751 -18.016 32.106 1.00 93.94 581 SER A CA 1
ATOM 4438 C C . SER A 1 581 ? -26.646 -18.139 30.586 1.00 93.94 581 SER A C 1
ATOM 4440 O O . SER A 1 581 ? -25.651 -18.664 30.087 1.00 93.94 581 SER A O 1
ATOM 4442 N N . GLY A 1 582 ? -27.616 -17.602 29.839 1.00 94.69 582 GLY A N 1
ATOM 4443 C CA . GLY A 1 582 ? -27.551 -17.547 28.379 1.00 94.69 582 GLY A CA 1
ATOM 4444 C C . GLY A 1 582 ? -26.386 -16.688 27.886 1.00 94.69 582 GLY A C 1
ATOM 4445 O O . GLY A 1 582 ? -25.687 -17.064 26.942 1.00 94.69 582 GLY A O 1
ATOM 4446 N N . ALA A 1 583 ? -26.110 -15.569 28.563 1.00 96.69 583 ALA A N 1
ATOM 4447 C CA . ALA A 1 583 ? -24.966 -14.727 28.236 1.00 96.69 583 ALA A CA 1
ATOM 4448 C C . ALA A 1 583 ? -23.624 -15.464 28.367 1.00 96.69 583 ALA A C 1
ATOM 4450 O O . ALA A 1 583 ? -22.791 -15.350 27.467 1.00 96.69 583 ALA A O 1
ATOM 4451 N N . LEU A 1 584 ? -23.428 -16.245 29.439 1.00 96.94 584 LEU A N 1
ATOM 4452 C CA . LEU A 1 584 ? -22.215 -17.047 29.637 1.00 96.94 584 LEU A CA 1
ATOM 4453 C C . LEU A 1 584 ? -21.984 -18.015 28.474 1.00 96.94 584 LEU A C 1
ATOM 4455 O O . LEU A 1 584 ? -20.885 -18.034 27.929 1.00 96.94 584 LEU A O 1
ATOM 4459 N N . VAL A 1 585 ? -23.016 -18.751 28.046 1.00 96.81 585 VAL A N 1
ATOM 4460 C CA . VAL A 1 585 ? -22.907 -19.727 26.946 1.00 96.81 585 VAL A CA 1
ATOM 4461 C C . VAL A 1 585 ? -22.406 -19.062 25.662 1.00 96.81 585 VAL A C 1
ATOM 4463 O O . VAL A 1 585 ? -21.456 -19.534 25.034 1.00 96.81 585 VAL A O 1
ATOM 4466 N N . HIS A 1 586 ? -23.013 -17.940 25.272 1.00 96.56 586 HIS A N 1
ATOM 4467 C CA . HIS A 1 586 ? -22.650 -17.264 24.028 1.00 96.56 586 HIS A CA 1
ATOM 4468 C C . HIS A 1 586 ? -21.295 -16.549 24.112 1.00 96.56 586 HIS A C 1
ATOM 4470 O O . HIS A 1 586 ? -20.536 -16.574 23.145 1.00 96.56 586 HIS A O 1
ATOM 4476 N N . LEU A 1 587 ? -20.941 -15.966 25.259 1.00 97.56 587 LEU A N 1
ATOM 4477 C CA . LEU A 1 587 ? -19.644 -15.305 25.441 1.00 97.56 587 LEU A CA 1
ATOM 4478 C C . LEU A 1 587 ? -18.488 -16.306 25.544 1.00 97.56 587 LEU A C 1
ATOM 4480 O O . LEU A 1 587 ? -17.427 -16.069 24.972 1.00 97.56 587 LEU A O 1
ATOM 4484 N N . GLN A 1 588 ? -18.697 -17.460 26.182 1.00 97.50 588 GLN A N 1
ATOM 4485 C CA . GLN A 1 588 ? -17.737 -18.567 26.155 1.00 97.50 588 GLN A CA 1
ATOM 4486 C C . GLN A 1 588 ? -17.537 -19.085 24.730 1.00 97.50 588 GLN A C 1
ATOM 4488 O O . GLN A 1 588 ? -16.405 -19.350 24.324 1.00 97.50 588 GLN A O 1
ATOM 4493 N N . ARG A 1 589 ? -18.614 -19.170 23.935 1.00 95.56 589 ARG A N 1
ATOM 4494 C CA . ARG A 1 589 ? -18.501 -19.510 22.514 1.00 95.56 589 ARG A CA 1
ATOM 4495 C C . ARG A 1 589 ? -17.674 -18.470 21.754 1.00 95.56 589 ARG A C 1
ATOM 4497 O O . ARG A 1 589 ? -16.784 -18.875 21.011 1.00 95.56 589 ARG A O 1
ATOM 4504 N N . ALA A 1 590 ? -17.903 -17.174 21.976 1.00 93.31 590 ALA A N 1
ATOM 4505 C CA . ALA A 1 590 ? -17.114 -16.102 21.363 1.00 93.31 590 ALA A CA 1
ATOM 4506 C C . ALA A 1 590 ? -15.614 -16.222 21.686 1.00 93.31 590 ALA A C 1
ATOM 4508 O O . ALA A 1 590 ? -14.800 -16.214 20.769 1.00 93.31 590 ALA A O 1
ATOM 4509 N N . VAL A 1 591 ? -15.259 -16.431 22.960 1.00 95.94 591 VAL A N 1
ATOM 4510 C CA . VAL A 1 591 ? -13.864 -16.643 23.395 1.00 95.94 591 VAL A CA 1
ATOM 4511 C C . VAL A 1 591 ? -13.266 -17.922 22.799 1.00 95.94 591 VAL A C 1
ATOM 4513 O O . VAL A 1 591 ? -12.099 -17.944 22.426 1.00 95.94 591 VAL A O 1
ATOM 4516 N N . SER A 1 592 ? -14.052 -18.996 22.662 1.00 95.12 592 SER A N 1
ATOM 4517 C CA . SER A 1 592 ? -13.566 -20.238 22.040 1.00 95.12 592 SER A CA 1
ATOM 4518 C C . SER A 1 592 ? -13.277 -20.095 20.542 1.00 95.12 592 SER A C 1
ATOM 4520 O O . SER A 1 592 ? -12.414 -20.794 20.019 1.00 95.12 592 SER A O 1
ATOM 4522 N N . LEU A 1 593 ? -14.019 -19.218 19.857 1.00 79.94 593 LEU A N 1
ATOM 4523 C CA . LEU A 1 593 ? -13.860 -18.940 18.430 1.00 79.94 593 LEU A CA 1
ATOM 4524 C C . LEU A 1 593 ? -12.685 -17.991 18.172 1.00 79.94 593 LEU A C 1
ATOM 4526 O O . LEU A 1 593 ? -11.942 -18.191 17.216 1.00 79.94 593 LEU A O 1
ATOM 4530 N N . ASP A 1 594 ? -12.507 -16.987 19.032 1.00 87.50 594 ASP A N 1
ATOM 4531 C CA . ASP A 1 594 ? -11.383 -16.056 18.982 1.00 87.50 594 ASP A CA 1
ATOM 4532 C C . ASP A 1 594 ? -10.806 -15.813 20.389 1.00 87.50 594 ASP A C 1
ATOM 4534 O O . ASP A 1 594 ? -11.258 -14.913 21.108 1.00 87.50 594 ASP A O 1
ATOM 4538 N N . PRO A 1 595 ? -9.772 -16.587 20.774 1.00 91.06 595 PRO A N 1
ATOM 4539 C CA . PRO A 1 595 ? -9.086 -16.425 22.055 1.00 91.06 595 PRO A CA 1
ATOM 4540 C C . PRO A 1 595 ? -8.319 -15.104 22.213 1.00 91.06 595 PRO A C 1
ATOM 4542 O O . PRO A 1 595 ? -7.814 -14.832 23.295 1.00 91.06 595 PRO A O 1
ATOM 4545 N N . ALA A 1 596 ? -8.171 -14.303 21.152 1.00 87.69 596 ALA A N 1
ATOM 4546 C CA . ALA A 1 596 ? -7.541 -12.983 21.214 1.00 87.69 596 ALA A CA 1
ATOM 4547 C C . ALA A 1 596 ? -8.575 -11.844 21.293 1.00 87.69 596 ALA A C 1
ATOM 4549 O O . ALA A 1 596 ? -8.205 -10.668 21.337 1.00 87.69 596 ALA A O 1
ATOM 4550 N N . SER A 1 597 ? -9.874 -12.163 21.326 1.00 86.12 597 SER A N 1
ATOM 4551 C CA . SER A 1 597 ? -10.943 -11.167 21.318 1.00 86.12 597 SER A CA 1
ATOM 4552 C C . SER A 1 597 ? -11.057 -10.435 22.657 1.00 86.12 597 SER A C 1
ATOM 4554 O O . SER A 1 597 ? -11.784 -10.849 23.566 1.00 86.12 597 SER A O 1
ATOM 4556 N N . GLY A 1 598 ? -10.392 -9.281 22.761 1.00 90.50 598 GLY A N 1
ATOM 4557 C CA . GLY A 1 598 ? -10.502 -8.389 23.920 1.00 90.50 598 GLY A CA 1
ATOM 4558 C C . GLY A 1 598 ? -11.954 -8.057 24.319 1.00 90.50 598 GLY A C 1
ATOM 4559 O O . GLY A 1 598 ? -12.297 -8.186 25.498 1.00 90.50 598 GLY A O 1
ATOM 4560 N N . PRO A 1 599 ? -12.851 -7.701 23.374 1.00 91.88 599 PRO A N 1
ATOM 4561 C CA . PRO A 1 599 ? -14.262 -7.457 23.675 1.00 91.88 599 PRO A CA 1
ATOM 4562 C C . PRO A 1 599 ? -15.011 -8.674 24.239 1.00 91.88 599 PRO A C 1
ATOM 4564 O O . PRO A 1 599 ? -15.817 -8.509 25.156 1.00 91.88 599 PRO A O 1
ATOM 4567 N N . ALA A 1 600 ? -14.754 -9.886 23.727 1.00 93.75 600 ALA A N 1
ATOM 4568 C CA . ALA A 1 600 ? -15.410 -11.100 24.218 1.00 93.75 600 ALA A CA 1
ATOM 4569 C C . ALA A 1 600 ? -14.986 -11.420 25.656 1.00 93.75 600 ALA A C 1
ATOM 4571 O O . ALA A 1 600 ? -15.840 -11.655 26.512 1.00 93.75 600 ALA A O 1
ATOM 4572 N N . HIS A 1 601 ? -13.682 -11.344 25.932 1.00 97.31 601 HIS A N 1
ATOM 4573 C CA . HIS A 1 601 ? -13.126 -11.507 27.272 1.00 97.31 601 HIS A CA 1
ATOM 4574 C C . HIS A 1 601 ? -13.680 -10.467 28.259 1.00 97.31 601 HIS A C 1
ATOM 4576 O O . HIS A 1 601 ? -14.129 -10.824 29.350 1.00 97.31 601 HIS A O 1
ATOM 4582 N N . ALA A 1 602 ? -13.742 -9.191 27.866 1.00 95.81 602 ALA A N 1
ATOM 4583 C CA . ALA A 1 602 ? -14.271 -8.133 28.723 1.00 95.81 602 ALA A CA 1
ATOM 4584 C C . ALA A 1 602 ? -15.758 -8.341 29.066 1.00 95.81 602 ALA A C 1
ATOM 4586 O O . ALA A 1 602 ? -16.150 -8.196 30.225 1.00 95.81 602 ALA A O 1
ATOM 4587 N N . GLU A 1 603 ? -16.605 -8.696 28.095 1.00 96.88 603 GLU A N 1
ATOM 4588 C CA . GLU A 1 603 ? -18.023 -8.950 28.378 1.00 96.88 603 GLU A CA 1
ATOM 4589 C C . GLU A 1 603 ? -18.229 -10.246 29.178 1.00 96.88 603 GLU A C 1
ATOM 4591 O O . GLU A 1 603 ? -19.053 -10.257 30.094 1.00 96.88 603 GLU A O 1
ATOM 4596 N N . LEU A 1 604 ? -17.447 -11.306 28.926 1.00 97.62 604 LEU A N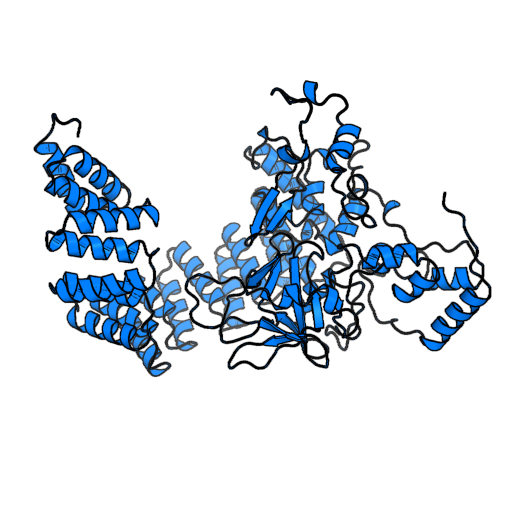 1
ATOM 4597 C CA . LEU A 1 604 ? -17.493 -12.537 29.724 1.00 97.62 604 LEU A CA 1
ATOM 4598 C C . LEU A 1 604 ? -17.138 -12.262 31.192 1.00 97.62 604 LEU A C 1
ATOM 4600 O O . LEU A 1 604 ? -17.897 -12.637 32.088 1.00 97.62 604 LEU A O 1
ATOM 4604 N N . GLY A 1 605 ? -16.046 -11.531 31.437 1.00 96.88 605 GLY A N 1
ATOM 4605 C CA . GLY A 1 605 ? -15.648 -11.109 32.781 1.00 96.88 605 GLY A CA 1
ATOM 4606 C C . GLY A 1 605 ? -16.732 -10.286 33.483 1.00 96.88 605 GLY A C 1
ATOM 4607 O O . GLY A 1 605 ? -16.997 -10.475 34.668 1.00 96.88 605 GLY A O 1
ATOM 4608 N N . MET A 1 606 ? -17.445 -9.424 32.752 1.00 95.12 606 MET A N 1
ATOM 4609 C CA . MET A 1 606 ? -18.548 -8.630 33.310 1.00 95.12 606 MET A CA 1
ATOM 4610 C C . MET A 1 606 ? -19.764 -9.462 33.713 1.00 95.12 606 MET A C 1
ATOM 4612 O O . MET A 1 606 ? -20.492 -9.075 34.634 1.00 95.12 606 MET A O 1
ATOM 4616 N N . VAL A 1 607 ? -20.042 -10.564 33.014 1.00 96.06 607 VAL A N 1
ATOM 4617 C CA . VAL A 1 607 ? -21.089 -11.509 33.422 1.00 96.06 607 VAL A CA 1
ATOM 4618 C C . VAL A 1 607 ? -20.636 -12.286 34.658 1.00 96.06 607 VAL A C 1
ATOM 4620 O O . VAL A 1 607 ? -21.365 -12.280 35.646 1.00 96.06 607 VAL A O 1
ATOM 4623 N N . LEU A 1 608 ? -19.414 -12.829 34.654 1.00 95.81 608 LEU A N 1
ATOM 4624 C CA . LEU A 1 608 ? -18.834 -13.581 35.778 1.00 95.81 608 LEU A CA 1
ATOM 4625 C C . LEU A 1 608 ? -18.777 -12.755 37.074 1.00 95.81 608 LEU A C 1
ATOM 4627 O O . LEU A 1 608 ? -19.247 -13.193 38.123 1.00 95.81 608 LEU A O 1
ATOM 4631 N N . ALA A 1 609 ? -18.322 -11.502 36.989 1.00 92.50 609 ALA A N 1
ATOM 4632 C CA . ALA A 1 609 ? -18.285 -10.589 38.131 1.00 92.50 609 ALA A CA 1
ATOM 4633 C C . ALA A 1 609 ? -19.687 -10.231 38.657 1.00 92.50 609 ALA A C 1
ATOM 4635 O O . ALA A 1 609 ? -19.845 -9.898 39.828 1.00 92.50 609 ALA A O 1
ATOM 4636 N N . ARG A 1 610 ? -20.731 -10.260 37.813 1.00 88.69 610 ARG A N 1
ATOM 4637 C CA . ARG A 1 610 ? -22.122 -10.073 38.270 1.00 88.69 610 ARG A CA 1
ATOM 4638 C C . ARG A 1 610 ? -22.694 -11.323 38.922 1.00 88.69 610 ARG A C 1
ATOM 4640 O O . ARG A 1 610 ? -23.522 -11.187 39.815 1.00 88.69 610 ARG A O 1
ATOM 4647 N N . THR A 1 611 ? -22.258 -12.507 38.502 1.00 89.38 611 THR A N 1
ATOM 4648 C CA . THR A 1 611 ? -22.644 -13.781 39.122 1.00 89.38 611 THR A CA 1
ATOM 4649 C C . THR A 1 611 ? -21.791 -14.134 40.346 1.00 89.38 611 THR A C 1
ATOM 4651 O O . THR A 1 611 ? -22.032 -15.164 40.963 1.00 89.38 611 THR A O 1
ATOM 4654 N N . GLY A 1 612 ? -20.833 -13.277 40.724 1.00 88.25 612 GLY A N 1
ATOM 4655 C CA . GLY A 1 612 ? -20.001 -13.421 41.923 1.00 88.25 612 GLY A CA 1
ATOM 4656 C C . GLY A 1 612 ? -18.725 -14.246 41.734 1.00 88.25 612 GLY A C 1
ATOM 4657 O O . GLY A 1 612 ? -17.991 -14.442 42.697 1.00 88.25 612 GLY A O 1
ATOM 4658 N N . ASP A 1 613 ? -18.430 -14.695 40.512 1.00 93.50 613 ASP A N 1
ATOM 4659 C CA . ASP A 1 613 ? -17.200 -15.423 40.192 1.00 93.50 613 ASP A CA 1
ATOM 4660 C C . ASP A 1 613 ? -16.077 -14.431 39.852 1.00 93.50 613 ASP A C 1
ATOM 4662 O O . ASP A 1 613 ? -15.737 -14.179 38.692 1.00 93.50 613 ASP A O 1
ATOM 4666 N N . TYR A 1 614 ? -15.564 -13.777 40.894 1.00 92.50 614 TYR A N 1
ATOM 4667 C CA . TYR A 1 614 ? -14.554 -12.726 40.763 1.00 92.50 614 TYR A CA 1
ATOM 4668 C C . TYR A 1 614 ? -13.180 -13.258 40.339 1.00 92.50 614 TYR A C 1
ATOM 4670 O O . TYR A 1 614 ? -12.427 -12.526 39.697 1.00 92.50 614 TYR A O 1
ATOM 4678 N N . GLU A 1 615 ? -12.859 -14.515 40.656 1.00 92.06 615 GLU A N 1
ATOM 4679 C CA . GLU A 1 615 ? -11.603 -15.152 40.249 1.00 92.06 615 GLU A CA 1
ATOM 4680 C C . GLU A 1 615 ? -11.583 -15.364 38.732 1.00 92.06 615 GLU A C 1
ATOM 4682 O O . GLU A 1 615 ? -10.697 -14.846 38.045 1.00 92.06 615 GLU A O 1
ATOM 4687 N N . ALA A 1 616 ? -12.609 -16.030 38.187 1.00 94.12 616 ALA A N 1
ATOM 4688 C CA . ALA A 1 616 ? -12.710 -16.225 36.748 1.00 94.12 616 ALA A CA 1
ATOM 4689 C C . ALA A 1 616 ? -12.846 -14.884 36.015 1.00 94.12 616 ALA A C 1
ATOM 4691 O O . ALA A 1 616 ? -12.246 -14.701 34.954 1.00 94.12 616 ALA A O 1
ATOM 4692 N N . ALA A 1 617 ? -13.580 -13.919 36.585 1.00 96.25 617 ALA A N 1
ATOM 4693 C CA . ALA A 1 617 ? -13.692 -12.581 36.013 1.00 96.25 617 ALA A CA 1
ATOM 4694 C C . ALA A 1 617 ? -12.332 -11.877 35.885 1.00 96.25 617 ALA A C 1
ATOM 4696 O O . ALA A 1 617 ? -12.062 -11.305 34.829 1.00 96.25 617 ALA A O 1
ATOM 4697 N N . SER A 1 618 ? -11.470 -11.953 36.910 1.00 95.75 618 SER A N 1
ATOM 4698 C CA . SER A 1 618 ? -10.118 -11.368 36.880 1.00 95.75 618 SER A CA 1
ATOM 4699 C C . SER A 1 618 ? -9.310 -11.902 35.700 1.00 95.75 618 SER A C 1
ATOM 4701 O O . SER A 1 618 ? -8.779 -11.118 34.917 1.00 95.75 618 SER A O 1
ATOM 4703 N N . ALA A 1 619 ? -9.294 -13.225 35.510 1.00 96.31 619 ALA A N 1
ATOM 4704 C CA . ALA A 1 619 ? -8.564 -13.856 34.411 1.00 96.31 619 ALA A CA 1
ATOM 4705 C C . ALA A 1 619 ? -9.067 -13.389 33.033 1.00 96.31 619 ALA A C 1
ATOM 4707 O O . ALA A 1 619 ? -8.275 -13.141 32.123 1.00 96.31 619 ALA A O 1
ATOM 4708 N N . GLN A 1 620 ? -10.386 -13.225 32.871 1.00 97.69 620 GLN A N 1
ATOM 4709 C CA . GLN A 1 620 ? -10.943 -12.710 31.618 1.00 97.69 620 GLN A CA 1
ATOM 4710 C C . GLN A 1 620 ? -10.588 -11.235 31.395 1.00 97.69 620 GLN A C 1
ATOM 4712 O O . GLN A 1 620 ? -10.256 -10.847 30.278 1.00 97.69 620 GLN A O 1
ATOM 4717 N N . PHE A 1 621 ? -10.616 -10.395 32.429 1.00 97.44 621 PHE A N 1
ATOM 4718 C CA . PHE A 1 621 ? -10.216 -8.998 32.275 1.00 97.44 621 PHE A CA 1
ATOM 4719 C C . PHE A 1 621 ? -8.721 -8.837 31.988 1.00 97.44 621 PHE A C 1
ATOM 4721 O O . PHE A 1 621 ? -8.359 -7.987 31.179 1.00 97.44 621 PHE A O 1
ATOM 4728 N N . GLU A 1 622 ? -7.862 -9.664 32.583 1.00 96.06 622 GLU A N 1
ATOM 4729 C CA . GLU A 1 622 ? -6.432 -9.703 32.264 1.00 96.06 622 GLU A CA 1
ATOM 4730 C C . GLU A 1 622 ? -6.203 -10.070 30.794 1.00 96.06 622 GLU A C 1
ATOM 4732 O O . GLU A 1 622 ? -5.489 -9.354 30.093 1.00 96.06 622 GLU A O 1
ATOM 4737 N N . ALA A 1 623 ? -6.880 -11.105 30.286 1.00 93.19 623 ALA A N 1
ATOM 4738 C CA . ALA A 1 623 ? -6.831 -11.458 28.866 1.00 93.19 623 ALA A CA 1
ATOM 4739 C C . ALA A 1 623 ? -7.311 -10.305 27.963 1.00 93.19 623 ALA A C 1
ATOM 4741 O O . ALA A 1 623 ? -6.684 -10.006 26.944 1.00 93.19 623 ALA A O 1
ATOM 4742 N N . ALA A 1 624 ? -8.375 -9.599 28.361 1.00 93.06 624 ALA A N 1
ATOM 4743 C CA . ALA A 1 624 ? -8.856 -8.429 27.632 1.00 93.06 624 ALA A CA 1
ATOM 4744 C C . ALA A 1 624 ? -7.827 -7.283 27.593 1.00 93.06 624 ALA A C 1
ATOM 4746 O O . ALA A 1 624 ? -7.707 -6.626 26.563 1.00 93.06 624 ALA A O 1
ATOM 4747 N N . LEU A 1 625 ? -7.075 -7.063 28.677 1.00 91.38 625 LEU A N 1
ATOM 4748 C CA . LEU A 1 625 ? -6.035 -6.029 28.766 1.00 91.38 625 LEU A CA 1
ATOM 4749 C C . LEU A 1 625 ? -4.738 -6.406 28.038 1.00 91.38 625 LEU A C 1
ATOM 4751 O O . LEU A 1 625 ? -4.013 -5.519 27.593 1.00 91.38 625 LEU A O 1
ATOM 4755 N N . VAL A 1 626 ? -4.448 -7.702 27.888 1.00 92.00 626 VAL A N 1
ATOM 4756 C CA . VAL A 1 626 ? -3.367 -8.180 27.010 1.00 92.00 626 VAL A CA 1
ATOM 4757 C C . VAL A 1 626 ? -3.705 -7.904 25.545 1.00 92.00 626 VAL A C 1
ATOM 4759 O O . VAL A 1 626 ? -2.829 -7.494 24.785 1.00 92.00 626 VAL A O 1
ATOM 4762 N N . ALA A 1 627 ? -4.965 -8.107 25.151 1.00 83.81 627 ALA A N 1
ATOM 4763 C CA . ALA A 1 627 ? -5.431 -7.821 23.796 1.00 83.81 627 ALA A CA 1
ATOM 4764 C C . ALA A 1 627 ? -5.528 -6.310 23.512 1.00 83.81 627 ALA A C 1
ATOM 4766 O O . ALA A 1 627 ? -5.133 -5.857 22.440 1.00 83.81 627 ALA A O 1
ATOM 4767 N N . ASP A 1 628 ? -6.042 -5.534 24.468 1.00 87.94 628 ASP A N 1
ATOM 4768 C CA . ASP A 1 628 ? -6.152 -4.077 24.394 1.00 87.94 628 ASP A CA 1
ATOM 4769 C C . ASP A 1 628 ? -5.962 -3.453 25.783 1.00 87.94 628 ASP A C 1
ATOM 4771 O O . ASP A 1 628 ? -6.880 -3.405 26.612 1.00 87.94 628 ASP A O 1
ATOM 4775 N N . SER A 1 629 ? -4.768 -2.907 26.014 1.00 89.81 629 SER A N 1
ATOM 4776 C CA . SER A 1 629 ? -4.406 -2.242 27.269 1.00 89.81 629 SER A CA 1
ATOM 4777 C C . SER A 1 629 ? -5.175 -0.941 27.518 1.00 89.81 629 SER A C 1
ATOM 4779 O O . SER A 1 629 ? -5.097 -0.388 28.612 1.00 89.81 629 SER A O 1
ATOM 4781 N N . THR A 1 630 ? -5.940 -0.454 26.536 1.00 91.31 630 THR A N 1
ATOM 4782 C CA . THR A 1 630 ? -6.788 0.741 26.633 1.00 91.31 630 THR A CA 1
ATOM 4783 C C . THR A 1 630 ? -8.276 0.408 26.776 1.00 91.31 630 THR A C 1
ATOM 4785 O O . THR A 1 630 ? -9.139 1.281 26.654 1.00 91.31 630 THR A O 1
ATOM 4788 N N . SER A 1 631 ? -8.617 -0.841 27.104 1.00 89.00 631 SER A N 1
ATOM 4789 C CA . SER A 1 631 ? -10.004 -1.253 27.318 1.00 89.00 631 SER A CA 1
ATOM 4790 C C . SER A 1 631 ? -10.594 -0.654 28.602 1.00 89.00 631 SER A C 1
ATOM 4792 O O . SER A 1 631 ? -10.447 -1.182 29.708 1.00 89.00 631 SER A O 1
ATOM 4794 N N . SER A 1 632 ? -11.360 0.435 28.451 1.00 93.00 632 SER A N 1
ATOM 4795 C CA . SER A 1 632 ? -12.125 1.056 29.550 1.00 93.00 632 SER A CA 1
ATOM 4796 C C . SER A 1 632 ? -13.037 0.041 30.257 1.00 93.00 632 SER A C 1
ATOM 4798 O O . SER A 1 632 ? -13.133 0.017 31.482 1.00 93.00 632 SER A O 1
ATOM 4800 N N . ARG A 1 633 ? -13.657 -0.867 29.489 1.00 91.88 633 ARG A N 1
ATOM 4801 C CA . ARG A 1 633 ? -14.547 -1.918 30.007 1.00 91.88 633 ARG A CA 1
ATOM 4802 C C . ARG A 1 633 ? -13.806 -2.887 30.934 1.00 91.88 633 ARG A C 1
ATOM 4804 O O . ARG A 1 633 ? -14.331 -3.205 31.998 1.00 91.88 633 ARG A O 1
ATOM 4811 N N . ALA A 1 634 ? -12.614 -3.340 30.539 1.00 94.00 634 ALA A N 1
ATOM 4812 C CA . ALA A 1 634 ? -11.817 -4.280 31.324 1.00 94.00 634 ALA A CA 1
ATOM 4813 C C . ALA A 1 634 ? -11.237 -3.618 32.580 1.00 94.00 634 ALA A C 1
ATOM 4815 O O . ALA A 1 634 ? -11.298 -4.205 33.657 1.00 94.00 634 ALA A O 1
ATOM 4816 N N . HIS A 1 635 ? -10.775 -2.366 32.484 1.00 95.75 635 HIS A N 1
ATOM 4817 C CA . HIS A 1 635 ? -10.365 -1.598 33.661 1.00 95.75 635 HIS A CA 1
ATOM 4818 C C . HIS A 1 635 ? -11.513 -1.385 34.649 1.00 95.75 635 HIS A C 1
ATOM 4820 O O . HIS A 1 635 ? -11.337 -1.606 35.845 1.00 95.75 635 HIS A O 1
ATOM 4826 N N . TRP A 1 636 ? -12.709 -1.030 34.176 1.00 94.44 636 TRP A N 1
ATOM 4827 C CA . TRP A 1 636 ? -13.876 -0.951 35.053 1.00 94.44 636 TRP A CA 1
ATOM 4828 C C . TRP A 1 636 ? -14.171 -2.295 35.741 1.00 94.44 636 TRP A C 1
ATOM 4830 O O . TRP A 1 636 ? -14.401 -2.336 36.950 1.00 94.44 636 TRP A O 1
ATOM 4840 N N . GLY A 1 637 ? -14.116 -3.397 34.990 1.00 93.75 637 GLY A N 1
ATOM 4841 C CA . GLY A 1 637 ? -14.287 -4.751 35.511 1.00 93.75 637 GLY A CA 1
ATOM 4842 C C . GLY A 1 637 ? -13.272 -5.128 36.594 1.00 93.75 637 GLY A C 1
ATOM 4843 O O . GLY A 1 637 ? -13.670 -5.567 37.674 1.00 93.75 637 GLY A O 1
ATOM 4844 N N . MET A 1 638 ? -11.982 -4.880 36.348 1.00 95.38 638 MET A N 1
ATOM 4845 C CA . MET A 1 638 ? -10.910 -5.106 37.325 1.00 95.38 638 MET A CA 1
ATOM 4846 C C . MET A 1 638 ? -11.088 -4.265 38.582 1.00 95.38 638 MET A C 1
ATOM 4848 O O . MET A 1 638 ? -10.893 -4.775 39.681 1.00 95.38 638 MET A O 1
ATOM 4852 N N . GLY A 1 639 ? -11.519 -3.008 38.446 1.00 94.44 639 GLY A N 1
ATOM 4853 C CA . GLY A 1 639 ? -11.823 -2.165 39.600 1.00 94.44 639 GLY A CA 1
ATOM 4854 C C . GLY A 1 639 ? -12.882 -2.793 40.511 1.00 94.44 639 GLY A C 1
ATOM 4855 O O . GLY A 1 639 ? -12.683 -2.868 41.720 1.00 94.44 639 GLY A O 1
ATOM 4856 N N . ARG A 1 640 ? -13.951 -3.358 39.929 1.00 93.06 640 ARG A N 1
ATOM 4857 C CA . ARG A 1 640 ? -15.004 -4.058 40.689 1.00 93.06 640 ARG A CA 1
ATOM 4858 C C . ARG A 1 640 ? -14.501 -5.333 41.361 1.00 93.06 640 ARG A C 1
ATOM 4860 O O . ARG A 1 640 ? -14.907 -5.626 42.482 1.00 93.06 640 ARG A O 1
ATOM 4867 N N . VAL A 1 641 ? -13.638 -6.090 40.683 1.00 94.31 641 VAL A N 1
ATOM 4868 C CA . VAL A 1 641 ? -13.010 -7.291 41.252 1.00 94.31 641 VAL A CA 1
ATOM 4869 C C . VAL A 1 641 ? -12.147 -6.911 42.458 1.00 94.31 641 VAL A C 1
ATOM 4871 O O . VAL A 1 641 ? -12.330 -7.485 43.529 1.00 94.31 641 VAL A O 1
ATOM 4874 N N . ARG A 1 642 ? -11.274 -5.904 42.331 1.00 93.62 642 ARG A N 1
ATOM 4875 C CA . ARG A 1 642 ? -10.409 -5.436 43.429 1.00 93.62 642 ARG A CA 1
ATOM 4876 C C . ARG A 1 642 ? -11.209 -4.868 44.601 1.00 93.62 642 ARG A C 1
ATOM 4878 O O . ARG A 1 642 ? -10.941 -5.231 45.741 1.00 93.62 642 ARG A O 1
ATOM 4885 N N . GLU A 1 643 ? -12.261 -4.095 44.321 1.00 91.19 643 GLU A N 1
ATOM 4886 C CA . GLU A 1 643 ? -13.187 -3.585 45.343 1.00 91.19 643 GLU A CA 1
ATOM 4887 C C . GLU A 1 643 ? -13.841 -4.740 46.120 1.00 91.19 643 GLU A C 1
ATOM 4889 O O . GLU A 1 643 ? -13.888 -4.708 47.346 1.00 91.19 643 GLU A O 1
ATOM 4894 N N . SER A 1 644 ? -14.271 -5.808 45.433 1.00 89.06 644 SER A N 1
ATOM 4895 C CA . SER A 1 644 ? -14.847 -6.996 46.089 1.00 89.06 644 SER A CA 1
ATOM 4896 C C . SER A 1 644 ? -13.843 -7.787 46.940 1.00 89.06 644 SER A C 1
ATOM 4898 O O . SER A 1 644 ? -14.241 -8.468 47.883 1.00 89.06 644 SER A O 1
ATOM 4900 N N . GLN A 1 645 ? -12.550 -7.682 46.623 1.00 89.00 645 GLN A N 1
ATOM 4901 C CA . GLN A 1 645 ? -11.445 -8.298 47.363 1.00 89.00 645 GLN A CA 1
ATOM 4902 C C . GLN A 1 645 ? -10.965 -7.430 48.540 1.00 89.00 645 GLN A C 1
ATOM 4904 O O . GLN A 1 645 ? -10.126 -7.879 49.317 1.00 89.00 645 GLN A O 1
ATOM 4909 N N . GLY A 1 646 ? -11.490 -6.207 48.683 1.00 88.81 646 GLY A N 1
ATOM 4910 C CA . GLY A 1 646 ? -11.077 -5.243 49.706 1.00 88.81 646 GLY A CA 1
ATOM 4911 C C . GLY A 1 646 ? -9.824 -4.434 49.354 1.00 88.81 646 GLY A C 1
ATOM 4912 O O . GLY A 1 646 ? -9.391 -3.628 50.167 1.00 88.81 646 GLY A O 1
ATOM 4913 N N . ASP A 1 647 ? -9.257 -4.603 48.155 1.00 91.12 647 ASP A N 1
ATOM 4914 C CA . ASP A 1 647 ? -8.114 -3.814 47.678 1.00 91.12 647 ASP A CA 1
ATOM 4915 C C . ASP A 1 647 ? -8.613 -2.511 47.037 1.00 91.12 647 ASP A C 1
ATOM 4917 O O . ASP A 1 647 ? -8.774 -2.385 45.815 1.00 91.12 647 ASP A O 1
ATOM 4921 N N . LEU A 1 648 ? -8.934 -1.545 47.898 1.00 91.38 648 LEU A N 1
ATOM 4922 C CA . LEU A 1 648 ? -9.517 -0.266 47.502 1.00 91.38 648 LEU A CA 1
ATOM 4923 C C . LEU A 1 648 ? -8.537 0.608 46.704 1.00 91.38 648 LEU A C 1
ATOM 4925 O O . LEU A 1 648 ? -8.959 1.307 45.777 1.00 91.38 648 LEU A O 1
ATOM 4929 N N . ALA A 1 649 ? -7.237 0.521 46.993 1.00 89.75 649 ALA A N 1
ATOM 4930 C CA . ALA A 1 649 ? -6.197 1.245 46.266 1.00 89.75 649 ALA A CA 1
ATOM 4931 C C . ALA A 1 649 ? -6.076 0.762 44.810 1.00 89.75 649 ALA A C 1
ATOM 4933 O O . ALA A 1 649 ? -6.144 1.571 43.875 1.00 89.75 649 ALA A O 1
ATOM 4934 N N . ALA A 1 650 ? -5.981 -0.554 44.582 1.00 90.44 650 ALA A N 1
ATOM 4935 C CA . ALA A 1 650 ? -5.945 -1.099 43.224 1.00 90.44 650 ALA A CA 1
ATOM 4936 C C . ALA A 1 650 ? -7.267 -0.863 42.475 1.00 90.44 650 ALA A C 1
ATOM 4938 O O . ALA A 1 650 ? -7.261 -0.581 41.271 1.00 90.44 650 ALA A O 1
ATOM 4939 N N . ALA A 1 651 ? -8.403 -0.927 43.180 1.00 93.12 651 ALA A N 1
ATOM 4940 C CA . ALA A 1 651 ? -9.706 -0.612 42.603 1.00 93.12 651 ALA A CA 1
ATOM 4941 C C . ALA A 1 651 ? -9.763 0.827 42.065 1.00 93.12 651 ALA A C 1
ATOM 4943 O O . ALA A 1 651 ? -10.146 1.047 40.911 1.00 93.12 651 ALA A O 1
ATOM 4944 N N . ALA A 1 652 ? -9.314 1.806 42.856 1.00 92.75 652 ALA A N 1
ATOM 4945 C CA . ALA A 1 652 ? -9.287 3.207 42.451 1.00 92.75 652 ALA A CA 1
ATOM 4946 C C . ALA A 1 652 ? -8.351 3.471 41.261 1.00 92.75 652 ALA A C 1
ATOM 4948 O O . ALA A 1 652 ? -8.714 4.232 40.359 1.00 92.75 652 ALA A O 1
ATOM 4949 N N . ALA A 1 653 ? -7.182 2.823 41.205 1.00 92.88 653 ALA A N 1
ATOM 4950 C CA . ALA A 1 653 ? -6.254 2.945 40.077 1.00 92.88 653 ALA A CA 1
ATOM 4951 C C . ALA A 1 653 ? -6.893 2.487 38.752 1.00 92.88 653 ALA A C 1
ATOM 4953 O O . ALA A 1 653 ? -6.820 3.179 37.726 1.00 92.88 653 ALA A O 1
ATOM 4954 N N . HIS A 1 654 ? -7.592 1.352 38.778 1.00 94.38 654 HIS A N 1
ATOM 4955 C CA . HIS A 1 654 ? -8.327 0.859 37.619 1.00 94.38 654 HIS A CA 1
ATOM 4956 C C . HIS A 1 654 ? -9.521 1.752 37.254 1.00 94.38 654 HIS A C 1
ATOM 4958 O O . HIS A 1 654 ? -9.716 2.051 36.072 1.00 94.38 654 HIS A O 1
ATOM 4964 N N . TYR A 1 655 ? -10.277 2.258 38.234 1.00 94.25 655 TYR A N 1
ATOM 4965 C CA . TYR A 1 655 ? -11.368 3.200 37.970 1.00 94.25 655 TYR A CA 1
ATOM 4966 C C . TYR A 1 655 ? -10.883 4.530 37.377 1.00 94.25 655 TYR A C 1
ATOM 4968 O O . TYR A 1 655 ? -11.506 5.021 36.434 1.00 94.25 655 TYR A O 1
ATOM 4976 N N . ARG A 1 656 ? -9.747 5.083 37.830 1.00 93.00 656 ARG A N 1
ATOM 4977 C CA . ARG A 1 656 ? -9.122 6.266 37.203 1.00 93.00 656 ARG A CA 1
ATOM 4978 C C . ARG A 1 656 ? -8.784 6.021 35.745 1.00 93.00 656 ARG A C 1
ATOM 4980 O O . ARG A 1 656 ? -9.136 6.834 34.895 1.00 93.00 656 ARG A O 1
ATOM 4987 N N . THR A 1 657 ? -8.132 4.896 35.462 1.00 92.38 657 THR A N 1
ATOM 4988 C CA . THR A 1 657 ? -7.734 4.542 34.095 1.00 92.38 657 THR A CA 1
ATOM 4989 C C . THR A 1 657 ? -8.969 4.408 33.204 1.00 92.38 657 THR A C 1
ATOM 4991 O O . THR A 1 657 ? -9.057 5.048 32.158 1.00 92.38 657 THR A O 1
ATOM 4994 N N . SER A 1 658 ? -9.985 3.674 33.670 1.00 93.50 658 SER A N 1
ATOM 4995 C CA . SER A 1 658 ? -11.265 3.534 32.970 1.00 93.50 658 SER A CA 1
ATOM 4996 C C . SER A 1 658 ? -11.923 4.884 32.671 1.00 93.50 658 SER A C 1
ATOM 4998 O O . SER A 1 658 ? -12.404 5.078 31.552 1.00 93.50 658 SER A O 1
ATOM 5000 N N . ALA A 1 659 ? -11.966 5.791 33.653 1.00 90.56 659 ALA A N 1
ATOM 5001 C CA . ALA A 1 659 ? -12.587 7.108 33.534 1.00 90.56 659 ALA A CA 1
ATOM 5002 C C . ALA A 1 659 ? -11.813 8.052 32.601 1.00 90.56 659 ALA A C 1
ATOM 5004 O O . ALA A 1 659 ? -12.434 8.834 31.882 1.00 90.56 659 ALA A O 1
ATOM 5005 N N . GLY A 1 660 ? -10.478 7.954 32.582 1.00 87.50 660 GLY A N 1
ATOM 5006 C CA . GLY A 1 660 ? -9.618 8.697 31.659 1.00 87.50 660 GLY A CA 1
ATOM 5007 C C . GLY A 1 660 ? -9.800 8.277 30.199 1.00 87.50 660 GLY A C 1
ATOM 5008 O O . GLY A 1 660 ? -9.687 9.111 29.307 1.00 87.50 660 GLY A O 1
ATOM 5009 N N . ILE A 1 661 ? -10.139 7.007 29.953 1.00 87.00 661 ILE A N 1
ATOM 5010 C CA . ILE A 1 661 ? -10.423 6.497 28.603 1.00 87.00 661 ILE A CA 1
ATOM 5011 C C . ILE A 1 661 ? -11.838 6.880 28.153 1.00 87.00 661 ILE A C 1
ATOM 5013 O O . ILE A 1 661 ? -12.043 7.330 27.026 1.00 87.00 661 ILE A O 1
ATOM 5017 N N . ARG A 1 662 ? -12.845 6.669 29.012 1.00 85.62 662 ARG A N 1
ATOM 5018 C CA . ARG A 1 662 ? -14.248 6.947 28.688 1.00 85.62 662 ARG A CA 1
ATOM 5019 C C . ARG A 1 662 ? -15.009 7.400 29.924 1.00 85.62 662 ARG A C 1
ATOM 5021 O O . ARG A 1 662 ? -15.121 6.664 30.902 1.00 85.62 662 ARG A O 1
ATOM 5028 N N . ALA A 1 663 ? -15.633 8.571 29.826 1.00 82.56 663 ALA A N 1
ATOM 5029 C CA . ALA A 1 663 ? -16.516 9.076 30.866 1.00 82.56 663 ALA A CA 1
ATOM 5030 C C . ALA A 1 663 ? -17.694 8.109 31.100 1.00 82.56 663 ALA A C 1
ATOM 5032 O O . ALA A 1 663 ? -18.500 7.857 30.200 1.00 82.56 663 ALA A O 1
ATOM 5033 N N . ASN A 1 664 ? -17.789 7.572 32.317 1.00 81.50 664 ASN A N 1
ATOM 5034 C CA . ASN A 1 664 ? -18.886 6.717 32.762 1.00 81.50 664 ASN A CA 1
ATOM 5035 C C . ASN A 1 664 ? -19.316 7.156 34.175 1.00 81.50 664 ASN A C 1
ATOM 5037 O O . ASN A 1 664 ? -18.509 7.038 35.102 1.00 81.50 664 ASN A O 1
ATOM 5041 N N . PRO A 1 665 ? -20.560 7.643 34.362 1.00 85.75 665 PRO A N 1
ATOM 5042 C CA . PRO A 1 665 ? -21.056 8.086 35.664 1.00 85.75 665 PRO A CA 1
ATOM 5043 C C . PRO A 1 665 ? -20.910 7.041 36.774 1.00 85.75 665 PRO A C 1
ATOM 5045 O O . PRO A 1 665 ? -20.543 7.400 37.885 1.00 85.75 665 PRO A O 1
ATOM 5048 N N . GLU A 1 666 ? -21.112 5.753 36.479 1.00 85.88 666 GLU A N 1
ATOM 5049 C CA . GLU A 1 666 ? -20.982 4.683 37.479 1.00 85.88 666 GLU A CA 1
ATOM 5050 C C . GLU A 1 666 ? -19.537 4.522 37.965 1.00 85.88 666 GLU A C 1
ATOM 5052 O O . GLU A 1 666 ? -19.299 4.342 39.160 1.00 85.88 666 GLU A O 1
ATOM 5057 N N . VAL A 1 667 ? -18.567 4.634 37.049 1.00 91.06 667 VAL A N 1
ATOM 5058 C CA . VAL A 1 667 ? -17.132 4.575 37.374 1.00 91.06 667 VAL A CA 1
ATOM 5059 C C . VAL A 1 667 ? -16.744 5.773 38.236 1.00 91.06 667 VAL A C 1
ATOM 5061 O O . VAL A 1 667 ? -16.057 5.603 39.241 1.00 91.06 667 VAL A O 1
ATOM 5064 N N . PHE A 1 668 ? -17.231 6.972 37.898 1.00 89.00 668 PHE A N 1
ATOM 5065 C CA . PHE A 1 668 ? -16.994 8.170 38.705 1.00 89.00 668 PHE A CA 1
ATOM 5066 C C . PHE A 1 668 ? -17.613 8.065 40.096 1.00 89.00 668 PHE A C 1
ATOM 5068 O O . PHE A 1 668 ? -16.946 8.389 41.074 1.00 89.00 668 PHE A O 1
ATOM 5075 N N . SER A 1 669 ? -18.856 7.590 40.209 1.00 89.56 669 SER A N 1
ATOM 5076 C CA . SER A 1 669 ? -19.516 7.413 41.505 1.00 89.56 669 SER A CA 1
ATOM 5077 C C . SER A 1 669 ? -18.777 6.413 42.392 1.00 89.56 669 SER A C 1
ATOM 5079 O O . SER A 1 669 ? -18.614 6.670 43.583 1.00 89.56 669 SER A O 1
ATOM 5081 N N . ARG A 1 670 ? -18.290 5.300 41.827 1.00 90.94 670 ARG A N 1
ATOM 5082 C CA . ARG A 1 670 ? -17.504 4.308 42.576 1.00 90.94 670 ARG A CA 1
ATOM 5083 C C . ARG A 1 670 ? -16.146 4.848 43.000 1.00 90.94 670 ARG A C 1
ATOM 5085 O O . ARG A 1 670 ? -15.798 4.728 44.169 1.00 90.94 670 ARG A O 1
ATOM 5092 N N . LEU A 1 671 ? -15.423 5.504 42.095 1.00 90.81 671 LEU A N 1
ATOM 5093 C CA . LEU A 1 671 ? -14.151 6.148 42.420 1.00 90.81 671 LEU A CA 1
ATOM 5094 C C . LEU A 1 671 ? -14.320 7.204 43.522 1.00 90.81 671 LEU A C 1
ATOM 5096 O O . LEU A 1 671 ? -13.548 7.221 44.474 1.00 90.81 671 LEU A O 1
ATOM 5100 N N . ALA A 1 672 ? -15.351 8.047 43.427 1.00 89.69 672 ALA A N 1
ATOM 5101 C CA . ALA A 1 672 ? -15.646 9.060 44.435 1.00 89.69 672 ALA A CA 1
ATOM 5102 C C . ALA A 1 672 ? -15.991 8.444 45.799 1.00 89.69 672 ALA A C 1
ATOM 5104 O O . ALA A 1 672 ? -15.551 8.962 46.822 1.00 89.69 672 ALA A O 1
ATOM 5105 N N . TRP A 1 673 ? -16.744 7.337 45.819 1.00 90.62 673 TRP A N 1
ATOM 5106 C CA . TRP A 1 673 ? -17.041 6.614 47.054 1.00 90.62 673 TRP A CA 1
ATOM 5107 C C . TRP A 1 673 ? -15.761 6.096 47.717 1.00 90.62 673 TRP A C 1
ATOM 5109 O O . TRP A 1 673 ? -15.533 6.420 48.877 1.00 90.62 673 TRP A O 1
ATOM 5119 N N . ILE A 1 674 ? -14.893 5.399 46.970 1.00 89.44 674 ILE A N 1
ATOM 5120 C CA . ILE A 1 674 ? -13.631 4.865 47.510 1.00 89.44 674 ILE A CA 1
ATOM 5121 C C . ILE A 1 674 ? -12.758 5.989 48.085 1.00 89.44 674 ILE A C 1
ATOM 5123 O O . ILE A 1 674 ? -12.281 5.881 49.214 1.00 89.44 674 ILE A O 1
ATOM 5127 N N . LEU A 1 675 ? -12.597 7.090 47.342 1.00 86.19 675 LEU A N 1
ATOM 5128 C CA . LEU A 1 675 ? -11.802 8.244 47.779 1.00 86.19 675 LEU A CA 1
ATOM 5129 C C . LEU A 1 675 ? -12.363 8.912 49.042 1.00 86.19 675 LEU A C 1
ATOM 5131 O O . LEU A 1 675 ? -11.603 9.466 49.832 1.00 86.19 675 LEU A O 1
ATOM 5135 N N . ALA A 1 676 ? -13.681 8.867 49.245 1.00 85.12 676 ALA A N 1
ATOM 5136 C CA . ALA A 1 676 ? -14.320 9.408 50.439 1.00 85.12 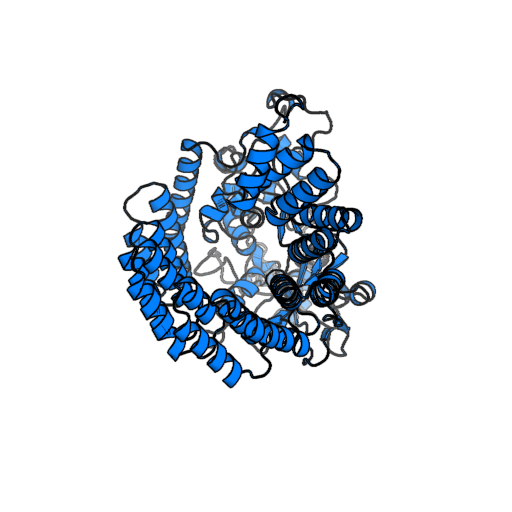676 ALA A CA 1
ATOM 5137 C C . ALA A 1 676 ? -14.218 8.468 51.653 1.00 85.12 676 ALA A C 1
ATOM 5139 O O . ALA A 1 676 ? -14.216 8.946 52.786 1.00 85.12 676 ALA A O 1
ATOM 5140 N N . THR A 1 677 ? -14.159 7.149 51.441 1.00 82.00 677 THR A N 1
ATOM 5141 C CA . THR A 1 677 ? -14.190 6.148 52.521 1.00 82.00 677 THR A CA 1
ATOM 5142 C C . THR A 1 677 ? -12.822 5.614 52.941 1.00 82.00 677 THR A C 1
ATOM 5144 O O . THR A 1 677 ? -12.724 5.067 54.035 1.00 82.00 677 THR A O 1
ATOM 5147 N N . ALA A 1 678 ? -11.782 5.766 52.115 1.00 70.75 678 ALA A N 1
ATOM 5148 C CA . ALA A 1 678 ? -10.423 5.289 52.398 1.00 70.75 678 ALA A CA 1
ATOM 5149 C C . ALA A 1 678 ? -9.333 6.330 52.034 1.00 70.75 678 ALA A C 1
ATOM 5151 O O . ALA A 1 678 ? -8.469 6.053 51.202 1.00 70.75 678 ALA A O 1
ATOM 5152 N N . PRO A 1 679 ? -9.344 7.539 52.635 1.00 61.03 679 PRO A N 1
ATOM 5153 C CA . PRO A 1 679 ? -8.399 8.608 52.290 1.00 61.03 679 PRO A CA 1
ATOM 5154 C C . PRO A 1 679 ? -6.936 8.310 52.678 1.00 61.03 679 PRO A C 1
ATOM 5156 O O . PRO A 1 679 ? -6.027 8.897 52.096 1.00 61.03 679 PRO A O 1
ATOM 5159 N N . ASP A 1 680 ? -6.700 7.391 53.624 1.00 59.97 680 ASP A N 1
ATOM 5160 C CA . ASP A 1 680 ? -5.375 7.118 54.206 1.00 59.97 680 ASP A CA 1
ATOM 5161 C C . ASP A 1 680 ? -4.658 5.883 53.612 1.00 59.97 680 ASP A C 1
ATOM 5163 O O . ASP A 1 680 ? -3.515 5.605 53.971 1.00 59.97 680 ASP A O 1
ATOM 5167 N N . GLU A 1 681 ? -5.274 5.146 52.677 1.00 55.72 681 GLU A N 1
ATOM 5168 C CA . GLU A 1 681 ? -4.683 3.938 52.058 1.00 55.72 681 GLU A CA 1
ATOM 5169 C C . GLU A 1 681 ? -3.820 4.234 50.810 1.00 55.72 681 GLU A C 1
ATOM 5171 O O . GLU A 1 681 ? -3.553 3.353 49.995 1.00 55.72 681 GLU A O 1
ATOM 5176 N N . GLY A 1 682 ? -3.360 5.480 50.641 1.00 57.66 682 GLY A N 1
ATOM 5177 C CA . GLY A 1 682 ? -2.558 5.896 49.480 1.00 57.66 682 GLY A CA 1
ATOM 5178 C C . GLY A 1 682 ? -3.337 5.921 48.158 1.00 57.66 682 GLY A C 1
ATOM 5179 O O . GLY A 1 682 ? -2.722 5.855 47.093 1.00 57.66 682 GLY A O 1
ATOM 5180 N N . VAL A 1 683 ? -4.672 5.990 48.246 1.00 51.75 683 VAL A N 1
ATOM 5181 C CA . VAL A 1 683 ? -5.622 5.894 47.129 1.00 51.75 683 VAL A CA 1
ATOM 5182 C C . VAL A 1 683 ? -5.542 7.089 46.208 1.00 51.75 683 VAL A C 1
ATOM 5184 O O . VAL A 1 683 ? -5.889 8.225 46.591 1.00 51.75 683 VAL A O 1
#

Radius of gyration: 31.26 Å; Cα contacts (8 Å, |Δi|>4): 1064; chains: 1; bounding box: 78×62×95 Å